Protein 7P24 (pdb70)

B-factor: mean 12.75, std 7.78, range [5.07, 122.19]

Sequence (494 aa):
KPLLNIVYIMTDDHTAQMMMSCYDTRYMMEETPNLDRRIAEEGVLFTNSFVANSLSGPSRACMMITGKHSCANKFYDNTTCVFDSAQQTFPKKLLQKAGYQTALVVGKWHLESLPSSGFNNYWEIVPGQGDDYYNPDFIITQQNNDTIRKHHGYIITNLITDDAIDWMEHKKRRDLDKPPFCLLLIHHKAIHRNWLADTCNLALYEDKKTFPLPDNFFDDYEGRPAAASQEMSIAKKDMDMIYDLKMLRPDKDSRLKALYEKYIGRMDKAQRAAWDKFYDPIIIADFYRQNLQGKEELANNWKFQRYMRDYMMKKTVKSSLDDNVGRRVFDYLKKKGLLDNNTLVVYTSDQGFYMGEHGWFDKRFMYEESMRTPLIMRLPKGGFDDRRGGKITEMMMVQNIDYAPTFLELAGAPVPEDIHGVVSLVPLLKGEHPQDWRTALYYHFYEYPAEHMVKKRRHYGIRTERRYKLIHFYNNINWWELYDLQADPTEMHHNLYGQPEYESSIAEELKVEMEEKLQEEQYNNDPVRFSPERDKKE

Structure (mmCIF, N/CA/C/O backbone):
data_7P24
#
_entry.id   7P24
#
_cell.length_a   42.129
_cell.length_b   69.780
_cell.length_c   96.286
_cell.angle_alpha   90.000
_cell.angle_beta   97.644
_cell.angle_gamma   90.000
#
_symmetry.space_group_name_H-M   'P 1 21 1'
#
loop_
_entity.id
_entity.type
_entity.pdbx_description
1 polymer 'Mucin-desulfating sulfatase'
2 non-polymer 2-acetamido-2-deoxy-6-O-sulfo-beta-D-glucopyranose
3 non-polymer 2-acetamido-2-deoxy-6-O-sulfo-alpha-D-glucopyranose
4 non-polymer 'CALCIUM ION'
5 water water
#
loop_
_atom_site.group_PDB
_atom_site.id
_atom_site.type_symbol
_atom_site.label_atom_id
_atom_site.label_alt_id
_atom_site.label_comp_id
_atom_site.label_asym_id
_atom_site.label_entity_id
_atom_site.label_seq_id
_atom_site.pdbx_PDB_ins_code
_atom_site.Cartn_x
_atom_site.Cartn_y
_atom_site.Cartn_z
_atom_site.occupancy
_atom_site.B_iso_or_equiv
_atom_site.auth_seq_id
_atom_site.auth_comp_id
_atom_site.auth_asym_id
_atom_site.auth_atom_id
_atom_site.pdbx_PDB_model_num
ATOM 1 N N . LYS A 1 25 ? 5.553 -16.263 -8.954 1.000 43.861 29 LYS AAA N 1
ATOM 2 C CA . LYS A 1 25 ? 6.881 -16.569 -8.346 1.000 38.734 29 LYS AAA CA 1
ATOM 3 C C . LYS A 1 25 ? 6.698 -16.911 -6.869 1.000 29.800 29 LYS AAA C 1
ATOM 4 O O . LYS A 1 25 ? 5.607 -16.774 -6.318 1.000 29.243 29 LYS AAA O 1
ATOM 6 N N . PRO A 1 26 ? 7.755 -17.397 -6.182 1.000 27.085 30 PRO AAA N 1
ATOM 7 C CA . PRO A 1 26 ? 7.708 -17.571 -4.732 1.000 20.522 30 PRO AAA CA 1
ATOM 8 C C . PRO A 1 26 ? 7.305 -16.292 -3.978 1.000 17.483 30 PRO AAA C 1
ATOM 9 O O . PRO A 1 26 ? 7.374 -15.200 -4.531 1.000 22.763 30 PRO AAA O 1
ATOM 13 N N A LEU A 1 27 ? 6.840 -16.460 -2.740 0.800 13.888 31 LEU AAA N 1
ATOM 14 N N B LEU A 1 27 ? 6.961 -16.460 -2.701 0.200 14.155 31 LEU AAA N 1
ATOM 15 C CA A LEU A 1 27 ? 6.455 -15.345 -1.833 0.800 10.984 31 LEU AAA CA 1
ATOM 16 C CA B LEU A 1 27 ? 6.434 -15.406 -1.795 0.200 11.274 31 LEU AAA CA 1
ATOM 17 C C A LEU A 1 27 ? 7.651 -14.437 -1.550 0.800 9.381 31 LEU AAA C 1
ATOM 18 C C B LEU A 1 27 ? 7.560 -14.473 -1.327 0.200 9.431 31 LEU AAA C 1
ATOM 19 O O A LEU A 1 27 ? 8.767 -14.901 -1.363 0.800 10.965 31 LEU AAA O 1
ATOM 20 O O B LEU A 1 27 ? 8.559 -14.982 -0.772 0.200 7.804 31 LEU AAA O 1
ATOM 29 N N . ASN A 1 28 ? 7.383 -13.154 -1.465 1.000 7.981 32 ASN AAA N 1
ATOM 30 C CA . ASN A 1 28 ? 8.356 -12.203 -0.907 1.000 7.482 32 ASN AAA CA 1
ATOM 31 C C . ASN A 1 28 ? 8.179 -12.132 0.604 1.000 7.238 32 ASN AAA C 1
ATOM 32 O O . ASN A 1 28 ? 7.102 -12.516 1.138 1.000 7.635 32 ASN AAA O 1
ATOM 37 N N . ILE A 1 29 ? 9.190 -11.608 1.278 1.000 6.998 33 ILE AAA N 1
ATOM 38 C CA . ILE A 1 29 ? 9.120 -11.388 2.736 1.000 6.920 33 ILE AAA CA 1
ATOM 39 C C . ILE A 1 29 ? 9.608 -9.979 3.005 1.000 6.962 33 ILE AAA C 1
ATOM 40 O O . ILE A 1 29 ? 10.701 -9.595 2.537 1.000 7.003 33 ILE AAA O 1
ATOM 45 N N . VAL A 1 30 ? 8.831 -9.222 3.756 1.000 6.917 34 VAL AAA N 1
ATOM 46 C CA . VAL A 1 30 ? 9.269 -7.939 4.339 1.000 6.587 34 VAL AAA CA 1
ATOM 47 C C . VAL A 1 30 ? 9.210 -8.102 5.846 1.000 6.418 34 VAL AAA C 1
ATOM 48 O O . VAL A 1 30 ? 8.113 -8.287 6.411 1.000 7.432 34 VAL AAA O 1
ATOM 52 N N . TYR A 1 31 ? 10.389 -8.107 6.462 1.000 6.126 35 TYR AAA N 1
ATOM 53 C CA . TYR A 1 31 ? 10.539 -8.374 7.898 1.000 6.098 35 TYR AAA CA 1
ATOM 54 C C . TYR A 1 31 ? 10.969 -7.080 8.560 1.000 6.346 35 TYR AAA C 1
ATOM 55 O O . TYR A 1 31 ? 12.067 -6.575 8.250 1.000 6.416 35 TYR AAA O 1
ATOM 64 N N . 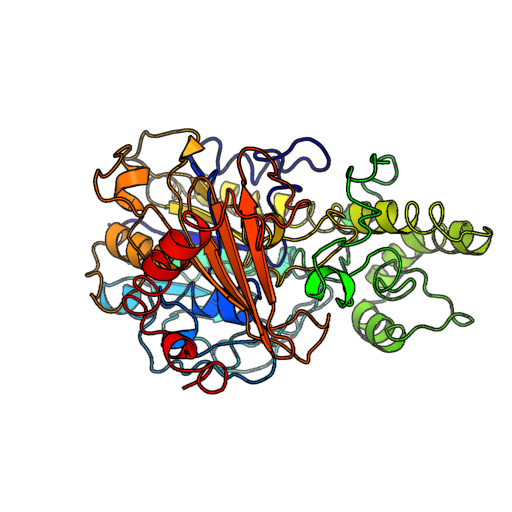ILE A 1 32 ? 10.115 -6.546 9.410 1.000 6.564 36 ILE AAA N 1
ATOM 65 C CA . ILE A 1 32 ? 10.364 -5.266 10.101 1.000 5.926 36 ILE AAA CA 1
ATOM 66 C C . ILE A 1 32 ? 10.604 -5.581 11.562 1.000 6.107 36 ILE AAA C 1
ATOM 67 O O . ILE A 1 32 ? 9.727 -6.170 12.216 1.000 6.765 36 ILE AAA O 1
ATOM 72 N N . MET A 1 33 ? 11.780 -5.214 12.065 1.000 5.845 37 MET AAA N 1
ATOM 73 C CA . MET A 1 33 ? 12.074 -5.517 13.469 1.000 5.791 37 MET AAA CA 1
ATOM 74 C C . MET A 1 33 ? 12.610 -4.270 14.141 1.000 6.356 37 MET AAA C 1
ATOM 75 O O . MET A 1 33 ? 13.604 -3.653 13.657 1.000 6.333 37 MET AAA O 1
ATOM 80 N N . THR A 1 34 ? 11.982 -3.905 15.228 1.000 6.405 38 THR AAA N 1
ATOM 81 C CA . THR A 1 34 ? 12.409 -2.790 16.066 1.000 5.912 38 THR AAA CA 1
ATOM 82 C C . THR A 1 34 ? 13.356 -3.276 17.151 1.000 5.952 38 THR AAA C 1
ATOM 83 O O . THR A 1 34 ? 13.651 -4.475 17.289 1.000 5.962 38 THR AAA O 1
ATOM 87 N N . ASP A 1 35 ? 13.818 -2.299 17.907 1.000 6.062 39 ASP AAA N 1
ATOM 88 C CA . ASP A 1 35 ? 14.790 -2.475 18.990 1.000 6.354 39 ASP AAA CA 1
ATOM 89 C C . ASP A 1 35 ? 14.080 -2.040 20.259 1.000 6.371 39 ASP AAA C 1
ATOM 90 O O . ASP A 1 35 ? 13.821 -0.844 20.407 1.000 7.280 39 ASP AAA O 1
ATOM 95 N N . ASP A 1 36 ? 13.721 -2.973 21.130 1.000 6.166 40 ASP AAA N 1
ATOM 96 C CA . ASP A 1 36 ? 13.101 -2.629 22.431 1.000 6.335 40 ASP AAA CA 1
ATOM 97 C C . ASP A 1 36 ? 11.680 -2.095 22.271 1.000 6.611 40 ASP AAA C 1
ATOM 98 O O . ASP A 1 36 ? 11.210 -1.446 23.216 1.000 7.296 40 ASP AAA O 1
ATOM 103 N N . HIS A 1 37 ? 10.984 -2.398 21.177 1.000 6.527 41 HIS AAA N 1
ATOM 104 C CA . HIS A 1 37 ? 9.521 -2.246 21.203 1.000 6.549 41 HIS AAA CA 1
ATOM 105 C C . HIS A 1 37 ? 8.953 -3.414 22.005 1.000 7.104 41 HIS AAA C 1
ATOM 106 O O . HIS A 1 37 ? 9.679 -4.340 22.356 1.000 9.160 41 HIS AAA O 1
ATOM 113 N N . THR A 1 38 ? 7.687 -3.359 22.351 1.000 7.047 42 THR AAA N 1
ATOM 114 C CA . THR A 1 38 ? 7.133 -4.356 23.276 1.000 6.994 42 THR AAA CA 1
ATOM 115 C C . THR A 1 38 ? 5.623 -4.330 23.147 1.000 6.990 42 THR AAA C 1
ATOM 116 O O . THR A 1 38 ? 5.050 -3.297 22.777 1.000 7.247 42 THR AAA O 1
ATOM 120 N N . ALA A 1 39 ? 4.996 -5.437 23.489 1.000 6.894 43 ALA AAA N 1
ATOM 121 C CA . ALA A 1 39 ? 3.537 -5.579 23.351 1.000 7.067 43 ALA AAA CA 1
ATOM 122 C C . ALA A 1 39 ? 2.798 -4.496 24.131 1.000 6.928 43 ALA AAA C 1
ATOM 123 O O . ALA A 1 39 ? 1.760 -4.042 23.669 1.000 7.278 43 ALA AAA O 1
ATOM 125 N N . GLN A 1 40 ? 3.314 -4.100 25.294 1.000 7.194 44 GLN AAA N 1
ATOM 126 C CA . GLN A 1 40 ? 2.577 -3.132 26.137 1.000 7.450 44 GLN AAA CA 1
ATOM 127 C C . GLN A 1 40 ? 2.376 -1.818 25.381 1.000 7.215 44 GLN AAA C 1
ATOM 128 O O . GLN A 1 40 ? 1.495 -1.051 25.753 1.000 8.071 44 GLN AAA O 1
ATOM 134 N N A MET A 1 41 ? 3.225 -1.545 24.384 0.500 7.324 45 MET AAA N 1
ATOM 135 N N B MET A 1 41 ? 3.210 -1.551 24.376 0.500 7.021 45 MET AAA N 1
ATOM 136 C CA A MET A 1 41 ? 3.222 -0.276 23.616 0.500 7.515 45 MET AAA CA 1
ATOM 137 C CA B MET A 1 41 ? 3.206 -0.267 23.641 0.500 6.915 45 MET AAA CA 1
ATOM 138 C C A MET A 1 41 ? 2.749 -0.506 22.178 0.500 6.834 45 MET AAA C 1
ATOM 139 C C B MET A 1 41 ? 2.723 -0.477 22.199 0.500 6.727 45 MET AAA C 1
ATOM 140 O O A MET A 1 41 ? 3.170 0.223 21.278 0.500 7.027 45 MET AAA O 1
ATOM 141 O O B MET A 1 41 ? 3.089 0.307 21.323 0.500 7.152 45 MET AAA O 1
ATOM 150 N N . MET A 1 42 ? 1.834 -1.454 21.997 1.000 6.669 46 MET AAA N 1
ATOM 151 C CA . MET A 1 42 ? 1.181 -1.729 20.697 1.000 6.874 46 MET AAA CA 1
ATOM 152 C C . MET A 1 42 ? -0.301 -1.913 20.964 1.000 7.004 46 MET AAA C 1
ATOM 153 O O . MET A 1 42 ? -0.644 -2.816 21.743 1.000 7.511 46 MET AAA O 1
ATOM 158 N N . SER A 1 43 ? -1.154 -1.141 20.310 1.000 7.083 47 SER AAA N 1
ATOM 159 C CA . SER A 1 43 ? -2.581 -1.176 20.667 1.000 7.630 47 SER AAA CA 1
ATOM 160 C C . SER A 1 43 ? -3.237 -2.498 20.258 1.000 7.774 47 SER AAA C 1
ATOM 161 O O . SER A 1 43 ? -4.248 -2.850 20.857 1.000 8.955 47 SER AAA O 1
ATOM 164 N N . CYS A 1 44 ? -2.680 -3.260 19.320 1.000 7.578 48 CYS AAA N 1
ATOM 165 C CA . CYS A 1 44 ? -3.238 -4.590 18.994 1.000 7.547 48 CYS AAA CA 1
ATOM 166 C C . CYS A 1 44 ? -3.009 -5.579 20.146 1.000 7.289 48 CYS AAA C 1
ATOM 167 O O . CYS A 1 44 ? -3.670 -6.614 20.155 1.000 8.192 48 CYS AAA O 1
ATOM 170 N N . TYR A 1 45 ? -2.079 -5.284 21.057 1.000 7.343 49 TYR AAA N 1
ATOM 171 C CA . TYR A 1 45 ? -1.845 -6.093 22.270 1.000 7.587 49 TYR AAA CA 1
ATOM 172 C C . TYR A 1 45 ? -2.399 -5.435 23.533 1.000 7.879 49 TYR AAA C 1
ATOM 173 O O . TYR A 1 45 ? -2.818 -6.161 24.431 1.000 9.565 49 TYR AAA O 1
ATOM 182 N N . ASP A 1 46 ? -2.331 -4.114 23.654 1.000 7.851 50 ASP AAA N 1
ATOM 183 C CA . ASP A 1 46 ? -2.489 -3.452 24.965 1.000 8.188 50 ASP AAA CA 1
ATOM 184 C C . ASP A 1 46 ? -2.988 -2.049 24.696 1.000 9.427 50 ASP AAA C 1
ATOM 185 O O . ASP A 1 46 ? -2.309 -1.306 23.963 1.000 10.381 50 ASP AAA O 1
ATOM 190 N N . THR A 1 47 ? -4.107 -1.682 25.282 1.000 11.211 51 THR AAA N 1
ATOM 191 C CA . THR A 1 47 ? -4.649 -0.326 25.045 1.000 13.217 51 THR AAA CA 1
ATOM 192 C C . THR A 1 47 ? -4.393 0.588 26.241 1.000 11.638 51 THR AAA C 1
ATOM 193 O O . THR A 1 47 ? -4.995 1.657 26.288 1.000 13.319 51 THR AAA O 1
ATOM 197 N N . ARG A 1 48 ? -3.485 0.255 27.145 1.000 9.892 52 ARG AAA N 1
ATOM 198 C CA . ARG A 1 48 ? -3.246 1.165 28.292 1.000 10.429 52 ARG AAA CA 1
ATOM 199 C C . ARG A 1 48 ? -2.547 2.453 27.867 1.000 10.148 52 ARG AAA C 1
ATOM 200 O O . ARG A 1 48 ? -2.774 3.480 28.528 1.000 11.375 52 ARG AAA O 1
ATOM 208 N N . TYR A 1 49 ? -1.644 2.409 26.898 1.000 9.378 53 TYR AAA N 1
ATOM 209 C CA . TYR A 1 49 ? -0.675 3.513 26.730 1.000 9.605 53 TYR AAA CA 1
ATOM 210 C C . TYR A 1 49 ? -0.717 4.190 25.362 1.000 10.078 53 TYR AAA C 1
ATOM 211 O O . TYR A 1 49 ? -0.813 5.418 25.315 1.000 11.736 53 TYR AAA O 1
ATOM 220 N N A MET A 1 50 ? -0.454 3.420 24.309 0.700 9.792 54 MET AAA N 1
ATOM 221 N N B MET A 1 50 ? -0.759 3.394 24.292 0.300 10.949 54 MET AAA N 1
ATOM 222 C CA A MET A 1 50 ? -0.047 3.933 22.980 0.700 9.830 54 MET AAA CA 1
ATOM 223 C CA B MET A 1 50 ? -0.222 3.740 22.951 0.300 11.809 54 MET AAA CA 1
ATOM 224 C C A MET A 1 50 ? -1.015 3.388 21.933 0.700 9.842 54 MET AAA C 1
ATOM 225 C C B MET A 1 50 ? -1.259 3.432 21.868 0.300 11.243 54 MET AAA C 1
ATOM 226 O O A MET A 1 50 ? -1.351 2.220 21.984 0.700 10.287 54 MET AAA O 1
ATOM 227 O O B MET A 1 50 ? -1.871 2.369 21.966 0.300 10.568 54 MET AAA O 1
ATOM 236 N N A GLU A 1 51 ? -1.403 4.239 20.991 0.500 10.003 55 GLU AAA N 1
ATOM 237 N N B GLU A 1 51 ? -1.427 4.316 20.877 0.500 11.343 55 GLU AAA N 1
ATOM 238 C CA A GLU A 1 51 ? -2.099 3.826 19.754 0.500 9.266 55 GLU AAA CA 1
ATOM 239 C CA B GLU A 1 51 ? -2.137 4.008 19.614 0.500 11.119 55 GLU AAA CA 1
ATOM 240 C C A GLU A 1 51 ? -1.048 3.624 18.669 0.500 8.569 55 GLU AAA C 1
ATOM 241 C C B GLU A 1 51 ? -1.084 3.688 18.558 0.500 8.905 55 GLU AAA C 1
ATOM 242 O O A GLU A 1 51 ? -0.220 4.520 18.471 0.500 9.249 55 GLU AAA O 1
ATOM 243 O O B GLU A 1 51 ? -0.277 4.578 18.258 0.500 9.640 55 GLU AAA O 1
ATOM 254 N N . THR A 1 52 ? -1.094 2.472 18.014 1.000 7.702 56 THR AAA N 1
ATOM 255 C CA . THR A 1 52 ? -0.170 2.118 16.923 1.000 7.460 56 THR AAA CA 1
ATOM 256 C C . THR A 1 52 ? -1.004 1.681 15.738 1.000 7.195 56 THR AAA C 1
ATOM 257 O O . THR A 1 52 ? -1.052 0.499 15.404 1.000 7.299 56 THR AAA O 1
ATOM 261 N N . PRO A 1 53 ? -1.703 2.608 15.065 1.000 7.632 57 PRO AAA N 1
ATOM 262 C CA . PRO A 1 53 ? -2.653 2.189 14.047 1.000 8.142 57 PRO AAA CA 1
ATOM 263 C C . PRO A 1 53 ? -2.002 1.469 12.862 1.000 7.429 57 PRO AAA C 1
ATOM 264 O O . PRO A 1 53 ? -2.591 0.561 12.314 1.000 7.802 57 PRO AAA O 1
ATOM 268 N N . ASN A 1 54 ? -0.805 1.878 12.469 1.000 7.421 58 ASN AAA N 1
ATOM 269 C CA . ASN A 1 54 ? -0.163 1.228 11.305 1.000 7.371 58 ASN AAA CA 1
ATOM 270 C C . ASN A 1 54 ? 0.345 -0.161 11.678 1.000 7.108 58 ASN AAA C 1
ATOM 271 O O . ASN A 1 54 ? 0.172 -1.086 10.873 1.000 7.530 58 ASN AAA O 1
ATOM 276 N N . LEU A 1 55 ? 0.925 -0.339 12.852 1.000 6.927 59 LEU AAA N 1
ATOM 277 C CA . LEU A 1 55 ? 1.280 -1.709 13.266 1.000 7.284 59 LEU AAA CA 1
ATOM 278 C C . LEU A 1 55 ? 0.021 -2.561 13.339 1.000 7.092 59 LEU AAA C 1
ATOM 279 O O . LEU A 1 55 ? 0.015 -3.715 12.883 1.000 7.754 59 LEU AAA O 1
ATOM 284 N N . ASP A 1 56 ? -1.059 -1.993 13.862 1.000 7.004 60 ASP AAA N 1
ATOM 285 C CA . ASP A 1 56 ? -2.295 -2.765 14.057 1.000 7.681 60 ASP AAA CA 1
ATOM 286 C C . ASP A 1 56 ? -2.843 -3.216 12.702 1.000 7.908 60 ASP AAA C 1
ATOM 287 O O . ASP A 1 56 ? -3.484 -4.260 12.638 1.000 8.647 60 ASP AAA O 1
ATOM 292 N N A ARG A 1 57 ? -2.618 -2.470 11.623 0.500 8.349 61 ARG AAA N 1
ATOM 293 N N B ARG A 1 57 ? -2.643 -2.421 11.646 0.500 8.061 61 ARG AAA N 1
ATOM 294 C CA A ARG A 1 57 ? -3.168 -2.849 10.294 0.500 8.609 61 ARG AAA CA 1
ATOM 295 C CA B ARG A 1 57 ? -3.054 -2.785 10.262 0.500 8.157 61 ARG AAA CA 1
ATOM 296 C C A ARG A 1 57 ? -2.443 -4.093 9.745 0.500 7.604 61 ARG AAA C 1
ATOM 297 C C B ARG A 1 57 ? -2.497 -4.156 9.895 0.500 7.525 61 ARG AAA C 1
ATOM 298 O O A ARG A 1 57 ? -3.014 -4.812 8.916 0.500 6.387 61 ARG AAA O 1
ATOM 299 O O B ARG A 1 57 ? -3.237 -4.993 9.364 0.500 7.397 61 ARG AAA O 1
ATOM 314 N N . ILE A 1 58 ? -1.223 -4.366 10.190 1.000 7.497 62 ILE AAA N 1
ATOM 315 C CA . ILE A 1 58 ? -0.514 -5.616 9.819 1.000 7.649 62 ILE AAA CA 1
ATOM 316 C C . ILE A 1 58 ? -1.255 -6.792 10.455 1.000 7.979 62 ILE AAA C 1
ATOM 317 O O . ILE A 1 58 ? -1.546 -7.768 9.764 1.000 8.285 62 ILE AAA O 1
ATOM 322 N N . ALA A 1 59 ? -1.500 -6.719 11.758 1.000 8.074 63 ALA AAA N 1
ATOM 323 C CA . ALA A 1 59 ? -2.212 -7.801 12.465 1.000 7.630 63 ALA AAA CA 1
ATOM 324 C C . ALA A 1 59 ? -3.639 -7.918 11.941 1.000 7.259 63 ALA AAA C 1
ATOM 325 O O . ALA A 1 59 ? -4.163 -9.028 11.831 1.000 7.300 63 ALA AAA O 1
ATOM 327 N N . GLU A 1 60 ? -4.286 -6.793 11.666 1.000 7.777 64 GLU AAA N 1
ATOM 328 C CA . GLU A 1 60 ? -5.710 -6.816 11.292 1.000 8.305 64 GLU AAA CA 1
ATOM 329 C C . GLU A 1 60 ? -5.896 -7.633 10.016 1.000 8.578 64 GLU AAA C 1
ATOM 330 O O . GLU A 1 60 ? -6.912 -8.370 9.896 1.000 10.499 64 GLU AAA O 1
ATOM 336 N N . GLU A 1 61 ? -4.993 -7.483 9.052 1.000 8.565 65 GLU AAA N 1
ATOM 337 C CA . GLU A 1 61 ? -5.022 -8.238 7.777 1.000 8.717 65 GLU AAA CA 1
ATOM 338 C C . GLU A 1 61 ? -4.179 -9.510 7.915 1.000 8.442 65 GLU AAA C 1
ATOM 339 O O . GLU A 1 61 ? -3.647 -10.044 6.919 1.000 8.576 65 GLU AAA O 1
ATOM 345 N N . GLY A 1 62 ? -4.116 -10.050 9.114 1.000 8.338 66 GLY AAA N 1
ATOM 346 C CA . GLY A 1 62 ? -3.338 -11.274 9.315 1.000 10.780 66 GLY AAA CA 1
ATOM 347 C C . GLY A 1 62 ? -3.548 -11.814 10.689 1.000 11.073 66 GLY AAA C 1
ATOM 348 O O . GLY A 1 62 ? -4.719 -11.998 11.137 1.000 12.081 66 GLY AAA O 1
ATOM 349 N N . VAL A 1 63 ? -2.437 -12.097 11.355 1.000 10.226 67 VAL AAA N 1
ATOM 350 C CA . VAL A 1 63 ? -2.446 -12.806 12.653 1.000 9.368 67 VAL AAA CA 1
ATOM 351 C C . VAL A 1 63 ? -1.563 -12.083 13.657 1.000 9.083 67 VAL AAA C 1
ATOM 352 O O . VAL A 1 63 ? -0.603 -11.356 13.281 1.000 9.143 67 VAL AAA O 1
ATOM 356 N N . LEU A 1 64 ? -1.859 -12.348 14.913 1.000 9.173 68 LEU AAA N 1
ATOM 357 C CA . LEU A 1 64 ? -1.098 -11.857 16.070 1.000 7.545 68 LEU AAA CA 1
ATOM 358 C C . LEU A 1 64 ? -0.785 -13.060 16.939 1.000 7.239 68 LEU AAA C 1
ATOM 359 O O . LEU A 1 64 ? -1.682 -13.884 17.217 1.000 7.528 68 LEU AAA O 1
ATOM 364 N N . PHE A 1 65 ? 0.466 -13.182 17.350 1.000 6.933 69 PHE AAA N 1
ATOM 365 C CA . PHE A 1 65 ? 0.912 -14.306 18.195 1.000 7.214 69 PHE AAA CA 1
ATOM 366 C C . PHE A 1 65 ? 0.838 -13.846 19.648 1.000 7.213 69 PHE AAA C 1
ATOM 367 O O . PHE A 1 65 ? 1.497 -12.888 20.065 1.000 6.826 69 PHE AAA O 1
ATOM 375 N N . THR A 1 66 ? 0.038 -14.542 20.441 1.000 6.855 70 THR AAA N 1
ATOM 376 C CA . THR A 1 66 ? -0.163 -14.171 21.855 1.000 7.138 70 THR AAA CA 1
ATOM 377 C C . THR A 1 66 ? 0.919 -14.734 22.762 1.000 7.215 70 THR AAA C 1
ATOM 378 O O . THR A 1 66 ? 1.040 -14.232 23.880 1.000 8.743 70 THR AAA O 1
ATOM 382 N N . ASN A 1 67 ? 1.646 -15.749 22.312 1.000 7.028 71 ASN AAA N 1
ATOM 383 C CA . ASN A 1 67 ? 2.658 -16.451 23.122 1.000 7.293 71 ASN AAA CA 1
ATOM 384 C C . ASN A 1 67 ? 3.938 -16.531 22.301 1.000 6.921 71 ASN AAA C 1
ATOM 385 O O . ASN A 1 67 ? 4.363 -17.618 21.899 1.000 7.030 71 ASN AAA O 1
ATOM 390 N N . SER A 1 68 ? 4.513 -15.360 22.072 1.000 6.652 72 SER AAA N 1
ATOM 391 C CA . SER A 1 68 ? 5.726 -15.156 21.249 1.000 6.692 72 SER AAA CA 1
ATOM 392 C C . SER A 1 68 ? 6.877 -14.737 22.155 1.000 6.647 72 SER AAA C 1
ATOM 393 O O . SER A 1 68 ? 6.739 -13.779 22.937 1.000 6.783 72 SER AAA O 1
ATOM 396 N N . PHE A 1 69 ? 8.007 -15.416 22.017 1.000 6.872 73 PHE AAA N 1
ATOM 397 C CA . PHE A 1 69 ? 9.138 -15.274 22.952 1.000 7.019 73 PHE AAA CA 1
ATOM 398 C C . PHE A 1 69 ? 10.456 -15.162 22.203 1.000 7.433 73 PHE AAA C 1
ATOM 399 O O . PHE A 1 69 ? 10.557 -15.429 20.982 1.000 7.413 73 PHE AAA O 1
ATOM 407 N N . VAL A 1 70 ? 11.486 -14.844 22.976 1.000 6.980 74 VAL AAA N 1
ATOM 408 C CA . VAL A 1 70 ? 12.874 -14.913 22.478 1.000 6.765 74 VAL AAA CA 1
ATOM 409 C C . VAL A 1 70 ? 13.629 -15.953 23.303 1.000 6.784 74 VAL AAA C 1
ATOM 410 O O . VAL A 1 70 ? 13.212 -16.356 24.388 1.000 6.848 74 VAL AAA O 1
ATOM 414 N N . ALA A 1 71 ? 14.791 -16.338 22.795 1.000 6.796 75 ALA AAA N 1
ATOM 415 C CA . ALA A 1 71 ? 15.663 -17.367 23.396 1.000 7.079 75 ALA AAA CA 1
ATOM 416 C C . ALA A 1 71 ? 16.726 -16.769 24.333 1.000 7.119 75 ALA AAA C 1
ATOM 417 O O . ALA A 1 71 ? 17.339 -17.521 25.099 1.000 6.677 75 ALA AAA O 1
ATOM 419 N N . ASN A 1 72 ? 16.938 -15.461 24.248 1.000 7.242 76 ASN AAA N 1
ATOM 420 C CA . ASN A 1 72 ? 18.028 -14.729 24.941 1.000 6.824 76 ASN AAA CA 1
ATOM 421 C C . ASN A 1 72 ? 17.657 -13.260 24.753 1.000 6.809 76 ASN AAA C 1
ATOM 422 O O . ASN A 1 72 ? 17.698 -12.784 23.602 1.000 6.077 76 ASN AAA O 1
ATOM 427 N N . SER A 1 73 ? 17.221 -12.579 25.812 1.000 6.755 77 SER AAA N 1
ATOM 428 C CA . SER A 1 73 ? 16.568 -11.253 25.682 1.000 6.669 77 SER AAA CA 1
ATOM 429 C C . SER A 1 73 ? 17.613 -10.133 25.652 1.000 6.525 77 SER AAA C 1
ATOM 430 O O . SER A 1 73 ? 17.759 -9.370 26.610 1.000 6.346 77 SER AAA O 1
ATOM 433 N N . LEU A 1 74 ? 18.262 -10.021 24.504 1.000 6.621 78 LEU AAA N 1
ATOM 434 C CA . LEU A 1 74 ? 19.310 -9.013 24.263 1.000 6.685 78 LEU AAA CA 1
ATOM 435 C C . LEU A 1 74 ? 19.440 -8.886 22.750 1.000 6.681 78 LEU AAA C 1
ATOM 436 O O . LEU A 1 74 ? 19.305 -9.888 22.036 1.000 6.110 78 LEU AAA O 1
ATOM 441 N N . SER A 1 75 ? 19.732 -7.690 22.269 1.000 6.542 79 SER AAA N 1
ATOM 442 C CA . SER A 1 75 ? 19.700 -7.374 20.823 1.000 6.184 79 SER AAA CA 1
ATOM 443 C C . SER A 1 75 ? 20.576 -8.303 19.989 1.000 5.983 79 SER AAA C 1
ATOM 444 O O . SER A 1 75 ? 20.085 -8.947 19.062 1.000 6.371 79 SER AAA O 1
ATOM 447 N N . GLY A 1 76 ? 21.878 -8.292 20.225 1.000 6.328 80 GLY AAA N 1
ATOM 448 C CA . GLY A 1 76 ? 22.776 -9.058 19.349 1.000 6.646 80 GLY AAA CA 1
ATOM 449 C C . GLY A 1 76 ? 22.410 -10.535 19.368 1.000 7.130 80 GLY AAA C 1
ATOM 450 O O . GLY A 1 76 ? 22.248 -11.174 18.326 1.000 6.668 80 GLY AAA O 1
ATOM 451 N N . PRO A 1 77 ? 22.264 -11.132 20.562 1.000 7.182 81 PRO AAA N 1
ATOM 452 C CA . PRO A 1 77 ? 21.876 -12.540 20.630 1.000 6.645 81 PRO AAA CA 1
ATOM 453 C C . PRO A 1 77 ? 20.557 -12.820 19.917 1.000 6.357 81 PRO AAA C 1
ATOM 454 O O . PRO A 1 77 ? 20.432 -13.835 19.249 1.000 6.116 81 PRO AAA O 1
ATOM 458 N N . SER A 1 78 ? 19.580 -11.924 20.057 1.000 6.482 82 SER AAA N 1
ATOM 459 C CA . SER A 1 78 ? 18.282 -12.109 19.386 1.000 6.661 82 SER AAA CA 1
ATOM 460 C C . SER A 1 78 ? 18.475 -12.103 17.870 1.000 6.068 82 SER AAA C 1
ATOM 461 O O . SER A 1 78 ? 17.869 -12.921 17.164 1.000 6.056 82 SER AAA O 1
ATOM 464 N N . ARG A 1 79 ? 19.301 -11.186 17.377 1.000 6.074 83 ARG AAA N 1
ATOM 465 C CA . ARG A 1 79 ? 19.549 -11.064 15.930 1.000 6.073 83 ARG AAA CA 1
ATOM 466 C C . ARG A 1 79 ? 20.262 -12.306 15.411 1.000 6.254 83 ARG AAA C 1
ATOM 467 O O . ARG A 1 79 ? 20.004 -12.728 14.281 1.000 6.656 83 ARG AAA O 1
ATOM 475 N N . ALA A 1 80 ? 21.169 -12.881 16.201 1.000 6.254 84 ALA AAA N 1
ATOM 476 C CA . ALA A 1 80 ? 21.839 -14.135 15.806 1.000 6.919 84 ALA AAA CA 1
ATOM 477 C C . ALA A 1 80 ? 20.829 -15.285 15.804 1.000 6.797 84 ALA AAA C 1
ATOM 478 O O . ALA A 1 80 ? 20.865 -16.121 14.901 1.000 6.823 84 ALA AAA O 1
ATOM 480 N N . CYS A 1 81 ? 19.978 -15.360 16.817 1.000 6.079 85 CYS AAA N 1
ATOM 481 C CA . CYS A 1 81 ? 18.921 -16.394 16.873 1.000 6.473 85 CYS AAA CA 1
ATOM 482 C C . CYS A 1 81 ? 18.010 -16.269 15.655 1.000 6.508 85 CYS AAA C 1
ATOM 483 O O . CYS A 1 81 ? 17.650 -17.272 15.021 1.000 6.444 85 CYS AAA O 1
ATOM 486 N N A MET A 1 82 ? 17.614 -15.044 15.329 0.700 6.892 86 MET AAA N 1
ATOM 487 N N B MET A 1 82 ? 17.636 -15.046 15.327 0.300 6.474 86 MET AAA N 1
ATOM 488 C CA A MET A 1 82 ? 16.733 -14.766 14.176 0.700 7.093 86 MET AAA CA 1
ATOM 489 C CA B MET A 1 82 ? 16.712 -14.812 14.210 0.300 6.674 86 MET AAA CA 1
ATOM 490 C C A MET A 1 82 ? 17.341 -15.353 12.900 0.700 6.717 86 MET AAA C 1
ATOM 491 C C B MET A 1 82 ? 17.329 -15.323 12.901 0.300 6.507 86 MET AAA C 1
ATOM 492 O O A MET A 1 82 ? 16.660 -16.060 12.136 0.700 6.507 86 MET AAA O 1
ATOM 493 O O B MET A 1 82 ? 16.628 -16.026 12.151 0.300 6.862 86 MET AAA O 1
ATOM 502 N N . ILE A 1 83 ? 18.600 -15.016 12.615 1.000 6.830 87 ILE AAA N 1
ATOM 503 C CA . ILE A 1 83 ? 19.124 -15.373 11.273 1.000 7.164 87 ILE AAA CA 1
ATOM 504 C C . ILE A 1 83 ? 19.553 -16.831 11.230 1.000 6.701 87 ILE AAA C 1
ATOM 505 O O . ILE A 1 83 ? 19.654 -17.367 10.132 1.000 6.722 87 ILE AAA O 1
ATOM 510 N N . THR A 1 84 ? 19.814 -17.466 12.369 1.000 6.256 88 THR AAA N 1
ATOM 511 C CA . THR A 1 84 ? 20.290 -18.868 12.350 1.000 6.757 88 THR AAA CA 1
ATOM 512 C C . THR A 1 84 ? 19.192 -19.873 12.669 1.000 6.864 88 THR AAA C 1
ATOM 513 O O . THR A 1 84 ? 19.377 -21.059 12.357 1.000 6.521 88 THR AAA O 1
ATOM 517 N N . GLY A 1 85 ? 18.117 -19.471 13.345 1.000 6.385 89 GLY AAA N 1
ATOM 518 C CA . GLY A 1 85 ? 17.140 -20.445 13.859 1.000 6.555 89 GLY AAA CA 1
ATOM 519 C C . GLY A 1 85 ? 17.681 -21.271 15.008 1.000 6.644 89 GLY AAA C 1
ATOM 520 O O . GLY A 1 85 ? 17.153 -22.359 15.255 1.000 6.591 89 GLY AAA O 1
ATOM 521 N N . LYS A 1 86 ? 18.707 -20.773 15.709 1.000 6.438 90 LYS AAA N 1
ATOM 522 C CA . LYS A 1 86 ? 19.386 -21.550 16.758 1.000 7.012 90 LYS AAA CA 1
ATOM 523 C C . LYS A 1 86 ? 19.526 -20.725 18.021 1.000 7.040 90 LYS AAA C 1
ATOM 524 O O . LYS A 1 86 ? 19.738 -19.512 17.976 1.000 6.761 90 LYS AAA O 1
ATOM 530 N N . HIS A 1 87 ? 19.457 -21.420 19.140 1.000 6.478 91 HIS AAA N 1
ATOM 531 C CA . HIS A 1 87 ? 19.844 -20.876 20.452 1.000 6.638 91 HIS AAA CA 1
ATOM 532 C C . HIS A 1 87 ? 21.288 -20.374 20.412 1.000 6.342 91 HIS AAA C 1
ATOM 533 O O . HIS A 1 87 ? 22.132 -20.835 19.616 1.000 6.566 91 HIS AAA O 1
ATOM 540 N N . SER A 1 88 ? 21.601 -19.483 21.330 1.000 6.803 92 SER AAA N 1
ATOM 541 C CA . SER A 1 88 ? 22.955 -18.905 21.466 1.000 7.037 92 SER AAA CA 1
ATOM 542 C C . SER A 1 88 ? 24.011 -19.998 21.620 1.000 7.082 92 SER AAA C 1
ATOM 543 O O . SER A 1 88 ? 25.124 -19.841 21.119 1.000 7.386 92 SER AAA O 1
ATOM 546 N N . CYS A 1 89 ? 23.697 -21.071 22.327 1.000 7.300 93 CYS AAA N 1
ATOM 547 C CA . CYS A 1 89 ? 24.679 -22.143 22.570 1.000 7.904 93 CYS AAA CA 1
ATOM 548 C C . CYS A 1 89 ? 25.178 -22.720 21.248 1.000 7.948 93 CYS AAA C 1
ATOM 549 O O . CYS A 1 89 ? 26.289 -23.234 21.217 1.000 10.340 93 CYS AAA O 1
ATOM 552 N N . ALA A 1 90 ? 24.380 -22.675 20.193 1.000 7.400 94 ALA AAA N 1
ATOM 553 C CA . ALA A 1 90 ? 24.776 -23.206 18.877 1.000 7.359 94 ALA AAA CA 1
ATOM 554 C C . ALA A 1 90 ? 25.261 -22.104 17.935 1.000 7.465 94 ALA AAA C 1
ATOM 555 O O . ALA A 1 90 ? 26.178 -22.385 17.164 1.000 8.797 94 ALA AAA O 1
ATOM 557 N N . ASN A 1 91 ? 24.696 -20.901 17.972 1.000 6.980 95 ASN AAA N 1
ATOM 558 C CA . ASN A 1 91 ? 25.157 -19.832 17.049 1.000 6.966 95 ASN AAA CA 1
ATOM 559 C C . ASN A 1 91 ? 26.379 -19.098 17.606 1.000 7.124 95 ASN AAA C 1
ATOM 560 O O . ASN A 1 91 ? 27.071 -18.425 16.835 1.000 7.498 95 ASN AAA O 1
ATOM 565 N N . LYS A 1 92 ? 26.646 -19.260 18.904 1.000 7.253 96 LYS AAA N 1
ATOM 566 C CA . LYS A 1 92 ? 27.855 -18.789 19.633 1.000 8.629 96 LYS AAA CA 1
ATOM 567 C C . LYS A 1 92 ? 27.863 -17.277 19.840 1.000 8.948 96 LYS AAA C 1
ATOM 568 O O . LYS A 1 92 ? 28.910 -16.740 20.270 1.000 10.046 96 LYS AAA O 1
ATOM 574 N N . PHE A 1 93 ? 26.753 -16.590 19.599 1.000 8.237 97 PHE AAA N 1
ATOM 575 C CA . PHE A 1 93 ? 26.658 -15.134 19.830 1.000 7.648 97 PHE AAA CA 1
ATOM 576 C C . PHE A 1 93 ? 25.859 -14.901 21.113 1.000 7.663 97 PHE AAA C 1
ATOM 577 O O . PHE A 1 93 ? 24.623 -14.871 21.084 1.000 8.787 97 PHE AAA O 1
ATOM 585 N N . TYR A 1 94 ? 26.572 -14.775 22.237 1.000 7.363 98 TYR AAA N 1
ATOM 586 C CA . TYR A 1 94 ? 25.971 -14.887 23.577 1.000 7.409 98 TYR AAA CA 1
ATOM 587 C C . TYR A 1 94 ? 25.533 -13.550 24.141 1.000 7.328 98 TYR AAA C 1
ATOM 588 O O . TYR A 1 94 ? 24.677 -13.551 25.029 1.000 7.616 98 TYR AAA O 1
ATOM 597 N N . ASP A 1 95 ? 26.168 -12.462 23.732 1.000 7.480 99 ASP AAA N 1
ATOM 598 C CA . ASP A 1 95 ? 25.984 -11.162 24.409 1.000 7.636 99 ASP AAA CA 1
ATOM 599 C C . ASP A 1 95 ? 26.318 -10.054 23.411 1.000 7.379 99 ASP AAA C 1
ATOM 600 O O . ASP A 1 95 ? 26.592 -10.344 22.254 1.000 7.667 99 ASP AAA O 1
ATOM 605 N N . ASN A 1 96 ? 26.243 -8.801 23.853 1.000 7.167 100 ASN AAA N 1
ATOM 606 C CA . ASN A 1 96 ? 26.554 -7.630 23.007 1.000 7.342 100 ASN AAA CA 1
ATOM 607 C C . ASN A 1 96 ? 27.980 -7.141 23.210 1.000 8.278 100 ASN AAA C 1
ATOM 608 O O . ASN A 1 96 ? 28.342 -6.118 22.609 1.000 9.605 100 ASN AAA O 1
ATOM 613 N N . THR A 1 97 ? 28.737 -7.776 24.091 1.000 9.187 101 THR AAA N 1
ATOM 614 C CA . THR A 1 97 ? 29.980 -7.180 24.620 1.000 10.278 101 THR AAA CA 1
ATOM 615 C C . THR A 1 97 ? 31.220 -8.035 24.381 1.000 12.380 101 THR AAA C 1
ATOM 616 O O . THR A 1 97 ? 32.312 -7.459 24.464 1.000 13.264 101 THR AAA O 1
ATOM 620 N N . THR A 1 98 ? 31.093 -9.334 24.123 1.000 12.491 102 THR AAA N 1
ATOM 621 C CA . THR A 1 98 ? 32.271 -10.223 24.012 1.000 11.964 102 THR AAA CA 1
ATOM 622 C C . THR A 1 98 ? 32.274 -11.034 22.725 1.000 12.179 102 THR AAA C 1
ATOM 623 O O . THR A 1 98 ? 33.217 -11.829 22.549 1.000 12.173 102 THR AAA O 1
ATOM 627 N N . CYS A 1 99 ? 31.277 -10.863 21.858 1.000 9.556 103 CYS AAA N 1
ATOM 628 C CA . CYS A 1 99 ? 31.112 -11.774 20.711 1.000 8.372 103 CYS AAA CA 1
ATOM 629 C C . CYS A 1 99 ? 31.164 -11.029 19.385 1.000 8.204 103 CYS AAA C 1
ATOM 630 O O . CYS A 1 99 ? 30.713 -9.881 19.265 1.000 8.755 103 CYS AAA O 1
ATOM 633 N N . VAL A 1 100 ? 31.653 -11.751 18.393 1.000 8.264 104 VAL AAA N 1
ATOM 634 C CA . VAL A 1 100 ? 31.644 -11.341 16.974 1.000 8.645 104 VAL AAA CA 1
ATOM 635 C C . VAL A 1 100 ? 31.016 -12.498 16.209 1.000 7.945 104 VAL AAA C 1
ATOM 636 O O . VAL A 1 100 ? 31.494 -13.628 16.316 1.000 7.898 104 VAL AAA O 1
ATOM 640 N N . PHE A 1 101 ? 29.934 -12.249 15.491 1.000 8.055 105 PHE AAA N 1
ATOM 641 C CA . PHE A 1 101 ? 29.236 -13.344 14.793 1.000 7.295 105 PHE AAA CA 1
ATOM 642 C C . PHE A 1 101 ? 30.142 -13.936 13.722 1.000 7.722 105 PHE AAA C 1
ATOM 643 O O . PHE A 1 101 ? 30.594 -13.219 12.836 1.000 7.370 105 PHE AAA O 1
ATOM 651 N N . ASP A 1 102 ? 30.339 -15.242 13.764 1.000 7.476 106 ASP AAA N 1
ATOM 652 C CA . ASP A 1 102 ? 31.083 -15.908 12.676 1.000 7.669 106 ASP AAA CA 1
ATOM 653 C C . ASP A 1 102 ? 30.108 -16.116 11.532 1.000 8.965 106 ASP AAA C 1
ATOM 654 O O . ASP A 1 102 ? 29.314 -17.074 11.546 1.000 8.471 106 ASP AAA O 1
ATOM 659 N N . SER A 1 103 ? 30.179 -15.211 10.576 1.000 10.179 107 SER AAA N 1
ATOM 660 C CA . SER A 1 103 ? 29.266 -15.189 9.419 1.000 11.281 107 SER AAA CA 1
ATOM 661 C C . SER A 1 103 ? 29.531 -16.363 8.469 1.000 10.225 107 SER AAA C 1
ATOM 662 O O . SER A 1 103 ? 28.741 -16.552 7.541 1.000 9.986 107 SER AAA O 1
ATOM 665 N N . ALA A 1 104 ? 30.561 -17.187 8.691 1.000 9.265 108 ALA AAA N 1
ATOM 666 C CA . ALA A 1 104 ? 30.721 -18.415 7.882 1.000 9.508 108 ALA AAA CA 1
ATOM 667 C C . ALA A 1 104 ? 29.572 -19.382 8.133 1.000 9.534 108 ALA AAA C 1
ATOM 668 O O . ALA A 1 104 ? 29.317 -20.219 7.263 1.000 8.227 108 ALA AAA O 1
ATOM 670 N N . GLN A 1 105 ? 28.923 -19.300 9.295 1.000 8.910 109 GLN AAA N 1
ATOM 671 C CA . GLN A 1 105 ? 27.887 -20.284 9.654 1.000 8.283 109 GLN AAA CA 1
ATOM 672 C C . GLN A 1 105 ? 26.642 -20.078 8.802 1.000 7.876 109 GLN AAA C 1
ATOM 673 O O . GLN A 1 105 ? 26.439 -19.047 8.143 1.000 8.156 109 GLN AAA O 1
ATOM 679 N N . GLN A 1 106 ? 25.791 -21.081 8.838 1.000 7.906 110 GLN AAA N 1
ATOM 680 C CA . GLN A 1 106 ? 24.554 -21.081 8.052 1.000 7.429 110 GLN AAA CA 1
ATOM 681 C C . GLN A 1 106 ? 23.599 -20.007 8.563 1.000 6.934 110 GLN AAA C 1
ATOM 682 O O . GLN A 1 106 ? 23.343 -19.945 9.777 1.000 7.023 110 GLN AAA O 1
ATOM 688 N N . THR A 1 107 ? 23.044 -19.224 7.656 1.000 6.347 111 THR AAA N 1
ATOM 689 C CA . THR A 1 107 ? 22.021 -18.234 8.022 1.000 6.202 111 THR AAA CA 1
ATOM 690 C C . THR A 1 107 ? 20.935 -18.262 6.965 1.000 5.990 111 THR AAA C 1
ATOM 691 O O . THR A 1 107 ? 21.182 -18.610 5.801 1.000 6.495 111 THR AAA O 1
ATOM 695 N N . PHE A 1 108 ? 19.735 -17.850 7.335 1.000 6.119 112 PHE AAA N 1
ATOM 696 C CA . PHE A 1 108 ? 18.640 -17.934 6.352 1.000 6.431 112 PHE AAA CA 1
ATOM 697 C C . PHE A 1 108 ? 18.827 -16.970 5.188 1.000 6.506 112 PHE AAA C 1
ATOM 698 O O . PHE A 1 108 ? 18.427 -17.331 4.082 1.000 6.257 112 PHE AAA O 1
ATOM 706 N N . PRO A 1 109 ? 19.444 -15.771 5.327 1.000 6.244 113 PRO AAA N 1
ATOM 707 C CA . PRO A 1 109 ? 19.643 -14.956 4.127 1.000 6.492 113 PRO AAA CA 1
ATOM 708 C C . PRO A 1 109 ? 20.480 -15.699 3.076 1.000 6.172 113 PRO AAA C 1
ATOM 709 O O . PRO A 1 109 ? 20.169 -15.683 1.898 1.000 6.379 113 PRO AAA O 1
ATOM 713 N N A LYS A 1 110 ? 21.565 -16.347 3.493 0.500 6.700 114 LYS AAA N 1
ATOM 714 N N B LYS A 1 110 ? 21.555 -16.335 3.538 0.500 6.827 114 LYS AAA N 1
ATOM 715 C CA A LYS A 1 110 ? 22.398 -17.091 2.515 0.500 6.897 114 LYS AAA CA 1
ATOM 716 C CA B LYS A 1 110 ? 22.447 -17.124 2.658 0.500 7.250 114 LYS AAA CA 1
ATOM 717 C C A LYS A 1 110 ? 21.602 -18.257 1.932 0.500 6.911 114 LYS AAA C 1
ATOM 718 C C B LYS A 1 110 ? 21.648 -18.245 1.987 0.500 7.252 114 LYS AAA C 1
ATOM 719 O O A LYS A 1 110 ? 21.695 -18.500 0.717 0.500 7.462 114 LYS AAA O 1
ATOM 720 O O B LYS A 1 110 ? 21.787 -18.433 0.771 0.500 7.923 114 LYS AAA O 1
ATOM 731 N N . LEU A 1 111 ? 20.824 -18.957 2.754 1.000 6.579 115 LEU AAA N 1
ATOM 732 C CA . LEU A 1 111 ? 20.024 -20.079 2.214 1.000 6.662 115 LEU AAA CA 1
ATOM 733 C C . LEU A 1 111 ? 18.976 -19.575 1.225 1.000 6.389 115 LEU AAA C 1
ATOM 734 O O . LEU A 1 111 ? 18.711 -20.246 0.230 1.000 7.038 115 LEU AAA O 1
ATOM 739 N N . LEU A 1 112 ? 18.386 -18.418 1.481 1.000 6.011 116 LEU AAA N 1
ATOM 740 C CA . LEU A 1 112 ? 17.392 -17.867 0.531 1.000 6.393 116 LEU AAA CA 1
ATOM 741 C C . LEU A 1 112 ? 18.075 -17.505 -0.787 1.000 6.336 116 LEU AAA C 1
ATOM 742 O O . LEU A 1 112 ? 17.494 -17.785 -1.842 1.000 6.407 116 LEU AAA O 1
ATOM 747 N N . GLN A 1 113 ? 19.264 -16.915 -0.754 1.000 6.319 117 GLN AAA N 1
ATOM 748 C CA . GLN A 1 113 ? 19.970 -16.644 -2.026 1.000 6.738 117 GLN AAA CA 1
ATOM 749 C C . GLN A 1 113 ? 20.190 -17.953 -2.791 1.000 6.636 117 GLN AAA C 1
ATOM 750 O O . GLN A 1 113 ? 20.013 -17.993 -4.020 1.000 7.516 117 GLN AAA O 1
ATOM 756 N N . LYS A 1 114 ? 20.534 -19.017 -2.078 1.000 6.789 118 LYS AAA N 1
ATOM 757 C CA . LYS A 1 114 ? 20.800 -20.327 -2.711 1.000 7.521 118 LYS AAA CA 1
ATOM 758 C C . LYS A 1 114 ? 19.517 -20.929 -3.280 1.000 7.354 118 LYS AAA C 1
ATOM 759 O O . LYS A 1 114 ? 19.630 -21.848 -4.102 1.000 8.683 118 LYS AAA O 1
ATOM 765 N N . ALA A 1 115 ? 18.349 -20.428 -2.876 1.000 7.109 119 ALA AAA N 1
ATOM 766 C CA . ALA A 1 115 ? 17.038 -20.857 -3.384 1.000 7.783 119 ALA AAA CA 1
ATOM 767 C C . ALA A 1 115 ? 16.501 -19.874 -4.427 1.000 7.956 119 ALA AAA C 1
ATOM 768 O O . ALA A 1 115 ? 15.334 -19.990 -4.791 1.000 9.626 119 ALA AAA O 1
ATOM 770 N N . GLY A 1 116 ? 17.327 -18.936 -4.895 1.000 7.619 120 GLY AAA N 1
ATOM 771 C CA . GLY A 1 116 ? 16.936 -18.045 -6.006 1.000 8.223 120 GLY AAA CA 1
ATOM 772 C C . GLY A 1 116 ? 16.371 -16.710 -5.559 1.000 7.408 120 GLY AAA C 1
ATOM 773 O O . GLY A 1 116 ? 15.892 -15.953 -6.416 1.000 8.306 120 GLY AAA O 1
ATOM 774 N N . TYR A 1 117 ? 16.420 -16.388 -4.281 1.000 7.008 121 TYR AAA N 1
ATOM 775 C CA . TYR A 1 117 ? 15.961 -15.076 -3.791 1.000 6.655 121 TYR AAA CA 1
ATOM 776 C C . TYR A 1 117 ? 17.070 -14.044 -3.929 1.000 6.717 121 TYR AAA C 1
ATOM 777 O O . TYR A 1 117 ? 18.265 -14.351 -3.917 1.000 8.089 121 TYR AAA O 1
ATOM 786 N N . GLN A 1 118 ? 16.640 -12.800 -3.999 1.000 6.455 122 GLN AAA N 1
ATOM 787 C CA . GLN A 1 118 ? 17.489 -11.667 -3.617 1.000 6.746 122 GLN AAA CA 1
ATOM 788 C C . GLN A 1 118 ? 17.154 -11.290 -2.180 1.000 6.793 122 GLN AAA C 1
ATOM 789 O O . GLN A 1 118 ? 16.005 -11.420 -1.728 1.000 6.997 122 GLN AAA O 1
ATOM 795 N N . THR A 1 119 ? 18.153 -10.764 -1.492 1.000 6.744 123 THR AAA N 1
ATOM 796 C CA . THR A 1 119 ? 18.044 -10.420 -0.069 1.000 6.670 123 THR AAA CA 1
ATOM 797 C C . THR A 1 119 ? 18.591 -9.021 0.149 1.000 6.773 123 THR AAA C 1
ATOM 798 O O . THR A 1 119 ? 19.569 -8.602 -0.496 1.000 6.685 123 THR AAA O 1
ATOM 802 N N . ALA A 1 120 ? 17.983 -8.309 1.069 1.000 6.492 124 ALA AAA N 1
ATOM 803 C CA . ALA A 1 120 ? 18.367 -6.921 1.356 1.000 6.659 124 ALA AAA CA 1
ATOM 804 C C . ALA A 1 120 ? 18.191 -6.645 2.835 1.000 6.186 124 ALA AAA C 1
ATOM 805 O O . ALA A 1 120 ? 17.275 -7.187 3.477 1.000 6.545 124 ALA AAA O 1
ATOM 807 N N . LEU A 1 121 ? 19.035 -5.772 3.358 1.000 6.239 125 LEU AAA N 1
ATOM 808 C CA . LEU A 1 121 ? 19.036 -5.382 4.776 1.000 6.276 125 LEU AAA CA 1
ATOM 809 C C . LEU A 1 121 ? 19.298 -3.891 4.883 1.000 6.301 125 LEU AAA C 1
ATOM 810 O O . LEU A 1 121 ? 20.289 -3.387 4.306 1.000 6.308 125 LEU AAA O 1
ATOM 815 N N A VAL A 1 122 ? 18.462 -3.213 5.656 0.700 6.491 126 VAL AAA N 1
ATOM 816 N N B VAL A 1 122 ? 18.467 -3.208 5.662 0.300 6.629 126 VAL AAA N 1
ATOM 817 C CA A VAL A 1 122 ? 18.709 -1.803 6.019 0.700 6.370 126 VAL AAA CA 1
ATOM 818 C CA B VAL A 1 122 ? 18.650 -1.772 5.994 0.300 6.795 126 VAL AAA CA 1
ATOM 819 C C A VAL A 1 122 ? 18.595 -1.653 7.526 0.700 6.466 126 VAL AAA C 1
ATOM 820 C C B VAL A 1 122 ? 18.570 -1.621 7.509 0.300 6.780 126 VAL AAA C 1
ATOM 821 O O A VAL A 1 122 ? 17.691 -2.214 8.149 0.700 6.588 126 VAL AAA O 1
ATOM 822 O O B VAL A 1 122 ? 17.641 -2.181 8.116 0.300 7.609 126 VAL AAA O 1
ATOM 829 N N . GLY A 1 123 ? 19.499 -0.861 8.089 1.000 6.910 127 GLY AAA N 1
ATOM 830 C CA . GLY A 1 123 ? 19.382 -0.421 9.482 1.000 6.736 127 GLY AAA CA 1
ATOM 831 C C . GLY A 1 123 ? 20.324 -1.133 10.419 1.000 6.993 127 GLY AAA C 1
ATOM 832 O O . GLY A 1 123 ? 21.543 -1.254 10.142 1.000 8.244 127 GLY AAA O 1
ATOM 833 N N . LYS A 1 124 ? 19.822 -1.532 11.568 1.000 6.663 128 LYS AAA N 1
ATOM 834 C CA . LYS A 1 124 ? 20.642 -2.103 12.647 1.000 6.717 128 LYS AAA CA 1
ATOM 835 C C . LYS A 1 124 ? 20.962 -3.565 12.351 1.000 7.523 128 LYS AAA C 1
ATOM 836 O O . LYS A 1 124 ? 20.060 -4.364 12.077 1.000 9.759 128 LYS AAA O 1
ATOM 842 N N . TRP A 1 125 ? 22.231 -3.919 12.479 1.000 7.059 129 TRP AAA N 1
ATOM 843 C CA . TRP A 1 125 ? 22.699 -5.311 12.288 1.000 6.464 129 TRP AAA CA 1
ATOM 844 C C . TRP A 1 125 ? 23.146 -5.868 13.636 1.000 6.770 129 TRP AAA C 1
ATOM 845 O O . TRP A 1 125 ? 22.617 -6.870 14.118 1.000 6.556 129 TRP AAA O 1
ATOM 856 N N . HIS A 1 126 ? 24.156 -5.237 14.235 1.000 7.007 130 HIS AAA N 1
ATOM 857 C CA . HIS A 1 126 ? 24.541 -5.470 15.649 1.000 6.779 130 HIS AAA CA 1
ATOM 858 C C . HIS A 1 126 ? 25.147 -6.852 15.864 1.000 6.591 130 HIS AAA C 1
ATOM 859 O O . HIS A 1 126 ? 25.071 -7.369 16.983 1.000 7.519 130 HIS AAA O 1
ATOM 866 N N . LEU A 1 127 ? 25.797 -7.390 14.832 1.000 6.738 131 LEU AAA N 1
ATOM 867 C CA . LEU A 1 127 ? 26.456 -8.709 14.944 1.000 7.383 131 LEU AAA CA 1
ATOM 868 C C . LEU A 1 127 ? 27.966 -8.590 14.748 1.000 7.727 131 LEU AAA C 1
ATOM 869 O O . LEU A 1 127 ? 28.648 -9.627 14.748 1.000 7.696 131 LEU AAA O 1
AT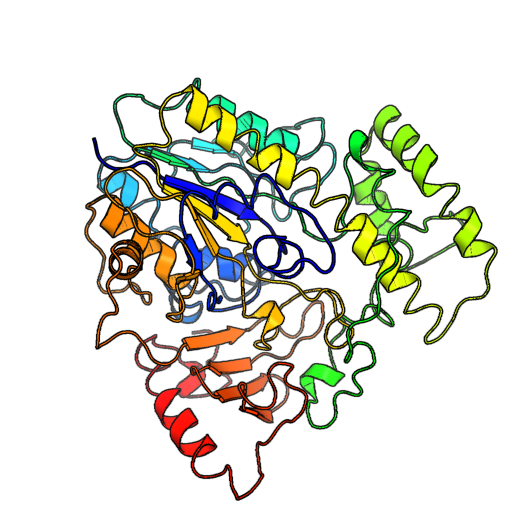OM 874 N N . GLU A 1 128 ? 28.482 -7.364 14.645 1.000 7.920 132 GLU AAA N 1
ATOM 875 C CA . GLU A 1 128 ? 29.920 -6.994 14.605 1.000 8.355 132 GLU AAA CA 1
ATOM 876 C C . GLU A 1 128 ? 30.523 -7.324 13.239 1.000 8.532 132 GLU AAA C 1
ATOM 877 O O . GLU A 1 128 ? 31.054 -6.399 12.587 1.000 9.600 132 GLU AAA O 1
ATOM 883 N N . SER A 1 129 ? 30.492 -8.561 12.798 1.000 8.437 133 SER AAA N 1
ATOM 884 C CA . SER A 1 129 ? 30.920 -8.904 11.429 1.000 8.418 133 SER AAA CA 1
ATOM 885 C C . SER A 1 129 ? 29.986 -8.251 10.416 1.000 8.851 133 SER AAA C 1
ATOM 886 O O . SER A 1 129 ? 28.812 -7.929 10.735 1.000 9.194 133 SER AAA O 1
ATOM 889 N N . LEU A 1 130 ? 30.479 -8.041 9.214 1.000 8.962 134 LEU AAA N 1
ATOM 890 C CA . LEU A 1 130 ? 29.657 -7.417 8.170 1.000 8.600 134 LEU AAA CA 1
ATOM 891 C C . LEU A 1 130 ? 28.564 -8.387 7.759 1.000 8.030 134 LEU AAA C 1
ATOM 892 O O . LEU A 1 130 ? 28.735 -9.614 7.767 1.000 7.672 134 LEU AAA O 1
ATOM 897 N N . PRO A 1 131 ? 27.394 -7.871 7.348 1.000 7.627 135 PRO AAA N 1
ATOM 898 C CA . PRO A 1 131 ? 26.344 -8.755 6.869 1.000 7.827 135 PRO AAA CA 1
ATOM 899 C C . PRO A 1 131 ? 26.841 -9.622 5.712 1.000 7.972 135 PRO AAA C 1
ATOM 900 O O . PRO A 1 131 ? 27.527 -9.141 4.828 1.000 8.885 135 PRO AAA O 1
ATOM 904 N N A SER A 1 132 ? 26.458 -10.888 5.713 0.500 8.060 136 SER AAA N 1
ATOM 905 N N B SER A 1 132 ? 26.449 -10.899 5.751 0.500 8.277 136 SER AAA N 1
ATOM 906 C CA A SER A 1 132 ? 26.695 -11.766 4.554 0.500 8.251 136 SER AAA CA 1
ATOM 907 C CA B SER A 1 132 ? 26.703 -11.925 4.713 0.500 8.596 136 SER AAA CA 1
ATOM 908 C C A SER A 1 132 ? 25.385 -12.438 4.179 0.500 7.636 136 SER AAA C 1
ATOM 909 C C B SER A 1 132 ? 25.362 -12.433 4.192 0.500 7.689 136 SER AAA C 1
ATOM 910 O O A SER A 1 132 ? 24.459 -12.552 5.019 0.500 8.548 136 SER AAA O 1
ATOM 911 O O B SER A 1 132 ? 24.378 -12.449 4.970 0.500 8.669 136 SER AAA O 1
ATOM 916 N N . GLY A 1 133 ? 25.299 -12.808 2.917 1.000 7.350 137 GLY AAA N 1
ATOM 917 C CA . GLY A 1 133 ? 24.060 -13.369 2.368 1.000 7.149 137 GLY AAA CA 1
ATOM 918 C C . GLY A 1 133 ? 23.051 -12.317 1.953 1.000 7.125 137 GLY AAA C 1
ATOM 919 O O . GLY A 1 133 ? 21.875 -12.686 1.801 1.000 7.599 137 GLY AAA O 1
ATOM 920 N N . PHE A 1 134 ? 23.485 -11.083 1.723 1.000 7.056 138 PHE AAA N 1
ATOM 921 C CA . PHE A 1 134 ? 22.629 -9.974 1.267 1.000 7.069 138 PHE AAA CA 1
ATOM 922 C C . PHE A 1 134 ? 23.126 -9.420 -0.055 1.000 7.478 138 PHE AAA C 1
ATOM 923 O O . PHE A 1 134 ? 24.284 -8.980 -0.157 1.000 9.593 138 PHE AAA O 1
ATOM 931 N N A ASN A 1 135 ? 22.234 -9.379 -1.047 0.500 7.725 139 ASN AAA N 1
ATOM 932 N N B ASN A 1 135 ? 22.259 -9.375 -1.056 0.500 7.348 139 ASN AAA N 1
ATOM 933 C CA A ASN A 1 135 ? 22.499 -8.701 -2.340 0.500 8.006 139 ASN AAA CA 1
ATOM 934 C CA B ASN A 1 135 ? 22.621 -8.680 -2.311 0.500 7.102 139 ASN AAA CA 1
ATOM 935 C C A ASN A 1 135 ? 22.696 -7.195 -2.147 0.500 7.578 139 ASN AAA C 1
ATOM 936 C C B ASN A 1 135 ? 22.809 -7.188 -2.057 0.500 7.114 139 ASN AAA C 1
ATOM 937 O O A ASN A 1 135 ? 23.444 -6.590 -2.929 0.500 7.968 139 ASN AAA O 1
ATOM 938 O O B ASN A 1 135 ? 23.724 -6.597 -2.654 0.500 7.802 139 ASN AAA O 1
ATOM 947 N N . TYR A 1 136 ? 21.990 -6.609 -1.186 1.000 7.115 140 TYR AAA N 1
ATOM 948 C CA . TYR A 1 136 ? 22.108 -5.192 -0.821 1.000 7.065 140 TYR AAA CA 1
ATOM 949 C C . TYR A 1 136 ? 22.101 -5.093 0.689 1.000 6.772 140 TYR AAA C 1
ATOM 950 O O . TYR A 1 136 ? 21.231 -5.690 1.350 1.000 6.421 140 TYR AAA O 1
ATOM 959 N N . TRP A 1 137 ? 23.015 -4.308 1.234 1.000 7.145 141 TRP AAA N 1
ATOM 960 C CA . TRP A 1 137 ? 22.891 -3.951 2.652 1.000 7.040 141 TRP AAA CA 1
ATOM 961 C C . TRP A 1 137 ? 23.447 -2.557 2.861 1.000 7.290 141 TRP AAA C 1
ATOM 962 O O . TRP A 1 137 ? 24.387 -2.133 2.146 1.000 7.154 141 TRP AAA O 1
ATOM 973 N N . GLU A 1 138 ? 22.894 -1.877 3.847 1.000 6.885 142 GLU AAA N 1
ATOM 974 C CA . GLU A 1 138 ? 23.364 -0.544 4.254 1.000 7.200 142 GLU AAA CA 1
ATOM 975 C C . GLU A 1 138 ? 22.933 -0.372 5.699 1.000 7.339 142 GLU AAA C 1
ATOM 976 O O . GLU A 1 138 ? 21.718 -0.322 5.975 1.000 8.424 142 GLU AAA O 1
ATOM 982 N N . ILE A 1 139 ? 23.899 -0.374 6.608 1.000 7.436 143 ILE AAA N 1
ATOM 983 C CA . ILE A 1 139 ? 23.609 -0.556 8.042 1.000 6.964 143 ILE AAA CA 1
ATOM 984 C C . ILE A 1 139 ? 24.200 0.583 8.846 1.000 6.874 143 ILE AAA C 1
ATOM 985 O O . ILE A 1 139 ? 25.127 1.253 8.395 1.000 8.924 143 ILE AAA O 1
ATOM 990 N N . VAL A 1 140 ? 23.758 0.705 10.079 1.000 7.019 144 VAL AAA N 1
ATOM 991 C CA . VAL A 1 140 ? 24.465 1.558 11.052 1.000 7.702 144 VAL AAA CA 1
ATOM 992 C C . VAL A 1 140 ? 25.595 0.777 11.668 1.000 9.289 144 VAL AAA C 1
ATOM 993 O O . VAL A 1 140 ? 25.552 -0.445 11.754 1.000 10.279 144 VAL AAA O 1
ATOM 997 N N . PRO A 1 141 ? 26.610 1.533 12.127 1.000 12.875 145 PRO AAA N 1
ATOM 998 C CA . PRO A 1 141 ? 27.646 1.039 13.001 1.000 14.348 145 PRO AAA CA 1
ATOM 999 C C . PRO A 1 141 ? 27.040 0.863 14.395 1.000 13.602 145 PRO AAA C 1
ATOM 1000 O O . PRO A 1 141 ? 26.492 1.798 15.006 1.000 17.366 145 PRO AAA O 1
ATOM 1004 N N . GLY A 1 142 ? 27.101 -0.375 14.839 1.000 12.702 146 GLY AAA N 1
ATOM 1005 C CA . GLY A 1 142 ? 26.714 -0.778 16.187 1.000 12.062 146 GLY AAA CA 1
ATOM 1006 C C . GLY A 1 142 ? 25.272 -0.440 16.438 1.000 9.769 146 GLY AAA C 1
ATOM 1007 O O . GLY A 1 142 ? 24.387 -0.935 15.734 1.000 9.432 146 GLY AAA O 1
ATOM 1008 N N . GLN A 1 143 ? 25.057 0.376 17.457 1.000 9.435 147 GLN AAA N 1
ATOM 1009 C CA . GLN A 1 143 ? 23.686 0.708 17.897 1.000 8.879 147 GLN AAA CA 1
ATOM 1010 C C . GLN A 1 143 ? 23.033 1.726 16.963 1.000 8.241 147 GLN AAA C 1
ATOM 1011 O O . GLN A 1 143 ? 21.805 1.842 16.980 1.000 9.005 147 GLN AAA O 1
ATOM 1017 N N . GLY A 1 144 ? 23.814 2.491 16.209 1.000 8.571 148 GLY AAA N 1
ATOM 1018 C CA . GLY A 1 144 ? 23.270 3.601 15.421 1.000 8.968 148 GLY AAA CA 1
ATOM 1019 C C . GLY A 1 144 ? 22.945 4.800 16.289 1.000 7.534 148 GLY AAA C 1
ATOM 1020 O O . GLY A 1 144 ? 22.864 4.712 17.519 1.000 7.998 148 GLY AAA O 1
ATOM 1021 N N A ASP A 1 145 ? 22.689 5.920 15.629 0.800 7.553 149 ASP AAA N 1
ATOM 1022 N N B ASP A 1 145 ? 22.723 5.926 15.617 0.200 7.715 149 ASP AAA N 1
ATOM 1023 C CA A ASP A 1 145 ? 22.265 7.154 16.323 0.800 7.901 149 ASP AAA CA 1
ATOM 1024 C CA B ASP A 1 145 ? 22.325 7.213 16.234 0.200 7.304 149 ASP AAA CA 1
ATOM 1025 C C A ASP A 1 145 ? 20.931 7.625 15.770 0.800 7.107 149 ASP AAA C 1
ATOM 1026 C C B ASP A 1 145 ? 20.890 7.513 15.812 0.200 7.117 149 ASP AAA C 1
ATOM 1027 O O A ASP A 1 145 ? 20.633 7.443 14.572 0.800 6.883 149 ASP AAA O 1
ATOM 1028 O O B ASP A 1 145 ? 20.473 7.015 14.748 0.200 7.174 149 ASP AAA O 1
ATOM 1037 N N . TYR A 1 146 ? 20.157 8.269 16.630 1.000 7.064 150 TYR AAA N 1
ATOM 1038 C CA . TYR A 1 146 ? 18.858 8.822 16.223 1.000 7.005 150 TYR AAA CA 1
ATOM 1039 C C . TYR A 1 146 ? 19.038 9.976 15.241 1.000 6.906 150 TYR AAA C 1
ATOM 1040 O O . TYR A 1 146 ? 18.312 10.030 14.245 1.000 7.243 150 TYR AAA O 1
ATOM 1049 N N . TYR A 1 147 ? 19.914 10.924 15.544 1.000 7.110 151 TYR AAA N 1
ATOM 1050 C CA . TYR A 1 147 ? 20.060 12.132 14.711 1.000 7.375 151 TYR AAA CA 1
ATOM 1051 C C . TYR A 1 147 ? 21.325 12.043 13.872 1.000 7.305 151 TYR AAA C 1
ATOM 1052 O O . TYR A 1 147 ? 22.409 11.742 14.362 1.000 7.744 151 TYR AAA O 1
ATOM 1061 N N . ASN A 1 148 ? 21.141 12.359 12.599 1.000 7.663 152 ASN AAA N 1
ATOM 1062 C CA . ASN A 1 148 ? 22.210 12.470 11.580 1.000 7.920 152 ASN AAA CA 1
ATOM 1063 C C . ASN A 1 148 ? 23.146 11.285 11.708 1.000 8.051 152 ASN AAA C 1
ATOM 1064 O O . ASN A 1 148 ? 24.354 11.444 11.860 1.000 8.463 152 ASN AAA O 1
ATOM 1069 N N . PRO A 1 149 ? 22.588 10.065 11.596 1.000 7.972 153 PRO AAA N 1
ATOM 1070 C CA . PRO A 1 149 ? 23.374 8.859 11.776 1.000 8.440 153 PRO AAA CA 1
ATOM 1071 C C . PRO A 1 149 ? 24.433 8.663 10.699 1.000 8.095 153 PRO AAA C 1
ATOM 1072 O O . PRO A 1 149 ? 24.228 8.953 9.545 1.000 9.213 153 PRO AAA O 1
ATOM 1076 N N . ASP A 1 150 ? 25.526 8.050 11.122 1.000 8.467 154 ASP AAA N 1
ATOM 1077 C CA . ASP A 1 150 ? 26.456 7.417 10.171 1.000 9.097 154 ASP AAA CA 1
ATOM 1078 C C . ASP A 1 150 ? 25.884 6.072 9.735 1.000 8.621 154 ASP AAA C 1
ATOM 1079 O O . ASP A 1 150 ? 25.243 5.358 10.533 1.000 10.281 154 ASP AAA O 1
ATOM 1084 N N . PHE A 1 151 ? 26.138 5.734 8.490 1.000 7.813 155 PHE AAA N 1
ATOM 1085 C CA . PHE A 1 151 ? 25.846 4.410 7.934 1.000 7.704 155 PHE AAA CA 1
ATOM 1086 C C . PHE A 1 151 ? 27.119 3.859 7.328 1.000 7.483 155 PHE AAA C 1
ATOM 1087 O O . PHE A 1 151 ? 28.059 4.579 7.003 1.000 8.407 155 PHE AAA O 1
ATOM 1095 N N A ILE A 1 152 ? 27.072 2.558 7.122 0.500 8.558 156 ILE AAA N 1
ATOM 1096 N N B ILE A 1 152 ? 27.147 2.530 7.254 0.500 8.738 156 ILE AAA N 1
ATOM 1097 C CA A ILE A 1 152 ? 28.146 1.773 6.488 0.500 8.865 156 ILE AAA CA 1
ATOM 1098 C CA B ILE A 1 152 ? 28.144 1.714 6.519 0.500 9.264 156 ILE AAA CA 1
ATOM 1099 C C A ILE A 1 152 ? 27.573 1.204 5.199 0.500 8.184 156 ILE AAA C 1
ATOM 1100 C C B ILE A 1 152 ? 27.525 1.270 5.197 0.500 8.173 156 ILE AAA C 1
ATOM 1101 O O A ILE A 1 152 ? 26.561 0.492 5.260 0.500 8.457 156 ILE AAA O 1
ATOM 1102 O O B ILE A 1 152 ? 26.465 0.644 5.241 0.500 8.183 156 ILE AAA O 1
ATOM 1111 N N . THR A 1 153 ? 28.166 1.550 4.068 1.000 8.422 157 THR AAA N 1
ATOM 1112 C CA . THR A 1 153 ? 27.757 0.999 2.773 1.000 8.124 157 THR AAA CA 1
ATOM 1113 C C . THR A 1 153 ? 28.267 -0.424 2.637 1.000 7.765 157 THR AAA C 1
ATOM 1114 O O . THR A 1 153 ? 29.113 -0.880 3.425 1.000 8.095 157 THR AAA O 1
ATOM 1118 N N A GLN A 1 154 ? 27.784 -1.080 1.607 0.800 8.176 158 GLN AAA N 1
ATOM 1119 N N B GLN A 1 154 ? 27.787 -1.137 1.615 0.200 8.637 158 GLN AAA N 1
ATOM 1120 C CA A GLN A 1 154 ? 28.135 -2.476 1.323 0.800 8.768 158 GLN AAA CA 1
ATOM 1121 C CA B GLN A 1 154 ? 28.163 -2.556 1.373 0.200 8.926 158 GLN AAA CA 1
ATOM 1122 C C A GLN A 1 154 ? 29.620 -2.604 0.974 0.800 8.937 158 GLN AAA C 1
ATOM 1123 C C B GLN A 1 154 ? 29.581 -2.634 0.784 0.200 9.238 158 GLN AAA C 1
ATOM 1124 O O A GLN A 1 154 ? 30.159 -3.704 1.073 0.800 8.928 158 GLN AAA O 1
ATOM 1125 O O B GLN A 1 154 ? 30.018 -3.761 0.474 0.200 9.355 158 GLN AAA O 1
ATOM 1136 N N . ASN A 1 155 ? 30.276 -1.496 0.641 1.000 9.192 159 ASN AAA N 1
ATOM 1137 C CA . ASN A 1 155 ? 31.742 -1.480 0.412 1.000 10.204 159 ASN AAA CA 1
ATOM 1138 C C . ASN A 1 155 ? 32.485 -1.223 1.733 1.000 10.151 159 ASN AAA C 1
ATOM 1139 O O . ASN A 1 155 ? 33.718 -1.097 1.701 1.000 11.594 159 ASN AAA O 1
ATOM 1144 N N . ASN A 1 156 ? 31.793 -1.180 2.869 1.000 9.503 160 ASN AAA N 1
ATOM 1145 C CA . ASN A 1 156 ? 32.364 -0.861 4.202 1.000 9.655 160 ASN AAA CA 1
ATOM 1146 C C . ASN A 1 156 ? 32.967 0.547 4.200 1.000 9.952 160 ASN AAA C 1
ATOM 1147 O O . ASN A 1 156 ? 33.969 0.773 4.885 1.000 12.432 160 ASN AAA O 1
ATOM 1152 N N . ASP A 1 157 ? 32.336 1.479 3.498 1.000 10.138 161 ASP AAA N 1
ATOM 1153 C CA . ASP A 1 157 ? 32.638 2.922 3.621 1.000 10.491 161 ASP AAA CA 1
ATOM 1154 C C . ASP A 1 157 ? 31.637 3.554 4.578 1.000 9.611 161 ASP AAA C 1
ATOM 1155 O O . ASP A 1 157 ? 30.475 3.180 4.560 1.000 12.369 161 ASP AAA O 1
ATOM 1160 N N . THR A 1 158 ? 32.074 4.520 5.364 1.000 9.495 162 THR AAA N 1
ATOM 1161 C CA . THR A 1 158 ? 31.162 5.273 6.244 1.000 10.043 162 THR AAA CA 1
ATOM 1162 C C . THR A 1 158 ? 30.631 6.474 5.485 1.000 9.330 162 THR AAA C 1
ATOM 1163 O O . THR A 1 158 ? 31.403 7.209 4.867 1.000 10.752 162 THR AAA O 1
ATOM 1167 N N . ILE A 1 159 ? 29.337 6.664 5.583 1.000 8.104 163 ILE AAA N 1
ATOM 1168 C CA . ILE A 1 159 ? 28.630 7.824 4.993 1.000 8.511 163 ILE AAA CA 1
ATOM 1169 C C . ILE A 1 159 ? 27.796 8.473 6.091 1.000 8.820 163 ILE AAA C 1
ATOM 1170 O O . ILE A 1 159 ? 27.443 7.828 7.091 1.000 11.425 163 ILE AAA O 1
ATOM 1175 N N . ARG A 1 160 ? 27.473 9.735 5.887 1.000 9.019 164 ARG AAA N 1
ATOM 1176 C CA . ARG A 1 160 ? 26.552 10.486 6.757 1.000 9.257 164 ARG AAA CA 1
ATOM 1177 C C . ARG A 1 160 ? 25.178 10.508 6.104 1.000 9.260 164 ARG AAA C 1
ATOM 1178 O O . ARG A 1 160 ? 25.069 10.907 4.924 1.000 9.783 164 ARG AAA O 1
ATOM 1186 N N . LYS A 1 161 ? 24.148 10.158 6.862 1.000 8.956 165 LYS AAA N 1
ATOM 1187 C CA . LYS A 1 161 ? 22.750 10.377 6.449 1.000 9.674 165 LYS AAA CA 1
ATOM 1188 C C . LYS A 1 161 ? 22.158 11.409 7.387 1.000 9.205 165 LYS AAA C 1
ATOM 1189 O O . LYS A 1 161 ? 21.807 11.097 8.515 1.000 9.290 165 LYS AAA O 1
ATOM 1195 N N A HIS A 1 162 ? 22.114 12.649 6.930 0.500 8.952 166 HIS AAA N 1
ATOM 1196 N N B HIS A 1 162 ? 22.058 12.645 6.903 0.500 10.380 166 HIS AAA N 1
ATOM 1197 C CA A HIS A 1 162 ? 21.472 13.731 7.696 0.500 7.894 166 HIS AAA CA 1
ATOM 1198 C CA B HIS A 1 162 ? 21.455 13.774 7.647 0.500 10.587 166 HIS AAA CA 1
ATOM 1199 C C A HIS A 1 162 ? 19.978 13.433 7.823 0.500 7.540 166 HIS AAA C 1
ATOM 1200 C C B HIS A 1 162 ? 19.944 13.570 7.782 0.500 9.181 166 HIS AAA C 1
ATOM 1201 O O A HIS A 1 162 ? 19.384 12.933 6.852 0.500 7.509 166 HIS AAA O 1
ATOM 1202 O O B HIS A 1 162 ? 19.282 13.354 6.752 0.500 10.052 166 HIS AAA O 1
ATOM 1215 N N . GLY A 1 163 ? 19.423 13.694 9.002 1.000 7.992 167 GLY AAA N 1
ATOM 1216 C CA . GLY A 1 163 ? 18.001 13.504 9.302 1.000 7.917 167 GLY AAA CA 1
ATOM 1217 C C . GLY A 1 163 ? 17.811 12.623 10.507 1.000 7.569 167 GLY AAA C 1
ATOM 1218 O O . GLY A 1 163 ? 18.657 12.564 11.387 1.000 9.990 167 GLY AAA O 1
ATOM 1219 N N . TYR A 1 164 ? 16.665 11.977 10.557 1.000 6.989 168 TYR AAA N 1
ATOM 1220 C CA . TYR A 1 164 ? 16.239 11.202 11.737 1.000 6.905 168 TYR AAA CA 1
ATOM 1221 C C . TYR A 1 164 ? 16.170 9.741 11.322 1.000 6.326 168 TYR AAA C 1
ATOM 1222 O O . TYR A 1 164 ? 15.534 9.390 10.331 1.000 6.538 168 TYR AAA O 1
ATOM 1231 N N A ILE A 1 165 ? 16.820 8.863 12.067 0.500 6.176 169 ILE AAA N 1
ATOM 1232 N N B ILE A 1 165 ? 16.831 8.887 12.107 0.500 6.706 169 ILE AAA N 1
ATOM 1233 C CA A ILE A 1 165 ? 17.108 7.501 11.543 0.500 5.773 169 ILE AAA CA 1
ATOM 1234 C CA B ILE A 1 165 ? 17.122 7.474 11.731 0.500 6.915 169 ILE AAA CA 1
ATOM 1235 C C A ILE A 1 165 ? 15.834 6.719 11.221 0.500 5.940 169 ILE AAA C 1
ATOM 1236 C C B ILE A 1 165 ? 15.857 6.764 11.246 0.500 6.213 169 ILE AAA C 1
ATOM 1237 O O A ILE A 1 165 ? 15.864 5.917 10.283 0.500 5.785 169 ILE AAA O 1
ATOM 1238 O O B ILE A 1 165 ? 15.918 6.096 10.208 0.500 6.496 169 ILE AAA O 1
ATOM 1247 N N . THR A 1 166 ? 14.746 6.887 11.963 1.000 5.933 170 THR AAA N 1
ATOM 1248 C CA . THR A 1 166 ? 13.552 6.064 11.699 1.000 6.249 170 THR AAA CA 1
ATOM 1249 C C . THR A 1 166 ? 13.014 6.388 10.299 1.000 6.229 170 THR AAA C 1
ATOM 1250 O O . THR A 1 166 ? 12.530 5.494 9.604 1.000 6.870 170 THR AAA O 1
ATOM 1254 N N . ASN A 1 167 ? 13.097 7.652 9.904 1.000 6.253 171 ASN AAA N 1
ATOM 1255 C CA . ASN A 1 167 ? 12.688 8.075 8.548 1.000 6.667 171 ASN AAA CA 1
ATOM 1256 C C . ASN A 1 167 ? 13.679 7.563 7.501 1.000 6.174 171 ASN AAA C 1
ATOM 1257 O O . ASN A 1 167 ? 13.268 7.094 6.434 1.000 6.814 171 ASN AAA O 1
ATOM 1262 N N . LEU A 1 168 ? 14.967 7.680 7.793 1.000 6.089 172 LEU AAA N 1
ATOM 1263 C CA . LEU A 1 168 ? 16.046 7.381 6.813 1.000 6.627 172 LEU AAA CA 1
ATOM 1264 C C . LEU A 1 168 ? 16.107 5.887 6.503 1.000 6.154 172 LEU AAA C 1
ATOM 1265 O O . LEU A 1 168 ? 16.341 5.523 5.355 1.000 6.624 172 LEU AAA O 1
ATOM 1270 N N . ILE A 1 169 ? 15.925 5.045 7.509 1.000 5.826 173 ILE AAA N 1
ATOM 1271 C CA . ILE A 1 169 ? 15.902 3.577 7.273 1.000 6.229 173 ILE AAA CA 1
ATOM 1272 C C . ILE A 1 169 ? 14.752 3.260 6.319 1.000 6.218 173 ILE AAA C 1
ATOM 1273 O O . ILE A 1 169 ? 14.912 2.487 5.360 1.000 6.822 173 ILE AAA O 1
ATOM 1278 N N . THR A 1 170 ? 13.603 3.849 6.577 1.000 6.489 174 THR AAA N 1
ATOM 1279 C CA . THR A 1 170 ? 12.407 3.632 5.738 1.000 6.798 174 THR AAA CA 1
ATOM 1280 C C . THR A 1 170 ? 12.649 4.129 4.314 1.000 6.784 174 THR AAA C 1
ATOM 1281 O O . THR A 1 170 ? 12.308 3.436 3.347 1.000 6.887 174 THR AAA O 1
ATOM 1285 N N . ASP A 1 171 ? 13.235 5.315 4.189 1.000 6.792 175 ASP AAA N 1
ATOM 1286 C CA . ASP A 1 171 ? 13.542 5.885 2.865 1.000 7.339 175 ASP AAA CA 1
ATOM 1287 C C . ASP A 1 171 ? 14.372 4.877 2.076 1.000 6.852 175 ASP AAA C 1
ATOM 1288 O O . ASP A 1 171 ? 14.132 4.662 0.888 1.000 7.244 175 ASP AAA O 1
ATOM 1293 N N . ASP A 1 172 ? 15.384 4.306 2.708 1.000 6.893 176 ASP AAA N 1
ATOM 1294 C CA . ASP A 1 172 ? 16.288 3.394 1.971 1.000 7.308 176 ASP AAA CA 1
ATOM 1295 C C . ASP A 1 172 ? 15.598 2.068 1.654 1.000 6.842 176 ASP AAA C 1
ATOM 1296 O O . ASP A 1 172 ? 15.829 1.524 0.573 1.000 7.471 176 ASP AAA O 1
ATOM 1301 N N . ALA A 1 173 ? 14.760 1.566 2.551 1.000 6.671 177 ALA AAA N 1
ATOM 1302 C CA . ALA A 1 173 ? 14.013 0.323 2.273 1.000 6.732 177 ALA AAA CA 1
ATOM 1303 C C . ALA A 1 173 ? 13.151 0.516 1.026 1.000 6.473 177 ALA AAA C 1
ATOM 1304 O O . ALA A 1 173 ? 13.106 -0.358 0.157 1.000 6.903 177 ALA AAA O 1
ATOM 1306 N N . ILE A 1 174 ? 12.422 1.622 0.970 1.000 6.757 178 ILE AAA N 1
ATOM 1307 C CA . ILE A 1 174 ? 11.526 1.895 -0.175 1.000 7.406 178 ILE AAA CA 1
ATOM 1308 C C . ILE A 1 174 ? 12.361 2.153 -1.430 1.000 7.005 178 ILE AAA C 1
ATOM 1309 O O . ILE A 1 174 ? 12.010 1.656 -2.498 1.000 7.541 178 ILE AAA O 1
ATOM 1314 N N . ASP A 1 175 ? 13.437 2.912 -1.320 1.000 7.071 179 ASP AAA N 1
ATOM 1315 C CA . ASP A 1 175 ? 14.310 3.164 -2.486 1.000 7.888 179 ASP AAA CA 1
ATOM 1316 C C . ASP A 1 175 ? 14.796 1.823 -3.037 1.000 6.983 179 ASP AAA C 1
ATOM 1317 O O . ASP A 1 175 ? 14.834 1.636 -4.258 1.000 7.570 179 ASP AAA O 1
ATOM 1322 N N . TRP A 1 176 ? 15.223 0.921 -2.158 1.000 6.739 180 TRP AAA N 1
ATOM 1323 C CA . TRP A 1 176 ? 15.718 -0.380 -2.639 1.000 6.874 180 TRP AAA CA 1
ATOM 1324 C C . TRP A 1 176 ? 14.597 -1.107 -3.393 1.000 6.632 180 TRP AAA C 1
ATOM 1325 O O . TRP A 1 176 ? 14.811 -1.584 -4.520 1.000 6.868 180 TRP AAA O 1
ATOM 1336 N N . MET A 1 177 ? 13.417 -1.185 -2.805 1.000 6.531 181 MET AAA N 1
ATOM 1337 C CA . MET A 1 177 ? 12.313 -1.913 -3.458 1.000 7.193 181 MET AAA CA 1
ATOM 1338 C C . MET A 1 177 ? 11.962 -1.274 -4.793 1.000 7.392 181 MET AAA C 1
ATOM 1339 O O . MET A 1 177 ? 11.633 -2.000 -5.736 1.000 8.120 181 MET AAA O 1
ATOM 1344 N N . GLU A 1 178 ? 11.960 0.044 -4.848 1.000 7.561 182 GLU AAA N 1
ATOM 1345 C CA . GLU A 1 178 ? 11.449 0.754 -6.034 1.000 8.805 182 GLU AAA CA 1
ATOM 1346 C C . GLU A 1 178 ? 12.483 0.764 -7.160 1.000 9.087 182 GLU AAA C 1
ATOM 1347 O O . GLU A 1 178 ? 12.086 0.713 -8.329 1.000 11.482 182 GLU AAA O 1
ATOM 1353 N N . HIS A 1 179 ? 13.761 0.899 -6.838 1.000 8.863 183 HIS AAA N 1
ATOM 1354 C CA . HIS A 1 179 ? 14.788 1.242 -7.846 1.000 9.806 183 HIS AAA CA 1
ATOM 1355 C C . HIS A 1 179 ? 15.916 0.223 -7.987 1.000 9.839 183 HIS AAA C 1
ATOM 1356 O O . HIS A 1 179 ? 16.582 0.249 -9.022 1.000 13.235 183 HIS AAA O 1
ATOM 1363 N N A LYS A 1 180 ? 16.142 -0.618 -6.982 0.500 8.537 184 LYS AAA N 1
ATOM 1364 N N B LYS A 1 180 ? 16.219 -0.578 -6.969 0.500 10.323 184 LYS AAA N 1
ATOM 1365 C CA A LYS A 1 180 ? 17.309 -1.535 -6.986 0.500 8.389 184 LYS AAA CA 1
ATOM 1366 C CA B LYS A 1 180 ? 17.463 -1.395 -6.970 0.500 11.409 184 LYS AAA CA 1
ATOM 1367 C C A LYS A 1 180 ? 16.851 -2.979 -7.159 0.500 8.056 184 LYS AAA C 1
ATOM 1368 C C B LYS A 1 180 ? 17.130 -2.878 -7.107 0.500 10.982 184 LYS AAA C 1
ATOM 1369 O O A LYS A 1 180 ? 17.501 -3.699 -7.932 0.500 9.090 184 LYS AAA O 1
ATOM 1370 O O B LYS A 1 180 ? 18.005 -3.671 -7.486 0.500 13.433 184 LYS AAA O 1
ATOM 1381 N N A ARG A 1 181 ? 15.776 -3.380 -6.486 0.600 7.926 185 ARG AAA N 1
ATOM 1382 N N B ARG A 1 181 ? 15.892 -3.237 -6.778 0.400 9.822 185 ARG AAA N 1
ATOM 1383 C CA A ARG A 1 181 ? 15.220 -4.746 -6.560 0.600 8.051 185 ARG AAA CA 1
ATOM 1384 C CA B ARG A 1 181 ? 15.444 -4.641 -6.619 0.400 9.757 185 ARG AAA CA 1
ATOM 1385 C C A ARG A 1 181 ? 15.221 -5.222 -8.013 0.600 8.928 185 ARG AAA C 1
ATOM 1386 C C B ARG A 1 181 ? 15.152 -5.244 -7.991 0.400 10.077 185 ARG AAA C 1
ATOM 1387 O O A ARG A 1 181 ? 14.859 -4.460 -8.924 0.600 9.169 185 ARG AAA O 1
ATOM 1388 O O B ARG A 1 181 ? 14.445 -4.612 -8.798 0.400 10.345 185 ARG AAA O 1
ATOM 1403 N N . ASP A 1 182 ? 15.633 -6.467 -8.202 1.000 8.999 186 ASP AAA N 1
ATOM 1404 C CA . ASP A 1 182 ? 15.475 -7.206 -9.465 1.000 9.638 186 ASP AAA CA 1
ATOM 1405 C C . ASP A 1 182 ? 14.028 -7.676 -9.529 1.000 9.616 186 ASP AAA C 1
ATOM 1406 O O . ASP A 1 182 ? 13.590 -8.479 -8.691 1.000 10.438 186 ASP AAA O 1
ATOM 1411 N N . LEU A 1 183 ? 13.277 -7.204 -10.506 1.000 10.477 187 LEU AAA N 1
ATOM 1412 C CA . LEU A 1 183 ? 11.848 -7.574 -10.592 1.000 11.572 187 LEU AAA CA 1
ATOM 1413 C C . LEU A 1 183 ? 11.674 -9.050 -10.958 1.000 11.655 187 LEU AAA C 1
ATOM 1414 O O . LEU A 1 183 ? 10.559 -9.559 -10.823 1.000 14.293 187 LEU AAA O 1
ATOM 1419 N N . ASP A 1 184 ? 12.735 -9.722 -11.395 1.000 11.053 188 ASP AAA N 1
ATOM 1420 C CA . ASP A 1 184 ? 12.660 -11.124 -11.877 1.000 12.171 188 ASP AAA CA 1
ATOM 1421 C C . ASP A 1 184 ? 13.022 -12.125 -10.779 1.000 11.539 188 ASP AAA C 1
ATOM 1422 O O . ASP A 1 184 ? 13.070 -13.312 -11.100 1.000 16.261 188 ASP AAA O 1
ATOM 1427 N N . LYS A 1 185 ? 13.244 -11.689 -9.546 1.000 9.439 189 LYS AAA N 1
ATOM 1428 C CA . LYS A 1 185 ? 13.499 -12.618 -8.427 1.000 8.788 189 LYS AAA CA 1
ATOM 1429 C C . LYS A 1 185 ? 12.594 -12.263 -7.270 1.000 8.007 189 LYS AAA C 1
ATOM 1430 O O . LYS A 1 185 ? 12.352 -11.083 -7.005 1.000 8.448 189 LYS AAA O 1
ATOM 1436 N N A PRO A 1 186 ? 12.168 -13.247 -6.461 0.500 7.439 190 PRO AAA N 1
ATOM 1437 N N B PRO A 1 186 ? 12.152 -13.282 -6.494 0.500 8.456 190 PRO AAA N 1
ATOM 1438 C CA A PRO A 1 186 ? 11.469 -12.914 -5.235 0.500 7.536 190 PRO AAA CA 1
ATOM 1439 C CA B PRO A 1 186 ? 11.552 -13.045 -5.189 0.500 8.088 190 PRO AAA CA 1
ATOM 1440 C C A PRO A 1 186 ? 12.502 -12.351 -4.258 0.500 7.201 190 PRO AAA C 1
ATOM 1441 C C B PRO A 1 186 ? 12.536 -12.286 -4.294 0.500 7.093 190 PRO AAA C 1
ATOM 1442 O O A PRO A 1 186 ? 13.698 -12.613 -4.395 0.500 7.599 190 PRO AAA O 1
ATOM 1443 O O B PRO A 1 186 ? 13.747 -12.343 -4.526 0.500 6.658 190 PRO AAA O 1
ATOM 1450 N N . PHE A 1 187 ? 12.015 -11.624 -3.269 1.000 7.244 191 PHE AAA N 1
ATOM 1451 C CA . PHE A 1 187 ? 12.901 -10.930 -2.331 1.000 7.265 191 PHE AAA CA 1
ATOM 1452 C C . PHE A 1 187 ? 12.537 -11.168 -0.890 1.000 7.079 191 PHE AAA C 1
ATOM 1453 O O . PHE A 1 187 ? 11.378 -11.400 -0.531 1.000 7.490 191 PHE AAA O 1
ATOM 1461 N N . CYS A 1 188 ? 13.573 -11.025 -0.067 1.000 6.732 192 CYS AAA N 1
ATOM 1462 C CA . CYS A 1 188 ? 13.434 -10.943 1.389 1.000 6.485 192 CYS AAA CA 1
ATOM 1463 C C . CYS A 1 188 ? 14.170 -9.687 1.842 1.000 6.661 192 CYS AAA C 1
ATOM 1464 O O . CYS A 1 188 ? 15.408 -9.596 1.642 1.000 7.276 192 CYS AAA O 1
ATOM 1467 N N . LEU A 1 189 ? 13.423 -8.730 2.372 1.000 6.497 193 LEU AAA N 1
ATOM 1468 C CA . LEU A 1 189 ? 13.948 -7.436 2.834 1.000 6.201 193 LEU AAA CA 1
ATOM 1469 C C . LEU A 1 189 ? 13.808 -7.375 4.343 1.000 6.094 193 LEU AAA C 1
ATOM 1470 O O . LEU A 1 189 ? 12.686 -7.549 4.874 1.000 6.973 193 LEU AAA O 1
ATOM 1475 N N A LEU A 1 190 ? 14.916 -7.103 5.024 0.700 6.567 194 LEU AAA N 1
ATOM 1476 N N B LEU A 1 190 ? 14.921 -7.119 5.026 0.300 5.385 194 LEU AAA N 1
ATOM 1477 C CA A LEU A 1 190 ? 14.939 -6.895 6.491 0.700 6.442 194 LEU AAA CA 1
ATOM 1478 C CA B LEU A 1 190 ? 14.961 -6.903 6.492 0.300 5.559 194 LEU AAA CA 1
ATOM 1479 C C A LEU A 1 190 ? 15.066 -5.398 6.749 0.700 6.446 194 LEU AAA C 1
ATOM 1480 C C B LEU A 1 190 ? 15.070 -5.402 6.749 0.300 5.777 194 LEU AAA C 1
ATOM 1481 O O A LEU A 1 190 ? 16.029 -4.762 6.260 0.700 7.028 194 LEU AAA O 1
ATOM 1482 O O B LEU A 1 190 ? 16.031 -4.772 6.257 0.300 6.179 194 LEU AAA O 1
ATOM 1491 N N . ILE A 1 191 ? 14.118 -4.859 7.497 1.000 6.032 195 ILE AAA N 1
ATOM 1492 C CA . ILE A 1 191 ? 14.088 -3.434 7.867 1.000 5.944 195 ILE AAA CA 1
ATOM 1493 C C . ILE A 1 191 ? 14.272 -3.396 9.370 1.000 5.695 195 ILE AAA C 1
ATOM 1494 O O . ILE A 1 191 ? 13.351 -3.741 10.131 1.000 6.264 195 ILE AAA O 1
ATOM 1499 N N . HIS A 1 192 ? 15.488 -3.053 9.795 1.000 5.522 196 HIS AAA N 1
ATOM 1500 C CA . HIS A 1 192 ? 15.866 -3.160 11.221 1.000 6.016 196 HIS AAA CA 1
ATOM 1501 C C . HIS A 1 192 ? 16.021 -1.768 11.821 1.000 6.191 196 HIS AAA C 1
ATOM 1502 O O . HIS A 1 192 ? 17.023 -1.065 11.558 1.000 6.749 196 HIS AAA O 1
ATOM 1509 N N . HIS A 1 193 ? 15.037 -1.348 12.591 1.000 5.898 197 HIS AAA N 1
ATOM 1510 C CA . HIS A 1 193 ? 15.007 -0.008 13.194 1.000 6.139 197 HIS AAA CA 1
ATOM 1511 C C . HIS A 1 193 ? 15.895 0.111 14.425 1.000 5.991 197 HIS AAA C 1
ATOM 1512 O O . HIS A 1 193 ? 16.188 -0.867 15.111 1.000 6.093 197 HIS AAA O 1
ATOM 1519 N N . LYS A 1 194 ? 16.298 1.346 14.699 1.000 5.881 198 LYS AAA N 1
ATOM 1520 C CA . LYS A 1 194 ? 16.847 1.732 16.011 1.000 6.205 198 LYS AAA CA 1
ATOM 1521 C C . LYS A 1 194 ? 15.727 2.039 17.005 1.000 5.887 198 LYS AAA C 1
ATOM 1522 O O . LYS A 1 194 ? 15.866 1.708 18.190 1.000 6.110 198 LYS AAA O 1
ATOM 1528 N N . ALA A 1 195 ? 14.651 2.694 16.571 1.000 5.944 199 ALA AAA N 1
ATOM 1529 C CA . ALA A 1 195 ? 13.490 2.850 17.462 1.000 6.203 199 ALA AAA CA 1
ATOM 1530 C C . ALA A 1 195 ? 13.152 1.459 18.004 1.000 6.291 199 ALA AAA C 1
ATOM 1531 O O . ALA A 1 195 ? 13.200 0.490 17.239 1.000 6.291 199 ALA AAA O 1
ATOM 1533 N N . ILE A 1 196 ? 12.812 1.297 19.290 1.000 6.343 200 ILE AAA N 1
ATOM 1534 C CA . ILE A 1 196 ? 12.592 2.305 20.322 1.000 6.042 200 ILE AAA CA 1
ATOM 1535 C C . ILE A 1 196 ? 13.704 2.207 21.366 1.000 5.804 200 ILE AAA C 1
ATOM 1536 O O . ILE A 1 196 ? 13.462 2.230 22.578 1.000 6.493 200 IL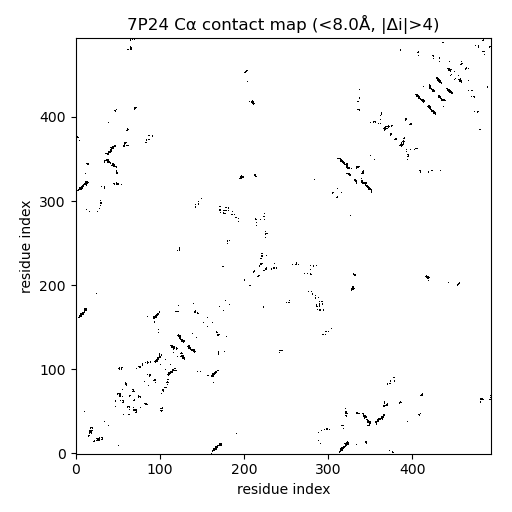E AAA O 1
ATOM 1541 N N . HIS A 1 197 ? 14.946 2.146 20.922 1.000 5.802 201 HIS AAA N 1
ATOM 1542 C CA . HIS A 1 197 ? 16.093 1.962 21.832 1.000 6.188 201 HIS AAA CA 1
ATOM 1543 C C . HIS A 1 197 ? 16.286 3.200 22.718 1.000 6.248 201 HIS AAA C 1
ATOM 1544 O O . HIS A 1 197 ? 16.026 4.344 22.311 1.000 6.326 201 HIS AAA O 1
ATOM 1551 N N . ARG A 1 198 ? 16.838 2.981 23.897 1.000 6.357 202 ARG AAA N 1
ATOM 1552 C CA . ARG A 1 198 ? 17.307 4.061 24.784 1.000 6.659 202 ARG AAA CA 1
ATOM 1553 C C . ARG A 1 198 ? 18.230 4.957 23.966 1.000 7.057 202 ARG AAA C 1
ATOM 1554 O O . ARG A 1 198 ? 19.034 4.458 23.189 1.000 7.660 202 ARG AAA O 1
ATOM 1562 N N . ASN A 1 199 ? 18.197 6.288 24.134 1.000 7.148 203 ASN AAA N 1
ATOM 1563 C CA . ASN A 1 199 ? 17.498 7.057 25.153 1.000 7.342 203 ASN AAA CA 1
ATOM 1564 C C . ASN A 1 199 ? 16.294 7.803 24.575 1.000 7.196 203 ASN AAA C 1
ATOM 1565 O O . ASN A 1 199 ? 15.940 8.879 25.088 1.000 8.077 203 ASN AAA O 1
ATOM 1570 N N . TRP A 1 200 ? 15.601 7.238 23.587 1.000 7.056 204 TRP AAA N 1
ATOM 1571 C CA . TRP A 1 200 ? 14.241 7.699 23.222 1.000 7.181 204 TRP AAA CA 1
ATOM 1572 C C . TRP A 1 200 ? 14.293 9.176 22.822 1.000 7.788 204 TRP AAA C 1
ATOM 1573 O O . TRP A 1 200 ? 13.616 10.019 23.432 1.000 8.564 204 TRP AAA O 1
ATOM 1584 N N . LEU A 1 201 ? 15.067 9.458 21.784 1.000 7.812 205 LEU AAA N 1
ATOM 1585 C CA . LEU A 1 201 ? 15.137 10.805 21.171 1.000 7.794 205 LEU AAA CA 1
ATOM 1586 C C . LEU A 1 201 ? 14.077 10.895 20.087 1.000 8.112 205 LEU AAA C 1
ATOM 1587 O O . LEU A 1 201 ? 14.213 10.230 19.056 1.000 8.574 205 LEU AAA O 1
ATOM 1592 N N . ALA A 1 202 ? 13.078 11.728 20.328 1.000 8.614 206 ALA AAA N 1
ATOM 1593 C CA . ALA A 1 202 ? 11.999 11.988 19.364 1.000 9.296 206 ALA AAA CA 1
ATOM 1594 C C . ALA A 1 202 ? 12.524 12.764 18.162 1.000 8.229 206 ALA AAA C 1
ATOM 1595 O O . ALA A 1 202 ? 13.437 13.579 18.291 1.000 9.202 206 ALA AAA O 1
ATOM 1597 N N . ASP A 1 203 ? 11.845 12.576 17.045 1.000 8.207 207 ASP AAA N 1
ATOM 1598 C CA . ASP A 1 203 ? 11.997 13.426 15.852 1.000 8.550 207 ASP AAA CA 1
ATOM 1599 C C . ASP A 1 203 ? 11.327 14.774 16.125 1.000 9.212 207 ASP AAA C 1
ATOM 1600 O O . ASP A 1 203 ? 10.376 14.865 16.928 1.000 9.460 207 ASP AAA O 1
ATOM 1605 N N . THR A 1 204 ? 11.778 15.792 15.410 1.000 10.275 208 THR AAA N 1
ATOM 1606 C CA . THR A 1 204 ? 11.303 17.185 15.558 1.000 10.983 208 THR AAA CA 1
ATOM 1607 C C . THR A 1 204 ? 9.776 17.235 15.576 1.000 11.118 208 THR AAA C 1
ATOM 1608 O O . THR A 1 204 ? 9.192 17.900 16.467 1.000 11.975 208 THR AAA O 1
ATOM 1612 N N . CYS A 1 205 ? 9.142 16.595 14.607 1.000 11.557 209 CYS AAA N 1
ATOM 1613 C CA . CYS A 1 205 ? 7.683 16.734 14.399 1.000 12.279 209 CYS AAA CA 1
ATOM 1614 C C . CYS A 1 205 ? 6.909 16.186 15.600 1.000 11.675 209 CYS AAA C 1
ATOM 1615 O O . CYS A 1 205 ? 5.763 16.570 15.757 1.000 13.184 209 CYS AAA O 1
ATOM 1618 N N . ASN A 1 206 ? 7.496 15.310 16.408 1.000 10.314 210 ASN AAA N 1
ATOM 1619 C CA . ASN A 1 206 ? 6.754 14.588 17.472 1.000 10.659 210 ASN AAA CA 1
ATOM 1620 C C . ASN A 1 206 ? 7.120 15.079 18.868 1.000 10.567 210 ASN AAA C 1
ATOM 1621 O O . ASN A 1 206 ? 6.647 14.478 19.845 1.000 11.923 210 ASN AAA O 1
ATOM 1626 N N . LEU A 1 207 ? 7.914 16.135 18.979 1.000 10.600 211 LEU AAA N 1
ATOM 1627 C CA . LEU A 1 207 ? 8.461 16.548 20.290 1.000 11.783 211 LEU AAA CA 1
ATOM 1628 C C . LEU A 1 207 ? 7.340 16.831 21.288 1.000 12.551 211 LEU AAA C 1
ATOM 1629 O O . LEU A 1 207 ? 7.558 16.568 22.476 1.000 13.976 211 LEU AAA O 1
ATOM 1634 N N . ALA A 1 208 ? 6.223 17.415 20.852 1.000 12.822 212 ALA AAA N 1
ATOM 1635 C CA . ALA A 1 208 ? 5.196 17.945 21.772 1.000 14.461 212 ALA AAA CA 1
ATOM 1636 C C . ALA A 1 208 ? 4.183 16.867 22.173 1.000 13.268 212 ALA AAA C 1
ATOM 1637 O O . ALA A 1 208 ? 3.331 17.160 23.033 1.000 15.661 212 ALA AAA O 1
ATOM 1639 N N . LEU A 1 209 ? 4.216 15.685 21.564 1.000 12.115 213 LEU AAA N 1
ATOM 1640 C CA . LEU A 1 209 ? 3.107 14.711 21.728 1.000 11.963 213 LEU AAA CA 1
ATOM 1641 C C . LEU A 1 209 ? 3.106 14.087 23.128 1.000 11.405 213 LEU AAA C 1
ATOM 1642 O O . LEU A 1 209 ? 4.158 13.866 23.707 1.000 11.888 213 LEU AAA O 1
ATOM 1647 N N . TYR A 1 210 ? 1.914 13.757 23.613 1.000 11.738 214 TYR AAA N 1
ATOM 1648 C CA . TYR A 1 210 ? 1.673 12.873 24.788 1.000 11.955 214 TYR AAA CA 1
ATOM 1649 C C . TYR A 1 210 ? 1.954 13.577 26.117 1.000 12.264 214 TYR AAA C 1
ATOM 1650 O O . TYR A 1 210 ? 1.929 12.900 27.138 1.000 13.468 214 TYR AAA O 1
ATOM 1659 N N . GLU A 1 211 ? 2.078 14.897 26.145 1.000 13.269 215 GLU AAA N 1
ATOM 1660 C CA . GLU A 1 211 ? 2.301 15.611 27.427 1.000 13.566 215 GLU AAA CA 1
ATOM 1661 C C . GLU A 1 211 ? 1.001 15.682 28.228 1.000 14.479 215 GLU AAA C 1
ATOM 1662 O O . GLU A 1 211 ? 1.067 15.948 29.447 1.000 18.394 215 GLU AAA O 1
ATOM 1668 N N . ASP A 1 212 ? -0.125 15.408 27.580 1.000 15.298 216 ASP AAA N 1
ATOM 1669 C CA . ASP A 1 212 ? -1.450 15.365 28.242 1.000 17.614 216 ASP AAA CA 1
ATOM 1670 C C . ASP A 1 212 ? -1.740 13.967 28.802 1.000 18.467 216 ASP AAA C 1
ATOM 1671 O O . ASP A 1 212 ? -2.815 13.796 29.380 1.000 22.452 216 ASP AAA O 1
ATOM 1676 N N A LYS A 1 213 ? -0.808 13.020 28.632 0.500 17.388 217 LYS AAA N 1
ATOM 1677 N N B LYS A 1 213 ? -0.821 13.009 28.637 0.500 18.217 217 LYS AAA N 1
ATOM 1678 C CA A LYS A 1 213 ? -0.930 11.612 29.090 0.500 16.878 217 LYS AAA CA 1
ATOM 1679 C CA B LYS A 1 213 ? -1.001 11.604 29.087 0.500 17.915 217 LYS AAA CA 1
ATOM 1680 C C A LYS A 1 213 ? -0.257 11.462 30.456 0.500 15.424 217 LYS AAA C 1
ATOM 1681 C C B LYS A 1 213 ? -0.270 11.403 30.420 0.500 16.152 217 LYS AAA C 1
ATOM 1682 O O A LYS A 1 213 ? 0.941 11.790 30.566 0.500 15.942 217 LYS AAA O 1
ATOM 1683 O O B LYS A 1 213 ? 0.951 11.644 30.473 0.500 16.739 217 LYS AAA O 1
ATOM 1694 N N . THR A 1 214 ? -1.017 11.008 31.457 1.000 15.366 218 THR AAA N 1
ATOM 1695 C CA . THR A 1 214 ? -0.484 10.570 32.775 1.000 14.234 218 THR AAA CA 1
ATOM 1696 C C . THR A 1 214 ? -1.048 9.179 33.051 1.000 13.840 218 THR AAA C 1
ATOM 1697 O O . THR A 1 214 ? -2.265 8.997 32.961 1.000 17.281 218 THR AAA O 1
ATOM 1701 N N . PHE A 1 215 ? -0.187 8.228 33.377 1.000 11.784 219 PHE AAA N 1
ATOM 1702 C CA . PHE A 1 215 ? -0.600 6.816 33.523 1.000 12.687 219 PHE AAA CA 1
ATOM 1703 C C . PHE A 1 215 ? -0.494 6.361 34.964 1.000 12.739 219 PHE AAA C 1
ATOM 1704 O O . PHE A 1 215 ? 0.399 6.775 35.686 1.000 12.841 219 PHE AAA O 1
ATOM 1712 N N . PRO A 1 216 ? -1.376 5.431 35.382 1.000 13.908 220 PRO AAA N 1
ATOM 1713 C CA . PRO A 1 216 ? -1.197 4.726 36.640 1.000 14.488 220 PRO AAA CA 1
ATOM 1714 C C . PRO A 1 216 ? 0.138 3.976 36.579 1.000 13.422 220 PRO AAA C 1
ATOM 1715 O O . PRO A 1 216 ? 0.525 3.496 35.519 1.000 13.860 220 PRO AAA O 1
ATOM 1719 N N . LEU A 1 217 ? 0.830 3.898 37.705 1.000 13.833 221 LEU AAA N 1
ATOM 1720 C CA . LEU A 1 217 ? 2.015 3.023 37.798 1.000 13.620 221 LEU AAA CA 1
ATOM 1721 C C . LEU A 1 217 ? 1.559 1.576 37.712 1.000 12.981 221 LEU AAA C 1
ATOM 1722 O O . LEU A 1 217 ? 0.501 1.224 38.233 1.000 14.010 221 LEU AAA O 1
ATOM 1727 N N . PRO A 1 218 ? 2.363 0.688 37.089 1.000 11.955 222 PRO AAA N 1
ATOM 1728 C CA . PRO A 1 218 ? 2.096 -0.743 37.173 1.000 12.163 222 PRO AAA CA 1
ATOM 1729 C C . PRO A 1 218 ? 1.936 -1.176 38.633 1.000 11.646 222 PRO AAA C 1
ATOM 1730 O O . PRO A 1 218 ? 2.573 -0.616 39.504 1.000 11.624 222 PRO AAA O 1
ATOM 1734 N N . ASP A 1 219 ? 1.113 -2.189 38.872 1.000 11.911 223 ASP AAA N 1
ATOM 1735 C CA . ASP A 1 219 ? 0.799 -2.633 40.250 1.000 12.895 223 ASP AAA CA 1
ATOM 1736 C C . ASP A 1 219 ? 2.067 -3.076 40.981 1.000 11.791 223 ASP AAA C 1
ATOM 1737 O O . ASP A 1 219 ? 2.103 -2.924 42.202 1.000 13.889 223 ASP AAA O 1
ATOM 1742 N N . ASN A 1 220 ? 3.073 -3.580 40.266 1.000 10.637 224 ASN AAA N 1
ATOM 1743 C CA . ASN A 1 220 ? 4.321 -4.056 40.912 1.000 10.391 224 ASN AAA CA 1
ATOM 1744 C C . ASN A 1 220 ? 5.473 -3.084 40.636 1.000 9.909 224 ASN AAA C 1
ATOM 1745 O O . ASN A 1 220 ? 6.642 -3.498 40.696 1.000 10.324 224 ASN AAA O 1
ATOM 1750 N N . PHE A 1 221 ? 5.172 -1.810 40.394 1.000 10.037 225 PHE AAA N 1
ATOM 1751 C CA . PHE A 1 221 ? 6.223 -0.793 40.157 1.000 10.149 225 PHE AAA CA 1
ATOM 1752 C C . PHE A 1 221 ? 7.178 -0.703 41.358 1.000 10.270 225 PHE AAA C 1
ATOM 1753 O O . PHE A 1 221 ? 8.372 -0.490 41.156 1.000 11.130 225 PHE AAA O 1
ATOM 1761 N N . PHE A 1 222 ? 6.663 -0.820 42.583 1.000 10.639 226 PHE AAA N 1
ATOM 1762 C CA . PHE A 1 222 ? 7.459 -0.700 43.833 1.000 11.890 226 PHE AAA CA 1
ATOM 1763 C C . PHE A 1 222 ? 7.820 -2.080 44.395 1.000 12.709 226 PHE AAA C 1
ATOM 1764 O O . PHE A 1 222 ? 7.947 -2.257 45.616 1.000 15.623 226 PHE AAA O 1
ATOM 1772 N N . ASP A 1 223 ? 8.062 -3.029 43.501 1.000 12.180 227 ASP AAA N 1
ATOM 1773 C CA . ASP A 1 223 ? 8.429 -4.428 43.820 1.000 11.978 227 ASP AAA CA 1
ATOM 1774 C C . ASP A 1 223 ? 9.578 -4.447 44.832 1.000 12.053 227 ASP AAA C 1
ATOM 1775 O O . ASP A 1 223 ? 10.613 -3.814 44.568 1.000 14.168 227 ASP AAA O 1
ATOM 1780 N N . ASP A 1 224 ? 9.409 -5.178 45.932 1.000 12.372 228 ASP AAA N 1
ATOM 1781 C CA . ASP A 1 224 ? 10.474 -5.334 46.960 1.000 13.468 228 ASP AAA CA 1
ATOM 1782 C C . ASP A 1 224 ? 11.369 -6.546 46.654 1.000 12.505 228 ASP AAA C 1
ATOM 1783 O O . ASP A 1 224 ? 12.350 -6.752 47.384 1.000 13.682 228 ASP AAA O 1
ATOM 1788 N N . TYR A 1 225 ? 11.058 -7.313 45.611 1.000 11.292 229 TYR AAA N 1
ATOM 1789 C CA . TYR A 1 225 ? 11.916 -8.415 45.094 1.000 11.230 229 TYR AAA CA 1
ATOM 1790 C C . TYR A 1 225 ? 12.039 -9.552 46.110 1.000 11.540 229 TYR AAA C 1
ATOM 1791 O O . TYR A 1 225 ? 13.029 -10.277 46.067 1.000 11.574 229 TYR AAA O 1
ATOM 1800 N N . GLU A 1 226 ? 11.038 -9.739 46.968 1.000 12.411 230 GLU AAA N 1
ATOM 1801 C CA . GLU A 1 226 ? 11.011 -10.856 47.945 1.000 14.673 230 GLU AAA CA 1
ATOM 1802 C C . GLU A 1 226 ? 11.217 -12.183 47.205 1.000 12.818 230 GLU AAA C 1
ATOM 1803 O O . GLU A 1 226 ? 10.483 -12.456 46.237 1.000 13.838 230 GLU AAA O 1
ATOM 1809 N N . GLY A 1 227 ? 12.175 -12.987 47.660 1.000 12.608 231 GLY AAA N 1
ATOM 1810 C CA . GLY A 1 227 ? 12.428 -14.333 47.119 1.000 12.612 231 GLY AAA CA 1
ATOM 1811 C C . GLY A 1 227 ? 13.191 -14.317 45.807 1.000 11.417 231 GLY AAA C 1
ATOM 1812 O O . GLY A 1 227 ? 13.402 -15.397 45.239 1.000 11.620 231 GLY AAA O 1
ATOM 1813 N N . ARG A 1 228 ? 13.633 -13.143 45.352 1.000 10.706 232 ARG AAA N 1
ATOM 1814 C CA . ARG A 1 228 ? 14.129 -12.954 43.966 1.000 10.243 232 ARG AAA CA 1
ATOM 1815 C C . ARG A 1 228 ? 15.410 -12.135 43.991 1.000 10.216 232 ARG AAA C 1
ATOM 1816 O O . ARG A 1 228 ? 15.407 -10.951 43.677 1.000 9.983 232 ARG AAA O 1
ATOM 1824 N N . PRO A 1 229 ? 16.550 -12.747 44.378 1.000 10.804 233 PRO AAA N 1
ATOM 1825 C CA . PRO A 1 229 ? 17.784 -11.990 44.551 1.000 10.865 233 PRO AAA CA 1
ATOM 1826 C C . PRO A 1 229 ? 18.340 -11.335 43.282 1.000 10.124 233 PRO AAA C 1
ATOM 1827 O O . PRO A 1 229 ? 18.959 -10.287 43.397 1.000 10.973 233 PRO AAA O 1
ATOM 1831 N N . ALA A 1 230 ? 18.195 -11.963 42.117 1.000 10.019 234 ALA AAA N 1
ATOM 1832 C CA . ALA A 1 230 ? 18.672 -11.350 40.861 1.000 9.803 234 ALA AAA CA 1
ATOM 1833 C C . ALA A 1 230 ? 17.764 -10.168 40.511 1.000 9.038 234 ALA AAA C 1
ATOM 1834 O O . ALA A 1 230 ? 18.271 -9.140 40.038 1.000 9.402 234 ALA AAA O 1
ATOM 1836 N N . ALA A 1 231 ? 16.469 -10.274 40.783 1.000 8.972 235 ALA AAA N 1
ATOM 1837 C CA . ALA A 1 231 ? 15.554 -9.129 40.631 1.000 9.069 235 ALA AAA CA 1
ATOM 1838 C C . ALA A 1 231 ? 15.972 -7.985 41.557 1.000 9.482 235 ALA AAA C 1
ATOM 1839 O O . ALA A 1 231 ? 15.869 -6.823 41.171 1.000 9.780 235 ALA AAA O 1
ATOM 1841 N N . ALA A 1 232 ? 16.462 -8.306 42.750 1.000 9.466 236 ALA AAA N 1
ATOM 1842 C CA . ALA A 1 232 ? 16.874 -7.280 43.733 1.000 10.170 236 ALA AAA CA 1
ATOM 1843 C C . ALA A 1 232 ? 18.177 -6.610 43.293 1.000 10.407 236 ALA AAA C 1
ATOM 1844 O O . ALA A 1 232 ? 18.372 -5.444 43.656 1.000 11.798 236 ALA AAA O 1
ATOM 1846 N N . SER A 1 233 ? 19.084 -7.326 42.619 1.000 9.810 237 SER AAA N 1
ATOM 1847 C CA . SER A 1 233 ? 20.473 -6.844 42.411 1.000 10.404 237 SER AAA CA 1
ATOM 1848 C C . SER A 1 233 ? 20.652 -6.182 41.042 1.000 9.616 237 SER AAA C 1
ATOM 1849 O O . SER A 1 233 ? 21.746 -5.693 40.782 1.000 10.561 237 SER AAA O 1
ATOM 1852 N N . GLN A 1 234 ? 19.626 -6.128 40.203 1.000 9.033 238 GLN AAA N 1
ATOM 1853 C CA . GLN A 1 234 ? 19.780 -5.470 38.888 1.000 8.939 238 GLN AAA CA 1
ATOM 1854 C C . GLN A 1 234 ? 20.012 -3.964 39.056 1.000 8.303 238 GLN AAA C 1
ATOM 1855 O O . GLN A 1 234 ? 19.805 -3.397 40.140 1.000 9.048 238 GLN AAA O 1
ATOM 1861 N N . GLU A 1 235 ? 20.428 -3.351 37.958 1.000 8.032 239 GLU AAA N 1
ATOM 1862 C CA . GLU A 1 235 ? 20.633 -1.892 37.835 1.000 8.596 239 GLU AAA CA 1
ATOM 1863 C C . GLU A 1 235 ? 19.834 -1.402 36.630 1.000 8.242 239 GLU AAA C 1
ATOM 1864 O O . GLU A 1 235 ? 20.395 -0.753 35.739 1.000 8.663 239 GLU AAA O 1
ATOM 1870 N N . MET A 1 236 ? 18.542 -1.703 36.628 1.000 8.069 240 MET AAA N 1
ATOM 1871 C CA . MET A 1 236 ? 17.630 -1.283 35.542 1.000 8.281 240 MET AAA CA 1
ATOM 1872 C C . MET A 1 236 ? 16.332 -0.737 36.147 1.000 8.236 240 MET AAA C 1
ATOM 1873 O O . MET A 1 236 ? 15.265 -0.849 35.539 1.000 8.651 240 MET AAA O 1
ATOM 1878 N N . SER A 1 237 ? 16.452 -0.095 37.300 1.000 8.723 241 SER AAA N 1
ATOM 1879 C CA . SER A 1 237 ? 15.312 0.522 38.019 1.000 8.930 241 SER AAA CA 1
ATOM 1880 C C . SER A 1 237 ? 15.050 1.916 37.445 1.000 8.024 241 SER AAA C 1
ATOM 1881 O O . SER A 1 237 ? 15.979 2.727 37.347 1.000 8.935 241 SER AAA O 1
ATOM 1884 N N . ILE A 1 238 ? 13.799 2.224 37.137 1.000 8.239 242 ILE AAA N 1
ATOM 1885 C CA . ILE A 1 238 ? 13.425 3.609 36.748 1.000 8.865 242 ILE AAA CA 1
ATOM 1886 C C . ILE A 1 238 ? 13.721 4.552 37.911 1.000 9.425 242 ILE AAA C 1
ATOM 1887 O O . ILE A 1 238 ? 14.341 5.606 37.702 1.000 10.217 242 ILE AAA O 1
ATOM 1892 N N . ALA A 1 239 ? 13.340 4.170 39.120 1.000 10.079 243 ALA AAA N 1
ATOM 1893 C CA . ALA A 1 239 ? 13.542 5.038 40.298 1.000 11.220 243 ALA AAA CA 1
ATOM 1894 C C . ALA A 1 239 ? 15.032 5.313 40.493 1.000 11.644 243 ALA AAA C 1
ATOM 1895 O O . ALA A 1 239 ? 15.427 6.480 40.645 1.000 13.319 243 ALA AAA O 1
ATOM 1897 N N A LYS A 1 240 ? 15.846 4.262 40.465 0.500 11.766 244 LYS AAA N 1
ATOM 1898 N N B LYS A 1 240 ? 15.847 4.262 40.551 0.500 11.749 244 LYS AAA N 1
ATOM 1899 C CA A LYS A 1 240 ? 17.227 4.331 41.005 0.500 12.535 244 LYS AAA CA 1
ATOM 1900 C CA B LYS A 1 240 ? 17.264 4.399 40.982 0.500 12.304 244 LYS AAA CA 1
ATOM 1901 C C A LYS A 1 240 ? 18.268 4.528 39.899 0.500 11.556 244 LYS AAA C 1
ATOM 1902 C C B LYS A 1 240 ? 18.165 4.712 39.786 0.500 11.120 244 LYS AAA C 1
ATOM 1903 O O A LYS A 1 240 ? 19.263 5.209 40.167 0.500 11.869 244 LYS AAA O 1
ATOM 1904 O O B LYS A 1 240 ? 18.918 5.694 39.852 0.500 13.391 244 LYS AAA O 1
ATOM 1915 N N . ASP A 1 241 ? 18.100 3.893 38.739 1.000 10.020 245 ASP AAA N 1
ATOM 1916 C CA . ASP A 1 241 ? 19.163 3.815 37.707 1.000 9.820 245 ASP AAA CA 1
ATOM 1917 C C . ASP A 1 241 ? 18.899 4.711 36.506 1.000 9.997 245 ASP AAA C 1
ATOM 1918 O O . ASP A 1 241 ? 19.869 5.149 35.885 1.000 11.727 245 ASP AAA O 1
ATOM 1923 N N . MET A 1 242 ? 17.655 4.962 36.151 1.000 9.335 246 MET AAA N 1
ATOM 1924 C CA . MET A 1 242 ? 17.379 5.807 34.982 1.000 9.270 246 MET AAA CA 1
ATOM 1925 C C . MET A 1 242 ? 17.965 7.198 35.249 1.000 9.395 246 MET AAA C 1
ATOM 1926 O O . MET A 1 242 ? 17.840 7.712 36.378 1.000 10.295 246 MET AAA O 1
ATOM 1931 N N . ASP A 1 243 ? 18.639 7.748 34.246 1.000 9.506 247 ASP AAA N 1
ATOM 1932 C CA . ASP A 1 243 ? 19.503 8.940 34.395 1.000 9.917 247 ASP AAA CA 1
ATOM 1933 C C . ASP A 1 243 ? 18.685 10.199 34.097 1.000 9.562 247 ASP AAA C 1
ATOM 1934 O O . ASP A 1 243 ? 18.099 10.303 33.016 1.000 9.645 247 ASP AAA O 1
ATOM 1939 N N . MET A 1 244 ? 18.641 11.137 35.037 1.000 10.152 248 MET AAA N 1
ATOM 1940 C CA . MET A 1 244 ? 17.811 12.351 34.877 1.000 10.708 248 MET AAA CA 1
ATOM 1941 C C . MET A 1 244 ? 18.202 13.105 33.606 1.000 9.673 248 MET AAA C 1
ATOM 1942 O O . MET A 1 244 ? 17.320 13.726 32.993 1.000 10.442 248 MET AAA O 1
ATOM 1947 N N . ILE A 1 245 ? 19.492 13.131 33.279 1.000 9.783 249 ILE AAA N 1
ATOM 1948 C CA . ILE A 1 245 ? 19.970 13.917 32.111 1.000 10.144 249 ILE AAA CA 1
ATOM 1949 C C . ILE A 1 245 ? 19.861 13.074 30.837 1.000 9.465 249 ILE AAA C 1
ATOM 1950 O O . ILE A 1 245 ? 19.206 13.492 29.876 1.000 10.024 249 ILE AAA O 1
ATOM 1955 N N . TYR A 1 246 ? 20.488 11.911 30.810 1.000 9.147 250 TYR AAA N 1
ATOM 1956 C CA . TYR A 1 246 ? 20.594 11.107 29.570 1.000 9.284 250 TYR AAA CA 1
ATOM 1957 C C . TYR A 1 246 ? 19.237 10.516 29.185 1.000 8.533 250 TYR AAA C 1
ATOM 1958 O O . TYR A 1 246 ? 18.851 10.542 28.006 1.000 9.580 250 TYR AAA O 1
ATOM 1967 N N . ASP A 1 247 ? 18.542 9.921 30.143 1.000 8.404 251 ASP AAA N 1
ATOM 1968 C CA . ASP A 1 247 ? 17.248 9.262 29.844 1.000 8.418 251 ASP AAA CA 1
ATOM 1969 C C . ASP A 1 247 ? 16.130 10.292 29.788 1.000 8.424 251 ASP AAA C 1
ATOM 1970 O O . ASP A 1 247 ? 15.271 10.189 28.895 1.000 9.038 251 ASP AAA O 1
ATOM 1975 N N . LEU A 1 248 ? 16.095 11.227 30.740 1.000 9.229 252 LEU AAA N 1
ATOM 1976 C CA . LEU A 1 248 ? 14.906 12.100 30.893 1.000 9.659 252 LEU AAA CA 1
ATOM 1977 C C . LEU A 1 248 ? 15.192 13.529 30.440 1.000 9.343 252 LEU AAA C 1
ATOM 1978 O O . LEU A 1 248 ? 14.277 14.345 30.524 1.000 9.625 252 LEU AAA O 1
ATOM 1983 N N . LYS A 1 249 ? 16.364 13.778 29.866 1.000 9.507 253 LYS AAA N 1
ATOM 1984 C CA . LYS A 1 249 ? 16.641 14.965 29.012 1.000 10.027 253 LYS AAA CA 1
ATOM 1985 C C . LYS A 1 249 ? 16.835 16.224 29.873 1.000 10.592 253 LYS AAA C 1
ATOM 1986 O O . LYS A 1 249 ? 16.863 17.329 29.299 1.000 11.199 253 LYS AAA O 1
ATOM 1992 N N . MET A 1 250 ? 16.980 16.088 31.193 1.000 10.986 254 MET AAA N 1
ATOM 1993 C CA . MET A 1 250 ? 16.992 17.255 32.125 1.000 11.540 254 MET AAA CA 1
ATOM 1994 C C . MET A 1 250 ? 18.413 17.839 32.235 1.000 12.486 254 MET AAA C 1
ATOM 1995 O O . MET A 1 250 ? 18.946 18.020 33.351 1.000 13.175 254 MET AAA O 1
ATOM 2000 N N . LEU A 1 251 ? 18.982 18.166 31.077 1.000 12.910 255 LEU AAA N 1
ATOM 2001 C CA . LEU A 1 251 ? 20.343 18.726 30.932 1.000 13.805 255 LEU AAA CA 1
ATOM 2002 C C . LEU A 1 251 ? 20.329 20.189 31.352 1.000 15.160 255 LEU AAA C 1
ATOM 2003 O O . LEU A 1 251 ? 19.495 20.955 30.860 1.000 17.258 255 LEU AAA O 1
ATOM 2008 N N . ARG A 1 252 ? 21.278 20.551 32.199 1.000 16.830 256 ARG AAA N 1
ATOM 2009 C CA . ARG A 1 252 ? 21.620 21.963 32.477 1.000 20.306 256 ARG AAA CA 1
ATOM 2010 C C . ARG A 1 252 ? 23.098 21.982 32.833 1.000 21.146 256 ARG AAA C 1
ATOM 2011 O O . ARG A 1 252 ? 23.609 20.992 33.351 1.000 20.556 256 ARG AAA O 1
ATOM 2019 N N . PRO A 1 253 ? 23.846 23.066 32.522 1.000 22.967 257 PRO AAA N 1
ATOM 2020 C CA . PRO A 1 253 ? 25.286 23.090 32.780 1.000 23.724 257 PRO AAA CA 1
ATOM 2021 C C . PRO A 1 253 ? 25.671 22.829 34.243 1.000 23.690 257 PRO AAA C 1
ATOM 2022 O O . PRO A 1 253 ? 26.732 22.264 34.466 1.000 25.216 257 PRO AAA O 1
ATOM 2026 N N . ASP A 1 254 ? 24.820 23.243 35.190 1.000 23.660 258 ASP AAA N 1
ATOM 2027 C CA . ASP A 1 254 ? 25.068 23.133 36.654 1.000 25.707 258 ASP AAA CA 1
ATOM 2028 C C . ASP A 1 254 ? 24.657 21.750 37.178 1.000 24.087 258 ASP AAA C 1
ATOM 2029 O O . ASP A 1 254 ? 24.760 21.532 38.397 1.000 27.880 258 ASP AAA O 1
ATOM 2034 N N . LYS A 1 255 ? 24.210 20.842 36.307 1.000 22.254 259 LYS AAA N 1
ATOM 2035 C CA . LYS A 1 255 ? 23.762 19.489 36.718 1.000 21.657 259 LYS AAA CA 1
ATOM 2036 C C . LYS A 1 255 ? 24.738 18.449 36.171 1.000 20.057 259 LYS AAA C 1
ATOM 2037 O O . LYS A 1 255 ? 25.328 18.682 35.101 1.000 21.726 259 LYS AAA O 1
ATOM 2043 N N . ASP A 1 256 ? 24.905 17.348 36.901 1.000 19.745 260 ASP AAA N 1
ATOM 2044 C CA . ASP A 1 256 ? 25.850 16.261 36.551 1.000 19.223 260 ASP AAA CA 1
ATOM 2045 C C . ASP A 1 256 ? 25.151 14.920 36.701 1.000 17.952 260 ASP AAA C 1
ATOM 2046 O O . ASP A 1 256 ? 24.211 14.803 37.499 1.000 18.861 260 ASP AAA O 1
ATOM 2051 N N . SER A 1 257 ? 25.619 13.946 35.941 1.000 15.490 261 SER AAA N 1
ATOM 2052 C CA . SER A 1 257 ? 25.162 12.547 36.061 1.000 15.722 261 SER AAA CA 1
ATOM 2053 C C . SER A 1 257 ? 26.176 11.641 35.378 1.000 14.767 261 SER AAA C 1
ATOM 2054 O O . SER A 1 257 ? 26.985 12.138 34.579 1.000 14.899 261 SER AAA O 1
ATOM 2057 N N . ARG A 1 258 ? 26.078 10.341 35.651 1.000 14.895 262 ARG AAA N 1
ATOM 2058 C CA . ARG A 1 258 ? 26.990 9.330 35.068 1.000 15.157 262 ARG AAA CA 1
ATOM 2059 C C . ARG A 1 258 ? 26.945 9.452 33.546 1.000 13.141 262 ARG AAA C 1
ATOM 2060 O O . ARG A 1 258 ? 28.000 9.318 32.912 1.000 14.320 262 ARG AAA O 1
ATOM 2068 N N . LEU A 1 259 ? 25.766 9.687 32.973 1.000 12.213 263 LEU AAA N 1
ATOM 2069 C CA . LEU A 1 259 ? 25.624 9.618 31.502 1.000 11.373 263 LEU AAA CA 1
ATOM 2070 C C . LEU A 1 259 ? 25.455 11.004 30.880 1.000 10.989 263 LEU AAA C 1
ATOM 2071 O O . LEU A 1 259 ? 25.128 11.083 29.701 1.000 10.990 263 LEU AAA O 1
ATOM 2076 N N . LYS A 1 260 ? 25.774 12.076 31.603 1.000 12.083 264 LYS AAA N 1
ATOM 2077 C CA . LYS A 1 260 ? 25.663 13.430 31.019 1.000 12.077 264 LYS AAA CA 1
ATOM 2078 C C . LYS A 1 260 ? 26.558 13.549 29.780 1.000 11.905 264 LYS AAA C 1
ATOM 2079 O O . LYS A 1 260 ? 26.099 14.113 28.775 1.000 12.135 264 LYS AAA O 1
ATOM 2085 N N . ALA A 1 261 ? 27.812 13.095 29.844 1.000 12.893 265 ALA AAA N 1
ATOM 2086 C CA . ALA A 1 261 ? 28.747 13.258 28.708 1.000 12.801 265 ALA AAA CA 1
ATOM 2087 C C . ALA A 1 261 ? 28.226 12.486 27.497 1.000 12.018 265 ALA AAA C 1
ATOM 2088 O O . ALA A 1 261 ? 28.265 13.004 26.378 1.000 12.329 265 ALA AAA O 1
ATOM 2090 N N . LEU A 1 262 ? 27.737 11.273 27.706 1.000 11.447 266 LEU AAA N 1
ATOM 2091 C CA . LEU A 1 262 ? 27.195 10.475 26.584 1.000 11.441 266 LEU AAA CA 1
ATOM 2092 C C . LEU A 1 262 ? 25.980 11.202 25.998 1.000 10.305 266 LEU AAA C 1
ATOM 2093 O O . LEU A 1 262 ? 25.814 11.234 24.757 1.000 10.804 266 LEU AAA O 1
ATOM 2098 N N . TYR A 1 263 ? 25.135 11.757 26.855 1.000 9.880 267 TYR AAA N 1
ATOM 2099 C CA . TYR A 1 263 ? 23.952 12.526 26.411 1.000 10.165 267 TYR AAA CA 1
ATOM 2100 C C . TYR A 1 263 ? 24.396 13.670 25.502 1.000 10.265 267 TYR AAA C 1
ATOM 2101 O O . TYR A 1 263 ? 23.825 13.878 24.420 1.000 10.792 267 TYR AAA O 1
ATOM 2110 N N . GLU A 1 264 ? 25.397 14.428 25.937 1.000 11.579 268 GLU AAA N 1
ATOM 2111 C CA . GLU A 1 264 ? 25.834 15.598 25.145 1.000 12.244 268 GLU AAA CA 1
ATOM 2112 C C . GLU A 1 264 ? 26.409 15.121 23.809 1.000 11.854 268 GLU AAA C 1
ATOM 2113 O O . GLU A 1 264 ? 26.247 15.842 22.815 1.000 13.006 268 GLU AAA O 1
ATOM 2119 N N . LYS A 1 265 ? 27.058 13.955 23.786 1.000 12.273 269 LYS AAA N 1
ATOM 2120 C CA . LYS A 1 265 ? 27.598 13.375 22.535 1.000 12.736 269 LYS AAA CA 1
ATOM 2121 C C . LYS A 1 265 ? 26.435 13.061 21.589 1.000 11.347 269 LYS AAA C 1
ATOM 2122 O O . LYS A 1 265 ? 26.501 13.403 20.402 1.000 13.848 269 LYS AAA O 1
ATOM 2128 N N . TYR A 1 266 ? 25.386 12.425 22.085 1.000 10.172 270 TYR AAA N 1
ATOM 2129 C CA . TYR A 1 266 ? 24.282 11.978 21.205 1.000 9.950 270 TYR AAA CA 1
ATOM 2130 C C . TYR A 1 266 ? 23.452 13.165 20.716 1.000 10.026 270 TYR AAA C 1
ATOM 2131 O O . TYR A 1 266 ? 23.167 13.221 19.505 1.000 10.631 270 TYR AAA O 1
ATOM 2140 N N . ILE A 1 267 ? 23.074 14.103 21.587 1.000 10.597 271 ILE AAA N 1
ATOM 2141 C CA . ILE A 1 267 ? 22.268 15.257 21.090 1.000 11.597 271 ILE AAA CA 1
ATOM 2142 C C . ILE A 1 267 ? 23.199 16.253 20.399 1.000 11.259 271 ILE AAA C 1
ATOM 2143 O O . ILE A 1 267 ? 22.713 17.044 19.608 1.000 11.542 271 ILE AAA O 1
ATOM 2148 N N . GLY A 1 268 ? 24.502 16.163 20.631 1.000 10.956 272 GLY AAA N 1
ATOM 2149 C CA . GLY A 1 268 ? 25.490 17.001 19.927 1.000 11.510 272 GLY AAA CA 1
ATOM 2150 C C . GLY A 1 268 ? 25.504 16.726 18.435 1.000 10.754 272 GLY AAA C 1
ATOM 2151 O O . GLY A 1 268 ? 26.035 17.548 17.682 1.000 11.981 272 GLY AAA O 1
ATOM 2152 N N . ARG A 1 269 ? 24.960 15.593 17.992 1.000 9.709 273 ARG AAA N 1
ATOM 2153 C CA . ARG A 1 269 ? 24.876 15.304 16.544 1.000 9.692 273 ARG AAA CA 1
ATOM 2154 C C . ARG A 1 269 ? 23.895 16.261 15.868 1.000 9.369 273 ARG AAA C 1
ATOM 2155 O O . ARG A 1 269 ? 23.984 16.428 14.649 1.000 10.385 273 ARG AAA O 1
ATOM 2163 N N . MET A 1 270 ? 22.924 16.776 16.610 1.000 9.666 274 MET AAA N 1
ATOM 2164 C CA . MET A 1 270 ? 21.885 17.663 16.047 1.000 10.299 274 MET AAA CA 1
ATOM 2165 C C . MET A 1 270 ? 22.530 18.907 15.449 1.000 10.557 274 MET AAA C 1
ATOM 2166 O O . MET A 1 270 ? 23.486 19.448 16.031 1.000 12.365 274 MET AAA O 1
ATOM 2171 N N . ASP A 1 271 ? 22.000 19.346 14.318 1.000 10.496 275 ASP AAA N 1
ATOM 2172 C CA . ASP A 1 271 ? 22.368 20.657 13.750 1.000 10.795 275 ASP AAA CA 1
ATOM 2173 C C . ASP A 1 271 ? 21.597 21.758 14.482 1.000 11.292 275 ASP AAA C 1
ATOM 2174 O O . ASP A 1 271 ? 20.810 21.507 15.398 1.000 11.247 275 ASP AAA O 1
ATOM 2179 N N . LYS A 1 272 ? 21.862 22.996 14.111 1.000 11.489 276 LYS AAA N 1
ATOM 2180 C CA . LYS A 1 272 ? 21.273 24.144 14.829 1.000 12.746 276 LYS AAA CA 1
ATOM 2181 C C . LYS A 1 272 ? 19.747 24.071 14.830 1.000 12.164 276 LYS AAA C 1
ATOM 2182 O O . LYS A 1 272 ? 19.156 24.319 15.885 1.000 12.645 276 LYS AAA O 1
ATOM 2188 N N . ALA A 1 273 ? 19.133 23.769 13.690 1.000 11.523 277 ALA AAA N 1
ATOM 2189 C CA . ALA A 1 273 ? 17.658 23.758 13.578 1.000 12.403 277 ALA AAA CA 1
ATOM 2190 C C . ALA A 1 273 ? 17.093 22.621 14.432 1.000 11.231 277 ALA AAA C 1
ATOM 2191 O O . ALA A 1 273 ? 16.088 22.817 15.139 1.000 12.075 277 ALA AAA O 1
ATOM 2193 N N . GLN A 1 274 ? 17.695 21.438 14.346 1.000 10.744 278 GLN AAA N 1
ATOM 2194 C CA . GLN A 1 274 ? 17.209 20.262 15.099 1.000 9.958 278 GLN AAA CA 1
ATOM 2195 C C . GLN A 1 274 ? 17.306 20.553 16.597 1.000 9.585 278 GLN AAA C 1
ATOM 2196 O O . GLN A 1 274 ? 16.340 20.271 17.332 1.000 10.270 278 GLN AAA O 1
ATOM 2202 N N . ARG A 1 275 ? 18.439 21.104 17.031 1.000 9.946 279 ARG AAA N 1
ATOM 2203 C CA . ARG A 1 275 ? 18.639 21.385 18.467 1.000 10.768 279 ARG AAA CA 1
ATOM 2204 C C . ARG A 1 275 ? 17.737 22.545 18.907 1.000 11.305 279 ARG AAA C 1
ATOM 2205 O O . ARG A 1 275 ? 17.267 22.525 20.055 1.000 11.762 279 ARG AAA O 1
ATOM 2213 N N . ALA A 1 276 ? 17.499 23.535 18.048 1.000 11.420 280 ALA AAA N 1
ATOM 2214 C CA . ALA A 1 276 ? 16.607 24.657 18.403 1.000 12.772 280 ALA AAA CA 1
ATOM 2215 C C . ALA A 1 276 ? 15.198 24.123 18.665 1.000 12.639 280 ALA AAA C 1
ATOM 2216 O O . ALA A 1 276 ? 14.572 24.534 19.650 1.000 13.591 280 ALA AAA O 1
ATOM 2218 N N . ALA A 1 277 ? 14.712 23.209 17.828 1.000 12.014 281 ALA AAA N 1
ATOM 2219 C CA . ALA A 1 277 ? 13.369 22.619 18.009 1.000 11.949 281 ALA AAA CA 1
ATOM 2220 C C . ALA A 1 277 ? 13.356 21.790 19.297 1.000 11.682 281 ALA AAA C 1
ATOM 2221 O O . ALA A 1 277 ? 12.413 21.877 20.095 1.000 13.042 281 ALA AAA O 1
ATOM 2223 N N . TRP A 1 278 ? 14.411 21.017 19.511 1.000 10.607 282 TRP AAA N 1
ATOM 2224 C CA . TRP A 1 278 ? 14.563 20.188 20.730 1.000 11.156 282 TRP AAA CA 1
ATOM 2225 C C . TRP A 1 278 ? 14.434 21.078 21.966 1.000 11.981 282 TRP AAA C 1
ATOM 2226 O O . TRP A 1 278 ? 13.626 20.793 22.859 1.000 13.094 282 TRP AAA O 1
ATOM 2237 N N . ASP A 1 279 ? 15.230 22.142 22.006 1.000 12.814 283 ASP AAA N 1
ATOM 2238 C CA . ASP A 1 279 ? 15.307 23.041 23.183 1.000 13.642 283 ASP AAA CA 1
ATOM 2239 C C . ASP A 1 279 ? 13.981 23.793 23.353 1.000 14.001 283 ASP AAA C 1
ATOM 2240 O O . ASP A 1 279 ? 13.570 24.020 24.495 1.000 15.110 283 ASP AAA O 1
ATOM 2245 N N . LYS A 1 280 ? 13.315 24.156 22.262 1.000 14.151 284 LYS AAA N 1
ATOM 2246 C CA . LYS A 1 280 ? 12.024 24.882 22.349 1.000 15.787 284 LYS AAA CA 1
ATOM 2247 C C . LYS A 1 280 ? 11.034 24.023 23.139 1.000 15.321 284 LYS AAA C 1
ATOM 2248 O O . LYS A 1 280 ? 10.245 24.569 23.925 1.000 15.612 284 LYS AAA O 1
ATOM 2254 N N . PHE A 1 281 ? 11.080 22.708 22.949 1.000 13.419 285 PHE AAA N 1
ATOM 2255 C CA . PHE A 1 281 ? 10.186 21.781 23.674 1.000 13.207 285 PHE AAA CA 1
ATOM 2256 C C . PHE A 1 281 ? 10.716 21.510 25.090 1.000 12.864 285 PHE AAA C 1
ATOM 2257 O O . PHE A 1 281 ? 9.946 21.607 26.047 1.000 13.753 285 PHE AAA O 1
ATOM 2265 N N . TYR A 1 282 ? 11.977 21.107 25.238 1.000 12.130 286 TYR AAA N 1
ATOM 2266 C CA . TYR A 1 282 ? 12.484 20.589 26.533 1.000 12.154 286 TYR AAA CA 1
ATOM 2267 C C . TYR A 1 282 ? 12.818 21.716 27.513 1.000 13.124 286 TYR AAA C 1
ATOM 2268 O O . TYR A 1 282 ? 12.728 21.460 28.717 1.000 13.663 286 TYR AAA O 1
ATOM 2277 N N . ASP A 1 283 ? 13.201 22.906 27.055 1.000 14.192 287 ASP AAA N 1
ATOM 2278 C CA . ASP A 1 283 ? 13.641 23.967 27.998 1.000 15.121 287 ASP AAA CA 1
ATOM 2279 C C . ASP A 1 283 ? 12.566 24.201 29.061 1.000 14.713 287 ASP AAA C 1
ATOM 2280 O O . ASP A 1 283 ? 12.897 24.284 30.242 1.000 15.561 287 ASP AAA O 1
ATOM 2285 N N . PRO A 1 284 ? 11.266 24.357 28.717 1.000 15.636 288 PRO AAA N 1
ATOM 2286 C CA . PRO A 1 284 ? 10.246 24.559 29.745 1.000 16.564 288 PRO AAA CA 1
ATOM 2287 C C . PRO A 1 284 ? 10.080 23.368 30.698 1.000 16.414 288 PRO AAA C 1
ATOM 2288 O O . PRO A 1 284 ? 9.809 23.581 31.866 1.000 19.155 288 PRO AAA O 1
ATOM 2292 N N A ILE A 1 285 ? 10.247 22.145 30.197 0.500 16.849 289 ILE AAA N 1
ATOM 2293 N N B ILE A 1 285 ? 10.214 22.148 30.165 0.500 16.697 289 ILE AAA N 1
ATOM 2294 C CA A ILE A 1 285 ? 10.145 20.908 31.027 0.500 16.882 289 ILE AAA CA 1
ATOM 2295 C CA B ILE A 1 285 ? 10.166 20.877 30.947 0.500 16.491 289 ILE AAA CA 1
ATOM 2296 C C A ILE A 1 285 ? 11.319 20.869 32.008 0.500 16.186 289 ILE AAA C 1
ATOM 2297 C C B ILE A 1 285 ? 11.294 20.912 31.988 0.500 15.794 289 ILE AAA C 1
ATOM 2298 O O A ILE A 1 285 ? 11.114 20.452 33.160 0.500 17.541 289 ILE AAA O 1
ATOM 2299 O O B ILE A 1 285 ? 11.023 20.627 33.165 0.500 16.866 289 ILE AAA O 1
ATOM 2308 N N . ILE A 1 286 ? 12.501 21.292 31.557 1.000 15.391 290 ILE AAA N 1
ATOM 2309 C CA . ILE A 1 286 ? 13.721 21.392 32.407 1.000 15.748 290 ILE AAA CA 1
ATOM 2310 C C . ILE A 1 286 ? 13.476 22.417 33.519 1.000 17.207 290 ILE AAA C 1
ATOM 2311 O O . ILE A 1 286 ? 13.739 22.100 34.694 1.000 18.371 290 ILE AAA O 1
ATOM 2316 N N . ALA A 1 287 ? 12.994 23.604 33.158 1.000 17.827 291 ALA AAA N 1
ATOM 2317 C CA . ALA A 1 287 ? 12.697 24.686 34.121 1.000 19.192 291 ALA AAA CA 1
ATOM 2318 C C . ALA A 1 287 ? 11.657 24.195 35.139 1.000 18.936 291 ALA AAA C 1
ATOM 2319 O O . ALA A 1 287 ? 11.858 24.428 36.346 1.000 22.235 291 ALA AAA O 1
ATOM 2321 N N . ASP A 1 288 ? 10.592 23.536 34.673 1.000 19.857 292 ASP AAA N 1
ATOM 2322 C CA . ASP A 1 288 ? 9.478 23.050 35.534 1.000 19.952 292 ASP AAA CA 1
ATOM 2323 C C . ASP A 1 288 ? 10.009 21.983 36.504 1.000 19.425 292 ASP AAA C 1
ATOM 2324 O O . ASP A 1 288 ? 9.581 21.967 37.671 1.000 21.913 292 ASP AAA O 1
ATOM 2329 N N . PHE A 1 289 ? 10.905 21.109 36.050 1.000 17.088 293 PHE AAA N 1
ATOM 2330 C CA . PHE A 1 289 ? 11.482 20.044 36.904 1.000 15.849 293 PHE AAA CA 1
ATOM 2331 C C . PHE A 1 289 ? 12.335 20.658 38.020 1.000 15.467 293 PHE AAA C 1
ATOM 2332 O O . PHE A 1 289 ? 12.164 20.311 39.203 1.000 16.352 293 PHE AAA O 1
ATOM 2340 N N . TYR A 1 290 ? 13.286 21.514 37.660 1.000 16.348 294 TYR AAA N 1
ATOM 2341 C CA . TYR A 1 290 ? 14.306 21.998 38.627 1.000 17.465 294 TYR AAA CA 1
ATOM 2342 C C . TYR A 1 290 ? 13.703 23.034 39.582 1.000 19.591 294 TYR AAA C 1
ATOM 2343 O O . TYR A 1 290 ? 14.345 23.301 40.603 1.000 23.477 294 TYR AAA O 1
ATOM 2352 N N . ARG A 1 291 ? 12.503 23.549 39.294 1.000 19.395 295 ARG AAA N 1
ATOM 2353 C CA . ARG A 1 291 ? 11.732 24.400 40.241 1.000 21.608 295 ARG AAA CA 1
ATOM 2354 C C . ARG A 1 291 ? 11.228 23.542 41.405 1.000 20.097 295 ARG AAA C 1
ATOM 2355 O O . ARG A 1 291 ? 10.924 24.101 42.460 1.000 23.239 295 ARG AAA O 1
ATOM 2363 N N . GLN A 1 292 ? 11.108 22.230 41.211 1.000 17.414 296 GLN AAA N 1
ATOM 2364 C CA . GLN A 1 292 ? 10.418 21.336 42.169 1.000 16.533 296 GLN AAA CA 1
ATOM 2365 C C . GLN A 1 292 ? 11.408 20.647 43.106 1.000 15.649 296 GLN AAA C 1
ATOM 2366 O O . GLN A 1 292 ? 12.598 20.505 42.765 1.000 16.707 296 GLN AAA O 1
ATOM 2372 N N . ASN A 1 293 ? 10.892 20.223 44.253 1.000 15.217 297 ASN AAA N 1
ATOM 2373 C CA . ASN A 1 293 ? 11.566 19.284 45.177 1.000 14.569 297 ASN AAA CA 1
ATOM 2374 C C . ASN A 1 293 ? 10.834 17.953 45.064 1.000 14.881 297 ASN AAA C 1
ATOM 2375 O O . ASN A 1 293 ? 9.688 17.863 45.523 1.000 15.939 297 ASN AAA O 1
ATOM 2380 N N . LEU A 1 294 ? 11.472 16.977 44.428 1.000 13.277 298 LEU AAA N 1
ATOM 2381 C CA . LEU A 1 294 ? 10.871 15.652 44.163 1.000 12.993 298 LEU AAA CA 1
ATOM 2382 C C . LEU A 1 294 ? 11.822 14.584 44.680 1.000 12.227 298 LEU AAA C 1
ATOM 2383 O O . LEU A 1 294 ? 13.021 14.641 44.376 1.000 13.199 298 LEU AAA O 1
ATOM 2388 N N . GLN A 1 295 ? 11.281 13.623 45.412 1.000 11.836 299 GLN AAA N 1
ATOM 2389 C CA . GLN A 1 295 ? 12.053 12.465 45.888 1.000 11.720 299 GLN AAA CA 1
ATOM 2390 C C . GLN A 1 295 ? 11.105 11.280 46.033 1.000 11.493 299 GLN AAA C 1
ATOM 2391 O O . GLN A 1 295 ? 9.881 11.440 45.868 1.000 12.065 299 GLN AAA O 1
ATOM 2397 N N . GLY A 1 296 ? 11.669 10.125 46.349 1.000 12.462 300 GLY AAA N 1
ATOM 2398 C CA . GLY A 1 296 ? 10.890 8.935 46.707 1.000 13.346 300 GLY AAA CA 1
ATOM 2399 C C . GLY A 1 296 ? 9.851 8.616 45.651 1.000 13.365 300 GLY AAA C 1
ATOM 2400 O O . GLY A 1 296 ? 10.148 8.691 44.441 1.000 12.530 300 GLY AAA O 1
ATOM 2401 N N . LYS A 1 297 ? 8.651 8.260 46.085 1.000 14.841 301 LYS AAA N 1
ATOM 2402 C CA . LYS A 1 297 ? 7.598 7.772 45.167 1.000 15.502 301 LYS AAA CA 1
ATOM 2403 C C . LYS A 1 297 ? 7.213 8.876 44.175 1.000 14.297 301 LYS AAA C 1
ATOM 2404 O O . LYS A 1 297 ? 6.954 8.548 43.029 1.000 15.410 301 LYS AAA O 1
ATOM 2410 N N A GLU A 1 298 ? 7.184 10.144 44.5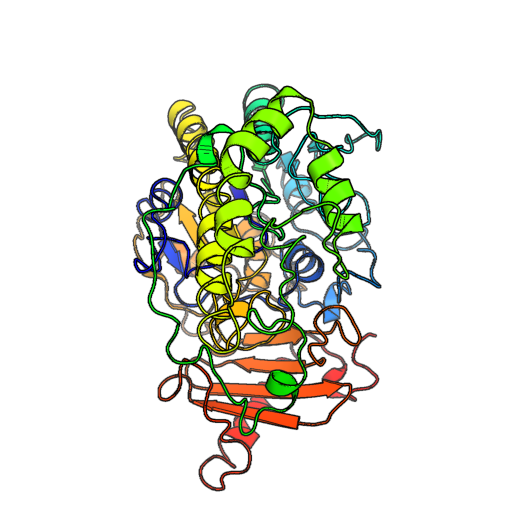99 0.500 14.490 302 GLU AAA N 1
ATOM 2411 N N B GLU A 1 298 ? 7.184 10.138 44.601 0.500 14.656 302 GLU AAA N 1
ATOM 2412 C CA A GLU A 1 298 ? 6.789 11.291 43.734 0.500 14.470 302 GLU AAA CA 1
ATOM 2413 C CA B GLU A 1 298 ? 6.778 11.263 43.721 0.500 14.802 302 GLU AAA CA 1
ATOM 2414 C C A GLU A 1 298 ? 7.809 11.457 42.607 0.500 12.921 302 GLU AAA C 1
ATOM 2415 C C B GLU A 1 298 ? 7.805 11.408 42.596 0.500 13.029 302 GLU AAA C 1
ATOM 2416 O O A GLU A 1 298 ? 7.408 11.737 41.473 0.500 12.974 302 GLU AAA O 1
ATOM 2417 O O B GLU A 1 298 ? 7.397 11.582 41.440 0.500 13.541 302 GLU AAA O 1
ATOM 2428 N N . LEU A 1 299 ? 9.096 11.344 42.919 1.000 11.998 303 LEU AAA N 1
ATOM 2429 C CA . LEU A 1 299 ? 10.141 11.424 41.872 1.000 11.096 303 LEU AAA CA 1
ATOM 2430 C C . LEU A 1 299 ? 10.030 10.199 40.956 1.000 10.742 303 LEU AAA C 1
ATOM 2431 O O . LEU A 1 299 ? 10.121 10.353 39.735 1.000 10.874 303 LEU AAA O 1
ATOM 2436 N N . ALA A 1 300 ? 9.839 9.010 41.515 1.000 11.103 304 ALA AAA N 1
ATOM 2437 C CA . ALA A 1 300 ? 9.769 7.777 40.698 1.000 11.543 304 ALA AAA CA 1
ATOM 2438 C C . ALA A 1 300 ? 8.611 7.915 39.707 1.000 11.547 304 ALA AAA C 1
ATOM 2439 O O . ALA A 1 300 ? 8.747 7.561 38.531 1.000 11.250 304 ALA AAA O 1
ATOM 2441 N N A ASN A 1 301 ? 7.486 8.456 40.169 0.500 11.911 305 ASN AAA N 1
ATOM 2442 N N B ASN A 1 301 ? 7.479 8.422 40.181 0.500 12.291 305 ASN AAA N 1
ATOM 2443 C CA A ASN A 1 301 ? 6.285 8.659 39.324 0.500 12.120 305 ASN AAA CA 1
ATOM 2444 C CA B ASN A 1 301 ? 6.295 8.660 39.325 0.500 12.804 305 ASN AAA CA 1
ATOM 2445 C C A ASN A 1 301 ? 6.596 9.686 38.228 0.500 11.742 305 ASN AAA C 1
ATOM 2446 C C B ASN A 1 301 ? 6.666 9.651 38.215 0.500 11.805 305 ASN AAA C 1
ATOM 2447 O O A ASN A 1 301 ? 6.215 9.445 37.070 0.500 12.510 305 ASN AAA O 1
ATOM 2448 O O B ASN A 1 301 ? 6.426 9.339 37.035 0.500 11.110 305 ASN AAA O 1
ATOM 2457 N N . TRP A 1 302 ? 7.255 10.793 38.575 1.000 11.753 306 TRP AAA N 1
ATOM 2458 C CA . TRP A 1 302 ? 7.626 11.838 37.588 1.000 11.226 306 TRP AAA CA 1
ATOM 2459 C C . TRP A 1 302 ? 8.510 11.218 36.501 1.000 10.190 306 TRP AAA C 1
ATOM 2460 O O . TRP A 1 302 ? 8.308 11.473 35.306 1.000 10.228 306 TRP AAA O 1
ATOM 2471 N N . LYS A 1 303 ? 9.486 10.424 36.916 1.000 9.757 307 LYS AAA N 1
ATOM 2472 C CA . LYS A 1 303 ? 10.439 9.773 35.985 1.000 9.589 307 LYS AAA CA 1
ATOM 2473 C C . LYS A 1 303 ? 9.690 8.791 35.083 1.000 9.047 307 LYS AAA C 1
ATOM 2474 O O . LYS A 1 303 ? 9.947 8.758 33.878 1.000 9.162 307 LYS AAA O 1
ATOM 2480 N N . PHE A 1 304 ? 8.775 8.017 35.642 1.000 9.815 308 PHE AAA N 1
ATOM 2481 C CA . PHE A 1 304 ? 7.972 7.059 34.848 1.000 9.676 308 PHE AAA CA 1
ATOM 2482 C C . PHE A 1 304 ? 7.195 7.813 33.770 1.000 9.049 308 PHE AAA C 1
ATOM 2483 O O . PHE A 1 304 ? 7.165 7.376 32.614 1.000 9.141 308 PHE AAA O 1
ATOM 2491 N N . GLN A 1 305 ? 6.529 8.905 34.129 1.000 9.920 309 GLN AAA N 1
ATOM 2492 C CA . GLN A 1 305 ? 5.699 9.623 33.134 1.000 10.025 309 GLN AAA CA 1
ATOM 2493 C C . GLN A 1 305 ? 6.596 10.152 32.013 1.000 9.438 309 GLN AAA C 1
ATOM 2494 O O . GLN A 1 305 ? 6.223 10.025 30.846 1.000 9.664 309 GLN AAA O 1
ATOM 2500 N N . ARG A 1 306 ? 7.745 10.732 32.336 1.000 9.038 310 ARG AAA N 1
ATOM 2501 C CA . ARG A 1 306 ? 8.659 11.293 31.304 1.000 9.202 310 ARG AAA CA 1
ATOM 2502 C C . ARG A 1 306 ? 9.216 10.173 30.420 1.000 8.129 310 ARG AAA C 1
ATOM 2503 O O . ARG A 1 306 ? 9.283 10.341 29.197 1.000 8.516 310 ARG AAA O 1
ATOM 2511 N N . TYR A 1 307 ? 9.612 9.069 31.028 1.000 8.101 311 TYR AAA N 1
ATOM 2512 C CA . TYR A 1 307 ? 10.088 7.877 30.290 1.000 7.956 311 TYR AAA CA 1
ATOM 2513 C C . TYR A 1 307 ? 9.020 7.442 29.295 1.000 7.396 311 TYR AAA C 1
ATOM 2514 O O . TYR A 1 307 ? 9.283 7.267 28.107 1.000 7.899 311 TYR AAA O 1
ATOM 2523 N N . MET A 1 308 ? 7.810 7.259 29.787 1.000 7.751 312 MET AAA N 1
ATOM 2524 C CA . MET A 1 308 ? 6.711 6.749 28.949 1.000 7.871 312 MET AAA CA 1
ATOM 2525 C C . MET A 1 308 ? 6.446 7.729 27.806 1.000 7.794 312 MET AAA C 1
ATOM 2526 O O . MET A 1 308 ? 6.290 7.300 26.661 1.000 7.829 312 MET AAA O 1
ATOM 2531 N N . ARG A 1 309 ? 6.388 9.021 28.113 1.000 7.787 313 ARG AAA N 1
ATOM 2532 C CA . ARG A 1 309 ? 6.099 10.024 27.072 1.000 8.030 313 ARG AAA CA 1
ATOM 2533 C C . ARG A 1 309 ? 7.194 10.025 26.010 1.000 7.583 313 ARG AAA C 1
ATOM 2534 O O . ARG A 1 309 ? 6.878 10.029 24.822 1.000 7.889 313 ARG AAA O 1
ATOM 2542 N N . ASP A 1 310 ? 8.457 10.050 26.409 1.000 7.394 314 ASP AAA N 1
ATOM 2543 C CA . ASP A 1 310 ? 9.546 10.125 25.402 1.000 7.767 314 ASP AAA CA 1
ATOM 2544 C C . ASP A 1 310 ? 9.572 8.829 24.586 1.000 7.021 314 ASP AAA C 1
ATOM 2545 O O . ASP A 1 310 ? 9.794 8.874 23.379 1.000 7.438 314 ASP AAA O 1
ATOM 2550 N N . TYR A 1 311 ? 9.348 7.696 25.237 1.000 7.316 315 TYR AAA N 1
ATOM 2551 C CA . TYR A 1 311 ? 9.265 6.400 24.535 1.000 6.889 315 TYR AAA CA 1
ATOM 2552 C C . TYR A 1 311 ? 8.160 6.484 23.484 1.000 6.697 315 TYR AAA C 1
ATOM 2553 O O . TYR A 1 311 ? 8.363 6.129 22.324 1.000 6.836 315 TYR AAA O 1
ATOM 2562 N N A MET A 1 312 ? 6.966 6.905 23.899 0.500 7.460 316 MET AAA N 1
ATOM 2563 N N B MET A 1 312 ? 7.013 7.036 23.873 0.500 6.920 316 MET AAA N 1
ATOM 2564 C CA A MET A 1 312 ? 5.781 6.934 23.005 0.500 7.798 316 MET AAA CA 1
ATOM 2565 C CA B MET A 1 312 ? 5.855 7.158 22.959 0.500 6.642 316 MET AAA CA 1
ATOM 2566 C C A MET A 1 312 ? 6.036 7.849 21.806 0.500 7.433 316 MET AAA C 1
ATOM 2567 C C B MET A 1 312 ? 6.151 8.139 21.822 0.500 6.247 316 MET AAA C 1
ATOM 2568 O O A MET A 1 312 ? 5.696 7.483 20.675 0.500 7.731 316 MET AAA O 1
ATOM 2569 O O B MET A 1 312 ? 5.744 7.871 20.691 0.500 5.452 316 MET AAA O 1
ATOM 2578 N N A LYS A 1 313 ? 6.591 9.031 22.061 0.300 7.668 317 LYS AAA N 1
ATOM 2579 N N B LYS A 1 313 ? 6.832 9.243 22.087 0.700 6.855 317 LYS AAA N 1
ATOM 2580 C CA A LYS A 1 313 ? 7.011 9.975 20.992 0.300 7.922 317 LYS AAA CA 1
ATOM 2581 C CA B LYS A 1 313 ? 7.167 10.157 20.969 0.700 7.462 317 LYS AAA CA 1
ATOM 2582 C C A LYS A 1 313 ? 7.854 9.224 19.957 0.300 7.538 317 LYS AAA C 1
ATOM 2583 C C B LYS A 1 313 ? 8.017 9.393 19.946 0.700 6.868 317 LYS AAA C 1
ATOM 2584 O O A LYS A 1 313 ? 7.572 9.333 18.750 0.300 8.056 317 LYS AAA O 1
ATOM 2585 O O B LYS A 1 313 ? 7.909 9.642 18.744 0.700 6.871 317 LYS AAA O 1
ATOM 2596 N N . THR A 1 314 ? 8.859 8.488 20.432 1.000 6.825 318 THR AAA N 1
ATOM 2597 C CA . THR A 1 314 ? 9.784 7.705 19.582 1.000 6.868 318 THR AAA CA 1
ATOM 2598 C C . THR A 1 314 ? 8.995 6.631 18.827 1.000 6.806 318 THR AAA C 1
ATOM 2599 O O . THR A 1 314 ? 9.234 6.414 17.622 1.000 7.067 318 THR AAA O 1
ATOM 2603 N N . VAL A 1 315 ? 8.038 5.982 19.488 1.000 6.699 319 VAL AAA N 1
ATOM 2604 C CA . VAL A 1 315 ? 7.150 4.999 18.811 1.000 6.574 319 VAL AAA CA 1
ATOM 2605 C C . VAL A 1 315 ? 6.367 5.683 17.691 1.000 6.730 319 VAL AAA C 1
ATOM 2606 O O . VAL A 1 315 ? 6.132 5.052 16.650 1.000 6.720 319 VAL AAA O 1
ATOM 2610 N N . LYS A 1 316 ? 5.923 6.917 17.889 1.000 6.973 320 LYS AAA N 1
ATOM 2611 C CA . LYS A 1 316 ? 5.045 7.536 16.874 1.000 7.434 320 LYS AAA CA 1
ATOM 2612 C C . LYS A 1 316 ? 5.748 7.541 15.511 1.000 7.182 320 LYS AAA C 1
ATOM 2613 O O . LYS A 1 316 ? 5.126 7.217 14.505 1.000 7.293 320 LYS AAA O 1
ATOM 2619 N N A SER A 1 317 ? 7.015 7.946 15.464 0.700 7.022 321 SER AAA N 1
ATOM 2620 N N B SER A 1 317 ? 7.022 7.926 15.470 0.300 7.792 321 SER AAA N 1
ATOM 2621 C CA A SER A 1 317 ? 7.768 7.926 14.189 0.700 6.936 321 SER AAA CA 1
ATOM 2622 C CA B SER A 1 317 ? 7.787 7.959 14.200 0.300 8.301 321 SER AAA CA 1
ATOM 2623 C C A SER A 1 317 ? 7.788 6.504 13.634 0.700 6.368 321 SER AAA C 1
ATOM 2624 C C B SER A 1 317 ? 7.913 6.542 13.632 0.300 7.458 321 SER AAA C 1
ATOM 2625 O O A SER A 1 317 ? 7.639 6.309 12.419 0.700 6.411 321 SER AAA O 1
ATOM 2626 O O B SER A 1 317 ? 7.915 6.398 12.395 0.300 7.327 321 SER AAA O 1
ATOM 2631 N N . LEU A 1 318 ? 8.047 5.532 14.495 1.000 6.540 322 LEU AAA N 1
ATOM 2632 C CA . LEU A 1 318 ? 8.131 4.136 14.029 1.000 6.204 322 LEU AAA CA 1
ATOM 2633 C C . LEU A 1 318 ? 6.789 3.727 13.418 1.000 6.079 322 LEU AAA C 1
ATOM 2634 O O . LEU A 1 318 ? 6.780 3.184 12.311 1.000 6.056 322 LEU AAA O 1
ATOM 2639 N N . ASP A 1 319 ? 5.678 3.983 14.094 1.000 6.181 323 ASP AAA N 1
ATOM 2640 C CA . ASP A 1 319 ? 4.370 3.544 13.568 1.000 6.673 323 ASP AAA CA 1
ATOM 2641 C C . ASP A 1 319 ? 4.116 4.235 12.222 1.000 6.899 323 ASP AAA C 1
ATOM 2642 O O . ASP A 1 319 ? 3.705 3.570 11.268 1.000 6.905 323 ASP AAA O 1
ATOM 2647 N N . ASP A 1 320 ? 4.376 5.533 12.137 1.000 6.896 324 ASP AAA N 1
ATOM 2648 C CA . ASP A 1 320 ? 4.141 6.264 10.876 1.000 7.535 324 ASP AAA CA 1
ATOM 2649 C C . ASP A 1 320 ? 5.019 5.680 9.765 1.000 6.709 324 ASP AAA C 1
ATOM 2650 O O . ASP A 1 320 ? 4.574 5.537 8.619 1.000 7.330 324 ASP AAA O 1
ATOM 2655 N N . ASN A 1 321 ? 6.265 5.359 10.075 1.000 6.649 325 ASN AAA N 1
ATOM 2656 C CA . ASN A 1 321 ? 7.207 4.843 9.054 1.000 6.775 325 ASN AAA CA 1
ATOM 2657 C C . ASN A 1 321 ? 6.851 3.416 8.648 1.000 6.712 325 ASN AAA C 1
ATOM 2658 O O . ASN A 1 321 ? 7.066 3.062 7.479 1.000 7.483 325 ASN AAA O 1
ATOM 2663 N N . VAL A 1 322 ? 6.316 2.611 9.557 1.000 6.659 326 VAL AAA N 1
ATOM 2664 C CA . VAL A 1 322 ? 5.804 1.288 9.134 1.000 6.836 326 VAL AAA CA 1
ATOM 2665 C C . VAL A 1 322 ? 4.597 1.503 8.215 1.000 6.677 326 VAL AAA C 1
ATOM 2666 O O . VAL A 1 322 ? 4.468 0.788 7.215 1.000 7.204 326 VAL AAA O 1
ATOM 2670 N N . GLY A 1 323 ? 3.754 2.482 8.519 1.000 7.064 327 GLY AAA N 1
ATOM 2671 C CA . GLY A 1 323 ? 2.652 2.839 7.611 1.000 7.741 327 GLY AAA CA 1
ATOM 2672 C C . GLY A 1 323 ? 3.143 3.153 6.212 1.000 7.699 327 GLY AAA C 1
ATOM 2673 O O . GLY A 1 323 ? 2.516 2.763 5.228 1.000 8.179 327 GLY AAA O 1
ATOM 2674 N N A ARG A 1 324 ? 4.248 3.887 6.100 0.700 7.506 328 ARG AAA N 1
ATOM 2675 N N B ARG A 1 324 ? 4.266 3.859 6.121 0.300 8.206 328 ARG AAA N 1
ATOM 2676 C CA A ARG A 1 324 ? 4.805 4.223 4.767 0.700 8.064 328 ARG AAA CA 1
ATOM 2677 C CA B ARG A 1 324 ? 4.855 4.262 4.823 0.300 8.856 328 ARG AAA CA 1
ATOM 2678 C C A ARG A 1 324 ? 5.147 2.931 4.027 0.700 7.689 328 ARG AAA C 1
ATOM 2679 C C B ARG A 1 324 ? 5.255 3.011 4.031 0.300 8.188 328 ARG AAA C 1
ATOM 2680 O O A ARG A 1 324 ? 4.872 2.815 2.824 0.700 7.395 328 ARG AAA O 1
ATOM 2681 O O B ARG A 1 324 ? 5.095 3.013 2.797 0.300 8.649 328 ARG AAA O 1
ATOM 2696 N N . VAL A 1 325 ? 5.795 1.991 4.706 1.000 7.641 329 VAL AAA N 1
ATOM 2697 C CA . VAL A 1 325 ? 6.166 0.723 4.032 1.000 7.826 329 VAL AAA CA 1
ATOM 2698 C C . VAL A 1 325 ? 4.898 -0.009 3.605 1.000 7.607 329 VAL AAA C 1
ATOM 2699 O O . VAL A 1 325 ? 4.840 -0.504 2.472 1.000 7.958 329 VAL AAA O 1
ATOM 2703 N N . PHE A 1 326 ? 3.932 -0.112 4.506 1.000 7.673 330 PHE AAA N 1
ATOM 2704 C CA . PHE A 1 326 ? 2.668 -0.819 4.220 1.000 8.236 330 PHE AAA CA 1
ATOM 2705 C C . PHE A 1 326 ? 2.005 -0.178 3.000 1.000 8.485 330 PHE AAA C 1
ATOM 2706 O O . PHE A 1 326 ? 1.587 -0.894 2.070 1.000 8.524 330 PHE AAA O 1
ATOM 2714 N N . ASP A 1 327 ? 1.906 1.147 3.001 1.000 8.473 331 ASP AAA N 1
ATOM 2715 C CA . ASP A 1 327 ? 1.206 1.873 1.917 1.000 9.120 331 ASP AAA CA 1
ATOM 2716 C C . ASP A 1 327 ? 1.949 1.677 0.600 1.000 8.569 331 ASP AAA C 1
ATOM 2717 O O . ASP A 1 327 ? 1.308 1.542 -0.462 1.000 8.908 331 ASP AAA O 1
ATOM 2722 N N . TYR A 1 328 ? 3.274 1.660 0.640 1.000 8.058 332 TYR AAA N 1
ATOM 2723 C CA . TYR A 1 328 ? 4.065 1.428 -0.582 1.000 8.312 332 TYR AAA CA 1
ATOM 2724 C C . TYR A 1 328 ? 3.781 0.025 -1.124 1.000 8.183 332 TYR AAA C 1
ATOM 2725 O O . TYR A 1 328 ? 3.521 -0.156 -2.327 1.000 8.375 332 TYR AAA O 1
ATOM 2734 N N . LEU A 1 329 ? 3.868 -0.982 -0.263 1.000 7.728 333 LEU AAA N 1
ATOM 2735 C CA . LEU A 1 329 ? 3.634 -2.370 -0.724 1.000 8.018 333 LEU AAA CA 1
ATOM 2736 C C . LEU A 1 329 ? 2.236 -2.493 -1.309 1.000 8.617 333 LEU AAA C 1
ATOM 2737 O O . LEU A 1 329 ? 2.037 -3.169 -2.331 1.000 9.812 333 LEU AAA O 1
ATOM 2742 N N . LYS A 1 330 ? 1.259 -1.856 -0.675 1.000 9.157 334 LYS AAA N 1
ATOM 2743 C CA . LYS A 1 330 ? -0.132 -1.933 -1.131 1.000 10.416 334 LYS AAA CA 1
ATOM 2744 C C . LYS A 1 330 ? -0.239 -1.298 -2.516 1.000 10.391 334 LYS AAA C 1
ATOM 2745 O O . LYS A 1 330 ? -0.839 -1.913 -3.412 1.000 12.062 334 LYS AAA O 1
ATOM 2751 N N . LYS A 1 331 ? 0.316 -0.104 -2.679 1.000 10.480 335 LYS AAA N 1
ATOM 2752 C CA . LYS A 1 331 ? 0.230 0.657 -3.949 1.000 12.284 335 LYS AAA CA 1
ATOM 2753 C C . LYS A 1 331 ? 0.908 -0.118 -5.084 1.000 11.483 335 LYS AAA C 1
ATOM 2754 O O . LYS A 1 331 ? 0.434 -0.054 -6.216 1.000 13.674 335 LYS AAA O 1
ATOM 2760 N N . LYS A 1 332 ? 2.002 -0.812 -4.800 1.000 11.009 336 LYS AAA N 1
ATOM 2761 C CA . LYS A 1 332 ? 2.763 -1.579 -5.819 1.000 12.591 336 LYS AAA CA 1
ATOM 2762 C C . LYS A 1 332 ? 2.083 -2.913 -6.124 1.000 12.677 336 LYS AAA C 1
ATOM 2763 O O . LYS A 1 332 ? 2.570 -3.623 -7.018 1.000 16.036 336 LYS AAA O 1
ATOM 2769 N N . GLY A 1 333 ? 1.048 -3.275 -5.377 1.000 12.058 337 GLY AAA N 1
ATOM 2770 C CA . GLY A 1 333 ? 0.363 -4.566 -5.553 1.000 13.147 337 GLY AAA CA 1
ATOM 2771 C C . GLY A 1 333 ? 1.226 -5.710 -5.082 1.000 12.838 337 GLY AAA C 1
ATOM 2772 O O . GLY A 1 333 ? 1.141 -6.792 -5.663 1.000 15.914 337 GLY AAA O 1
ATOM 2773 N N . LEU A 1 334 ? 2.074 -5.467 -4.081 1.000 10.931 338 LEU AAA N 1
ATOM 2774 C CA . LEU A 1 334 ? 2.989 -6.505 -3.568 1.000 11.528 338 LEU AAA CA 1
ATOM 2775 C C . LEU A 1 334 ? 2.358 -7.278 -2.409 1.000 11.612 338 LEU AAA C 1
ATOM 2776 O O . LEU A 1 334 ? 2.830 -8.364 -2.128 1.000 11.656 338 LEU AAA O 1
ATOM 2781 N N . LEU A 1 335 ? 1.396 -6.735 -1.687 1.000 11.168 339 LEU AAA N 1
ATOM 2782 C CA . LEU A 1 335 ? 0.940 -7.396 -0.438 1.000 11.467 339 LEU AAA CA 1
ATOM 2783 C C . LEU A 1 335 ? 0.385 -8.796 -0.699 1.000 11.391 339 LEU AAA C 1
ATOM 2784 O O . LEU A 1 335 ? 0.595 -9.675 0.153 1.000 12.237 339 LEU AAA O 1
ATOM 2789 N N . ASP A 1 336 ? -0.282 -9.013 -1.825 1.000 11.898 340 ASP AAA N 1
ATOM 2790 C CA . ASP A 1 336 ? -0.918 -10.319 -2.082 1.000 13.003 340 ASP AAA CA 1
ATOM 2791 C C . ASP A 1 336 ? 0.107 -11.442 -2.112 1.000 10.832 340 ASP AAA C 1
ATOM 2792 O O . ASP A 1 336 ? -0.269 -12.576 -1.865 1.000 11.584 340 ASP AAA O 1
ATOM 2797 N N A ASN A 1 337 ? 1.359 -11.129 -2.444 0.500 10.474 341 ASN AAA N 1
ATOM 2798 N N B ASN A 1 337 ? 1.355 -11.153 -2.465 0.500 10.862 341 ASN AAA N 1
ATOM 2799 C CA A ASN A 1 337 ? 2.413 -12.155 -2.623 0.500 10.272 341 ASN AAA CA 1
ATOM 2800 C CA B ASN A 1 337 ? 2.385 -12.212 -2.575 0.500 10.975 341 ASN AAA CA 1
ATOM 2801 C C A ASN A 1 337 ? 3.576 -11.897 -1.663 0.500 10.076 341 ASN AAA C 1
ATOM 2802 C C B ASN A 1 337 ? 3.581 -11.845 -1.697 0.500 10.356 341 ASN AAA C 1
ATOM 2803 O O A ASN A 1 337 ? 4.655 -12.424 -1.927 0.500 9.083 341 ASN AAA O 1
ATOM 2804 O O B ASN A 1 337 ? 4.691 -12.223 -2.064 0.500 9.948 341 ASN AAA O 1
ATOM 2813 N N . THR A 1 338 ? 3.354 -11.175 -0.565 1.000 11.499 342 THR AAA N 1
ATOM 2814 C CA . THR A 1 338 ? 4.433 -10.800 0.381 1.000 12.895 342 THR AAA CA 1
ATOM 2815 C C . THR A 1 338 ? 3.959 -11.081 1.795 1.000 17.564 342 THR AAA C 1
ATOM 2816 O O . THR A 1 338 ? 2.891 -10.540 2.172 1.000 122.189 342 THR AAA O 1
ATOM 2820 N N . LEU A 1 339 ? 4.715 -11.855 2.566 1.000 8.442 343 LEU AAA N 1
ATOM 2821 C CA . LEU A 1 339 ? 4.519 -11.941 4.023 1.000 8.666 343 LEU AAA CA 1
ATOM 2822 C C . LEU A 1 339 ? 5.110 -10.684 4.635 1.000 9.113 343 LEU AAA C 1
ATOM 2823 O O . LEU A 1 339 ? 6.306 -10.411 4.388 1.000 12.338 343 LEU AAA O 1
ATOM 2828 N N . VAL A 1 340 ? 4.334 -9.945 5.406 1.000 7.526 344 VAL AAA N 1
ATOM 2829 C CA . VAL A 1 340 ? 4.849 -8.785 6.164 1.000 7.060 344 VAL AAA CA 1
ATOM 2830 C C . VAL A 1 340 ? 4.902 -9.193 7.623 1.000 6.819 344 VAL AAA C 1
ATOM 2831 O O . VAL A 1 340 ? 3.853 -9.575 8.200 1.000 9.857 344 VAL AAA O 1
ATOM 2835 N N . VAL A 1 341 ? 6.091 -9.156 8.213 1.000 6.410 345 VAL AAA N 1
ATOM 2836 C CA . VAL A 1 341 ? 6.268 -9.515 9.632 1.000 6.379 345 VAL AAA CA 1
ATOM 2837 C C . VAL A 1 341 ? 6.646 -8.258 10.393 1.000 7.160 345 VAL AAA C 1
ATOM 2838 O O . VAL A 1 341 ? 7.505 -7.483 9.898 1.000 7.336 345 VAL AAA O 1
ATOM 2842 N N . TYR A 1 342 ? 6.103 -8.068 11.577 1.000 7.174 346 TYR AAA N 1
ATOM 2843 C CA . TYR A 1 342 ? 6.582 -7.036 12.511 1.000 6.466 346 TYR AAA CA 1
ATOM 2844 C C . TYR A 1 342 ? 6.872 -7.680 13.850 1.000 6.152 346 TYR AAA C 1
ATOM 2845 O O . TYR A 1 342 ? 6.039 -8.434 14.398 1.000 6.906 346 TYR AAA O 1
ATOM 2854 N N . THR A 1 343 ? 8.048 -7.376 14.373 1.000 6.116 347 THR AAA N 1
ATOM 2855 C CA . THR A 1 343 ? 8.483 -7.870 15.686 1.000 6.291 347 THR AAA CA 1
ATOM 2856 C C . THR A 1 343 ? 9.499 -6.901 16.269 1.000 6.573 347 THR AAA C 1
ATOM 2857 O O . THR A 1 343 ? 9.817 -5.876 15.655 1.000 6.534 347 THR AAA O 1
ATOM 2861 N N . SER A 1 344 ? 9.963 -7.238 17.462 1.000 6.583 348 SER 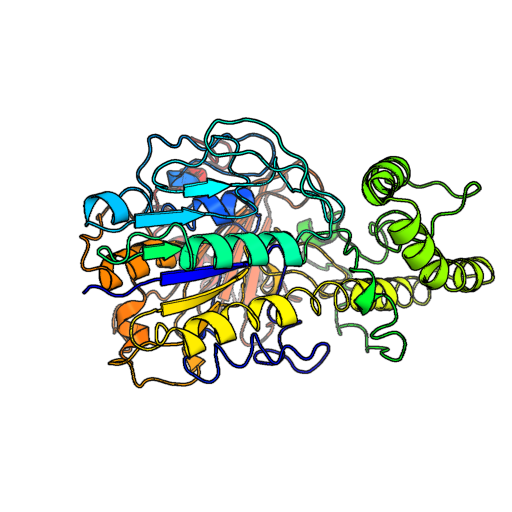AAA N 1
ATOM 2862 C CA . SER A 1 344 ? 11.037 -6.515 18.153 1.000 6.732 348 SER AAA CA 1
ATOM 2863 C C . SER A 1 344 ? 12.142 -7.511 18.470 1.000 6.672 348 SER AAA C 1
ATOM 2864 O O . SER A 1 344 ? 11.889 -8.714 18.673 1.000 6.410 348 SER AAA O 1
ATOM 2867 N N . ASP A 1 345 ? 13.362 -7.020 18.613 1.000 6.727 349 ASP AAA N 1
ATOM 2868 C CA . ASP A 1 345 ? 14.463 -7.926 18.996 1.000 6.842 349 ASP AAA CA 1
ATOM 2869 C C . ASP A 1 345 ? 14.159 -8.584 20.356 1.000 6.628 349 ASP AAA C 1
ATOM 2870 O O . ASP A 1 345 ? 14.492 -9.760 20.564 1.000 6.251 349 ASP AAA O 1
ATOM 2875 N N . GLN A 1 346 ? 13.537 -7.852 21.268 1.000 6.312 350 GLN AAA N 1
ATOM 2876 C CA . GLN A 1 346 ? 12.966 -8.427 22.496 1.000 6.317 350 GLN AAA CA 1
ATOM 2877 C C . GLN A 1 346 ? 11.887 -7.461 22.987 1.000 6.208 350 GLN AAA C 1
ATOM 2878 O O . GLN A 1 346 ? 11.815 -6.331 22.533 1.000 6.607 350 GLN AAA O 1
ATOM 2884 N N . GLY A 1 347 ? 11.100 -7.918 23.938 1.000 6.601 351 GLY AAA N 1
ATOM 2885 C CA . GLY A 1 347 ? 10.213 -7.034 24.687 1.000 6.868 351 GLY AAA CA 1
ATOM 2886 C C . GLY A 1 347 ? 11.006 -6.157 25.630 1.000 6.271 351 GLY AAA C 1
ATOM 2887 O O . GLY A 1 347 ? 12.245 -6.102 25.584 1.000 6.600 351 GLY AAA O 1
ATOM 2888 N N . PHE A 1 348 ? 10.280 -5.436 26.463 1.000 6.660 352 PHE AAA N 1
ATOM 2889 C CA . PHE A 1 348 ? 10.874 -4.353 27.258 1.000 6.543 352 PHE AAA CA 1
ATOM 2890 C C . PHE A 1 348 ? 9.998 -4.119 28.475 1.000 6.398 352 PHE AAA C 1
ATOM 2891 O O . PHE A 1 348 ? 8.778 -4.248 28.397 1.000 7.315 352 PHE AAA O 1
ATOM 2899 N N . TYR A 1 349 ? 10.620 -3.712 29.569 1.000 6.665 353 TYR AAA N 1
ATOM 2900 C CA . TYR A 1 349 ? 9.881 -3.313 30.790 1.000 6.742 353 TYR AAA CA 1
ATOM 2901 C C . TYR A 1 349 ? 9.440 -1.861 30.644 1.000 6.737 353 TYR AAA C 1
ATOM 2902 O O . TYR A 1 349 ? 10.272 -0.946 30.467 1.000 6.885 353 TYR AAA O 1
ATOM 2911 N N . MET A 1 350 ? 8.134 -1.674 30.764 1.000 6.995 354 MET AAA N 1
ATOM 2912 C CA . MET A 1 350 ? 7.486 -0.353 30.855 1.000 7.241 354 MET AAA CA 1
ATOM 2913 C C . MET A 1 350 ? 7.074 -0.141 32.313 1.000 7.185 354 MET AAA C 1
ATOM 2914 O O . MET A 1 350 ? 5.913 0.135 32.614 1.000 8.387 354 MET AAA O 1
ATOM 2919 N N . GLY A 1 351 ? 8.033 -0.268 33.218 1.000 7.643 355 GLY AAA N 1
ATOM 2920 C CA . GLY A 1 351 ? 7.808 -0.051 34.652 1.000 8.208 355 GLY AAA CA 1
ATOM 2921 C C . GLY A 1 351 ? 7.340 -1.276 35.413 1.000 8.134 355 GLY AAA C 1
ATOM 2922 O O . GLY A 1 351 ? 7.231 -1.184 36.644 1.000 8.638 355 GLY AAA O 1
ATOM 2923 N N . GLU A 1 352 ? 7.072 -2.402 34.758 1.000 7.818 356 GLU AAA N 1
ATOM 2924 C CA . GLU A 1 352 ? 6.764 -3.625 35.530 1.000 7.945 356 GLU AAA CA 1
ATOM 2925 C C . GLU A 1 352 ? 7.991 -3.960 36.373 1.000 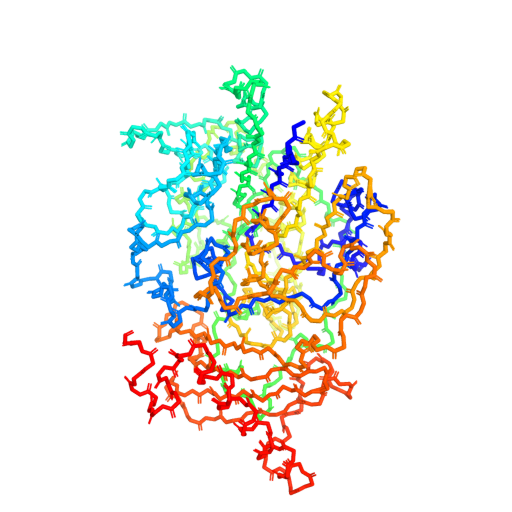7.909 356 GLU AAA C 1
ATOM 2926 O O . GLU A 1 352 ? 9.125 -3.823 35.880 1.000 7.853 356 GLU AAA O 1
ATOM 2932 N N . HIS A 1 353 ? 7.752 -4.323 37.626 1.000 8.138 357 HIS AAA N 1
ATOM 2933 C CA . HIS A 1 353 ? 8.811 -4.644 38.613 1.000 8.408 357 HIS AAA CA 1
ATOM 2934 C C . HIS A 1 353 ? 9.675 -3.410 38.874 1.000 8.600 357 HIS AAA C 1
ATOM 2935 O O . HIS A 1 353 ? 10.717 -3.551 39.508 1.000 9.381 357 HIS AAA O 1
ATOM 2942 N N . GLY A 1 354 ? 9.243 -2.231 38.432 1.000 8.160 358 GLY AAA N 1
ATOM 2943 C CA . GLY A 1 354 ? 10.018 -0.990 38.587 1.000 8.432 358 GLY AAA CA 1
ATOM 2944 C C . GLY A 1 354 ? 11.072 -0.794 37.514 1.000 8.007 358 GLY AAA C 1
ATOM 2945 O O . GLY A 1 354 ? 11.884 0.126 37.675 1.000 8.894 358 GLY AAA O 1
ATOM 2946 N N . TRP A 1 355 ? 11.056 -1.576 36.441 1.000 7.732 359 TRP AAA N 1
ATOM 2947 C CA . TRP A 1 355 ? 12.196 -1.638 35.506 1.000 7.668 359 TRP AAA CA 1
ATOM 2948 C C . TRP A 1 355 ? 11.953 -0.933 34.179 1.000 7.121 359 TRP AAA C 1
ATOM 2949 O O . TRP A 1 355 ? 10.813 -0.711 33.761 1.000 7.291 359 TRP AAA O 1
ATOM 2960 N N . PHE A 1 356 ? 13.077 -0.665 33.530 1.000 7.020 360 PHE AAA N 1
ATOM 2961 C CA . PHE A 1 356 ? 13.192 -0.555 32.061 1.000 6.888 360 PHE AAA CA 1
ATOM 2962 C C . PHE A 1 356 ? 14.175 -1.636 31.612 1.000 6.696 360 PHE AAA C 1
ATOM 2963 O O . PHE A 1 356 ? 14.708 -2.371 32.447 1.000 7.569 360 PHE AAA O 1
ATOM 2971 N N . ASP A 1 357 ? 14.386 -1.755 30.306 1.000 6.732 361 ASP AAA N 1
ATOM 2972 C CA . ASP A 1 357 ? 15.354 -2.720 29.712 1.000 6.312 361 ASP AAA CA 1
ATOM 2973 C C . ASP A 1 357 ? 14.719 -4.117 29.621 1.000 6.001 361 ASP AAA C 1
ATOM 2974 O O . ASP A 1 357 ? 13.508 -4.219 29.446 1.000 6.493 361 ASP AAA O 1
ATOM 2979 N N . LYS A 1 358 ? 15.537 -5.170 29.601 1.000 6.232 362 LYS AAA N 1
ATOM 2980 C CA . LYS A 1 358 ? 15.068 -6.500 29.129 1.000 6.577 362 LYS AAA CA 1
ATOM 2981 C C . LYS A 1 358 ? 15.833 -7.576 29.913 1.000 6.115 362 LYS AAA C 1
ATOM 2982 O O . LYS A 1 358 ? 15.772 -7.548 31.147 1.000 6.426 362 LYS AAA O 1
ATOM 2988 N N . ARG A 1 359 ? 16.512 -8.507 29.240 1.000 5.990 363 ARG AAA N 1
ATOM 2989 C CA . ARG A 1 359 ? 17.527 -9.436 29.800 1.000 6.190 363 ARG AAA CA 1
ATOM 2990 C C . ARG A 1 359 ? 16.918 -10.597 30.589 1.000 6.313 363 ARG AAA C 1
ATOM 2991 O O . ARG A 1 359 ? 17.319 -11.749 30.395 1.000 6.587 363 ARG AAA O 1
ATOM 2999 N N . PHE A 1 360 ? 16.017 -10.321 31.515 1.000 6.657 364 PHE AAA N 1
ATOM 3000 C CA . PHE A 1 360 ? 15.448 -11.386 32.363 1.000 6.740 364 PHE AAA CA 1
ATOM 3001 C C . PHE A 1 360 ? 14.576 -12.334 31.546 1.000 6.474 364 PHE AAA C 1
ATOM 3002 O O . PHE A 1 360 ? 13.908 -11.960 30.563 1.000 6.940 364 PHE AAA O 1
ATOM 3010 N N . MET A 1 361 ? 14.494 -13.561 32.034 1.000 6.758 365 MET AAA N 1
ATOM 3011 C CA . MET A 1 361 ? 13.544 -14.557 31.514 1.000 6.709 365 MET AAA CA 1
ATOM 3012 C C . MET A 1 361 ? 12.114 -14.215 31.953 1.000 6.564 365 MET AAA C 1
ATOM 3013 O O . MET A 1 361 ? 11.195 -14.836 31.456 1.000 6.873 365 MET AAA O 1
ATOM 3018 N N . TYR A 1 362 ? 11.931 -13.282 32.883 1.000 6.707 366 TYR AAA N 1
ATOM 3019 C CA . TYR A 1 362 ? 10.581 -12.891 33.331 1.000 7.060 366 TYR AAA CA 1
ATOM 3020 C C . TYR A 1 362 ? 9.782 -12.455 32.099 1.000 6.886 366 TYR AAA C 1
ATOM 3021 O O . TYR A 1 362 ? 10.320 -12.043 31.053 1.000 6.864 366 TYR AAA O 1
ATOM 3030 N N . GLU A 1 363 ? 8.473 -12.565 32.222 1.000 7.061 367 GLU AAA N 1
ATOM 3031 C CA . GLU A 1 363 ? 7.567 -12.546 31.057 1.000 7.129 367 GLU AAA CA 1
ATOM 3032 C C . GLU A 1 363 ? 7.766 -11.329 30.157 1.000 6.723 367 GLU AAA C 1
ATOM 3033 O O . GLU A 1 363 ? 7.770 -11.503 28.940 1.000 6.721 367 GLU AAA O 1
ATOM 3039 N N . GLU A 1 364 ? 7.830 -10.121 30.696 1.000 6.536 368 GLU AAA N 1
ATOM 3040 C CA . GLU A 1 364 ? 7.722 -8.945 29.808 1.000 6.861 368 GLU AAA CA 1
ATOM 3041 C C . GLU A 1 364 ? 8.921 -8.849 28.861 1.000 6.613 368 GLU AAA C 1
ATOM 3042 O O . GLU A 1 364 ? 8.780 -8.310 27.767 1.000 7.152 368 GLU AAA O 1
ATOM 3048 N N . SER A 1 365 ? 10.088 -9.334 29.285 1.000 6.565 369 SER AAA N 1
ATOM 3049 C CA . SER A 1 365 ? 11.315 -9.305 28.457 1.000 6.694 369 SER AAA CA 1
ATOM 3050 C C . SER A 1 365 ? 11.554 -10.621 27.724 1.000 6.847 369 SER AAA C 1
ATOM 3051 O O . SER A 1 365 ? 12.211 -10.591 26.680 1.000 7.293 369 SER AAA O 1
ATOM 3054 N N . MET A 1 366 ? 11.032 -11.736 28.210 1.000 6.610 370 MET AAA N 1
ATOM 3055 C CA . MET A 1 366 ? 11.144 -12.988 27.436 1.000 6.573 370 MET AAA CA 1
ATOM 3056 C C . MET A 1 366 ? 10.188 -12.918 26.247 1.000 6.365 370 MET AAA C 1
ATOM 3057 O O . MET A 1 366 ? 10.444 -13.519 25.203 1.000 6.735 370 MET AAA O 1
ATOM 3062 N N . ARG A 1 367 ? 9.061 -12.238 26.419 1.000 6.477 371 ARG AAA N 1
ATOM 3063 C CA . ARG A 1 367 ? 8.093 -12.054 25.321 1.000 6.538 371 ARG AAA CA 1
ATOM 3064 C C . ARG A 1 367 ? 8.625 -11.036 24.319 1.000 6.900 371 ARG AAA C 1
ATOM 3065 O O . ARG A 1 367 ? 9.396 -10.141 24.686 1.000 9.239 371 ARG AAA O 1
ATOM 3073 N N . THR A 1 368 ? 8.192 -11.166 23.080 1.000 6.086 372 THR AAA N 1
ATOM 3074 C CA . THR A 1 368 ? 8.359 -10.128 22.054 1.000 6.344 372 THR AAA CA 1
ATOM 3075 C C . THR A 1 368 ? 7.104 -10.126 21.218 1.000 6.136 372 THR AAA C 1
ATOM 3076 O O . THR A 1 368 ? 6.517 -11.174 20.955 1.000 6.403 372 THR AAA O 1
ATOM 3080 N N . PRO A 1 369 ? 6.643 -8.954 20.757 1.000 6.577 373 PRO AAA N 1
ATOM 3081 C CA . PRO A 1 369 ? 5.465 -8.941 19.898 1.000 7.133 373 PRO AAA CA 1
ATOM 3082 C C . PRO A 1 369 ? 5.787 -9.645 18.580 1.000 7.318 373 PRO AAA C 1
ATOM 3083 O O . PRO A 1 369 ? 6.918 -9.567 18.107 1.000 7.421 373 PRO AAA O 1
ATOM 3087 N N . LEU A 1 370 ? 4.769 -10.233 17.951 1.000 7.390 374 LEU AAA N 1
ATOM 3088 C CA . LEU A 1 370 ? 4.959 -10.852 16.628 1.000 6.867 374 LEU AAA CA 1
ATOM 3089 C C . LEU A 1 370 ? 3.621 -10.822 15.925 1.000 6.811 374 LEU AAA C 1
ATOM 3090 O O . LEU A 1 370 ? 2.656 -11.476 16.393 1.000 7.206 374 LEU AAA O 1
ATOM 3095 N N . ILE A 1 371 ? 3.564 -10.074 14.846 1.000 7.454 375 ILE AAA N 1
ATOM 3096 C CA . ILE A 1 371 ? 2.340 -9.954 14.035 1.000 8.158 375 ILE AAA CA 1
ATOM 3097 C C . ILE A 1 371 ? 2.725 -10.146 12.582 1.000 8.889 375 ILE AAA C 1
ATOM 3098 O O . ILE A 1 371 ? 3.882 -9.833 12.177 1.000 8.814 375 ILE AAA O 1
ATOM 3103 N N . MET A 1 372 ? 1.790 -10.657 11.777 1.000 10.379 376 MET AAA N 1
ATOM 3104 C CA . MET A 1 372 ? 2.097 -10.910 10.359 1.000 10.212 376 MET AAA CA 1
ATOM 3105 C C . MET A 1 372 ? 0.885 -10.608 9.504 1.000 13.764 376 MET AAA C 1
ATOM 3106 O O . MET A 1 372 ? -0.239 -11.069 9.862 1.000 13.195 376 MET AAA O 1
ATOM 3111 N N . ARG A 1 373 ? 1.086 -9.898 8.414 1.000 13.174 377 ARG AAA N 1
ATOM 3112 C CA . ARG A 1 373 ? 0.033 -9.754 7.399 1.000 9.832 377 ARG AAA CA 1
ATOM 3113 C C . ARG A 1 373 ? 0.182 -10.920 6.438 1.000 9.631 377 ARG AAA C 1
ATOM 3114 O O . ARG A 1 373 ? 1.277 -11.106 5.846 1.000 8.222 377 ARG AAA O 1
ATOM 3122 N N . LEU A 1 374 ? -0.880 -11.694 6.269 1.000 9.411 378 LEU AAA N 1
ATOM 3123 C CA . LEU A 1 374 ? -0.771 -12.944 5.502 1.000 8.526 378 LEU AAA CA 1
ATOM 3124 C C . LEU A 1 374 ? -1.151 -12.724 4.051 1.000 8.892 378 LEU AAA C 1
ATOM 3125 O O . LEU A 1 374 ? -2.133 -12.059 3.745 1.000 10.229 378 LEU AAA O 1
ATOM 3130 N N . PRO A 1 375 ? -0.366 -13.322 3.142 1.000 9.396 379 PRO AAA N 1
ATOM 3131 C CA . PRO A 1 375 ? -0.615 -13.173 1.718 1.000 9.979 379 PRO AAA CA 1
ATOM 3132 C C . PRO A 1 375 ? -1.791 -14.022 1.255 1.000 9.770 379 PRO AAA C 1
ATOM 3133 O O . PRO A 1 375 ? -2.383 -14.780 2.021 1.000 10.002 379 PRO AAA O 1
ATOM 3137 N N . LYS A 1 376 ? -2.112 -13.847 -0.015 1.000 11.443 380 LYS AAA N 1
ATOM 3138 C CA . LYS A 1 376 ? -3.226 -14.586 -0.635 1.000 14.309 380 LYS AAA CA 1
ATOM 3139 C C . LYS A 1 376 ? -2.936 -16.075 -0.481 1.000 16.005 380 LYS AAA C 1
ATOM 3140 O O . LYS A 1 376 ? -1.775 -16.485 -0.636 1.000 20.923 380 LYS AAA O 1
ATOM 3146 N N A GLY A 1 377 ? -3.963 -16.853 -0.141 0.500 16.953 381 GLY AAA N 1
ATOM 3147 N N B GLY A 1 377 ? -3.982 -16.848 -0.198 0.500 17.383 381 GLY AAA N 1
ATOM 3148 C CA A GLY A 1 377 ? -3.853 -18.306 0.093 0.500 17.641 381 GLY AAA CA 1
ATOM 3149 C CA B GLY A 1 377 ? -3.894 -18.290 0.092 0.500 18.131 381 GLY AAA CA 1
ATOM 3150 C C A GLY A 1 377 ? -3.741 -18.641 1.570 0.500 14.333 381 GLY AAA C 1
ATOM 3151 C C B GLY A 1 377 ? -4.089 -18.564 1.570 0.500 15.058 381 GLY AAA C 1
ATOM 3152 O O A GLY A 1 377 ? -3.683 -19.840 1.894 0.500 14.555 381 GLY AAA O 1
ATOM 3153 O O B GLY A 1 377 ? -4.640 -19.623 1.897 0.500 17.062 381 GLY AAA O 1
ATOM 3154 N N . PHE A 1 378 ? -3.703 -17.629 2.442 1.000 11.405 382 PHE AAA N 1
ATOM 3155 C CA . PHE A 1 378 ? -3.793 -17.822 3.905 1.000 10.239 382 PHE AAA CA 1
ATOM 3156 C C . PHE A 1 378 ? -4.961 -17.013 4.441 1.000 10.297 382 PHE AAA C 1
ATOM 3157 O O . PHE A 1 378 ? -4.834 -15.786 4.589 1.000 12.869 382 PHE AAA O 1
ATOM 3165 N N A ASP A 1 379 ? -6.072 -17.663 4.762 0.300 9.648 383 ASP AAA N 1
ATOM 3166 N N B ASP A 1 379 ? -6.059 -17.705 4.754 0.700 9.028 383 ASP AAA N 1
ATOM 3167 C CA A ASP A 1 379 ? -7.286 -16.920 5.173 0.300 9.418 383 ASP AAA CA 1
ATOM 3168 C CA B ASP A 1 379 ? -7.334 -17.080 5.181 0.700 9.933 383 ASP AAA CA 1
ATOM 3169 C C A ASP A 1 379 ? -7.388 -16.846 6.696 0.300 8.765 383 ASP AAA C 1
ATOM 3170 C C B ASP A 1 379 ? -7.357 -16.832 6.685 0.700 8.852 383 ASP AAA C 1
ATOM 3171 O O A ASP A 1 379 ? -8.338 -16.211 7.166 0.300 9.270 383 ASP AAA O 1
ATOM 3172 O O B ASP A 1 379 ? -8.249 -16.117 7.134 0.700 9.568 383 ASP AAA O 1
ATOM 3181 N N . ARG A 1 380 ? -6.467 -17.439 7.458 1.000 8.446 384 ARG AAA N 1
ATOM 3182 C CA . ARG A 1 380 ? -6.570 -17.313 8.921 1.000 8.225 384 ARG AAA CA 1
ATOM 3183 C C . ARG A 1 380 ? -6.447 -15.850 9.319 1.000 8.372 384 ARG AAA C 1
ATOM 3184 O O . ARG A 1 380 ? -5.528 -15.150 8.826 1.000 8.742 384 ARG AAA O 1
ATOM 3192 N N . ARG A 1 381 ? -7.281 -15.428 10.254 1.000 8.413 385 ARG AAA N 1
ATOM 3193 C CA . ARG A 1 381 ? -7.139 -14.114 10.900 1.000 8.988 385 ARG AAA CA 1
ATOM 3194 C C . ARG A 1 381 ? -7.208 -14.286 12.406 1.000 8.578 385 ARG AAA C 1
ATOM 3195 O O . ARG A 1 381 ? -7.806 -15.244 12.901 1.000 8.044 385 ARG AAA O 1
ATOM 3203 N N A GLY A 1 382 ? -6.612 -13.349 13.131 0.700 8.104 386 GLY AAA N 1
ATOM 3204 N N B GLY A 1 382 ? -6.586 -13.347 13.115 0.300 8.515 386 GLY AAA N 1
ATOM 3205 C CA A GLY A 1 382 ? -6.791 -13.268 14.585 0.700 8.701 386 GLY AAA CA 1
ATOM 3206 C CA B GLY A 1 382 ? -6.700 -13.228 14.574 0.300 8.519 386 GLY AAA CA 1
ATOM 3207 C C A GLY A 1 382 ? -5.613 -13.818 15.341 0.700 10.665 386 GLY AAA C 1
ATOM 3208 C C B GLY A 1 382 ? -5.566 -13.914 15.300 0.300 9.003 386 GLY AAA C 1
ATOM 3209 O O A GLY A 1 382 ? -4.456 -13.571 14.930 0.700 17.072 386 GLY AAA O 1
ATOM 3210 O O B GLY A 1 382 ? -4.400 -13.926 14.810 0.300 7.967 386 GLY AAA O 1
ATOM 3211 N N . LYS A 1 383 ? -5.866 -14.462 16.464 1.000 10.031 387 LYS AAA N 1
ATOM 3212 C CA . LYS A 1 383 ? -4.826 -14.783 17.447 1.000 9.537 387 LYS AAA CA 1
ATOM 3213 C C . LYS A 1 383 ? -4.344 -16.206 17.251 1.000 8.639 387 LYS AAA C 1
ATOM 3214 O O . LYS A 1 383 ? -5.170 -17.122 17.052 1.000 9.240 387 LYS AAA O 1
ATOM 3220 N N . ILE A 1 384 ? -3.037 -16.370 17.353 1.000 8.137 388 ILE AAA N 1
ATOM 3221 C CA . ILE A 1 384 ? -2.385 -17.693 17.381 1.000 7.239 388 ILE AAA CA 1
ATOM 3222 C C . ILE A 1 384 ? -1.791 -17.860 18.772 1.000 7.172 388 ILE AAA C 1
ATOM 3223 O O . ILE A 1 384 ? -0.992 -17.008 19.186 1.000 7.468 388 ILE AAA O 1
ATOM 3228 N N . THR A 1 385 ? -2.125 -18.935 19.467 1.000 7.340 389 THR AAA N 1
ATOM 3229 C CA . THR A 1 385 ? -1.770 -19.077 20.897 1.000 7.865 389 THR AAA CA 1
ATOM 3230 C C . THR A 1 385 ? -0.643 -20.077 21.136 1.000 7.611 389 THR AAA C 1
ATOM 3231 O O . THR A 1 385 ? -0.135 -20.088 22.250 1.000 7.881 389 THR AAA O 1
ATOM 3235 N N . GLU A 1 386 ? -0.284 -20.896 20.152 1.000 7.470 390 GLU AAA N 1
ATOM 3236 C CA . GLU A 1 386 ? 0.818 -21.860 20.340 1.000 7.900 390 GLU AAA CA 1
ATOM 3237 C C . GLU A 1 386 ? 2.091 -21.086 20.672 1.000 7.663 390 GLU AAA C 1
ATOM 3238 O O . GLU A 1 386 ? 2.314 -19.974 20.173 1.000 8.238 390 GLU AAA O 1
ATOM 3244 N N A MET A 1 387 ? 2.945 -21.674 21.489 0.350 7.088 391 MET AAA N 1
ATOM 3245 N N B MET A 1 387 ? 2.931 -21.665 21.533 0.350 8.041 391 MET AAA N 1
ATOM 3246 N N C MET A 1 387 ? 2.937 -21.695 21.494 0.300 7.527 391 MET AAA N 1
ATOM 3247 C CA A MET A 1 387 ? 4.147 -20.950 21.942 0.350 6.798 391 MET AAA CA 1
ATOM 3248 C CA B MET A 1 387 ? 4.205 -21.032 21.962 0.350 8.423 391 MET AAA CA 1
ATOM 3249 C CA C MET A 1 387 ? 4.211 -21.079 21.921 0.300 7.625 391 MET AAA CA 1
ATOM 3250 C C A MET A 1 387 ? 5.197 -20.978 20.826 0.350 6.716 391 MET AAA C 1
ATOM 3251 C C B MET A 1 387 ? 5.160 -20.985 20.762 0.350 7.023 391 MET A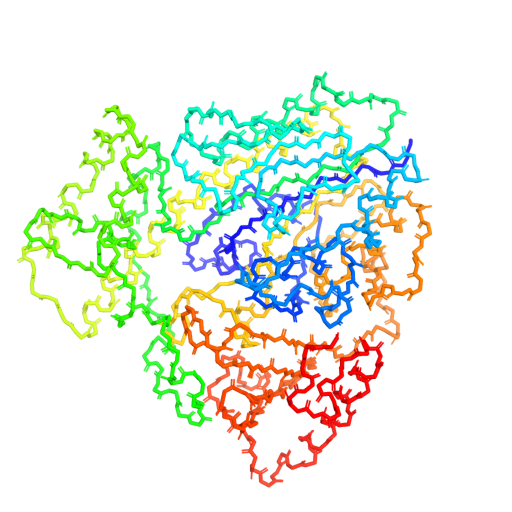AA C 1
ATOM 3252 C C C MET A 1 387 ? 5.145 -20.989 20.714 0.300 6.933 391 MET AAA C 1
ATOM 3253 O O A MET A 1 387 ? 5.595 -22.063 20.373 0.350 6.730 391 MET AAA O 1
ATOM 3254 O O B MET A 1 387 ? 5.448 -22.035 20.164 0.350 7.085 391 MET AAA O 1
ATOM 3255 O O C MET A 1 387 ? 5.387 -22.011 20.049 0.300 6.978 391 MET AAA O 1
ATOM 3268 N N . VAL A 1 388 ? 5.644 -19.788 20.435 1.000 6.537 392 VAL AAA N 1
ATOM 3269 C CA . VAL A 1 388 ? 6.607 -19.582 19.326 1.000 6.656 392 VAL AAA CA 1
ATOM 3270 C C . VAL A 1 388 ? 7.767 -18.766 19.858 1.000 6.770 392 VAL AAA C 1
ATOM 3271 O O . VAL A 1 388 ? 7.657 -18.071 20.876 1.000 6.625 392 VAL AAA O 1
ATOM 3275 N N . GLN A 1 389 ? 8.883 -18.869 19.157 1.000 6.505 393 GLN AAA N 1
ATOM 3276 C CA . GLN A 1 389 ? 10.108 -18.208 19.607 1.000 6.403 393 GLN AAA CA 1
ATOM 3277 C C . GLN A 1 389 ? 10.853 -17.709 18.378 1.000 6.279 393 GLN AAA C 1
ATOM 3278 O O . GLN A 1 389 ? 10.658 -18.209 17.271 1.000 6.332 393 GLN AAA O 1
ATOM 3284 N N . ASN A 1 390 ? 11.788 -16.789 18.593 1.000 6.324 394 ASN AAA N 1
ATOM 3285 C CA . ASN A 1 390 ? 12.518 -16.174 17.461 1.000 6.380 394 ASN AAA CA 1
ATOM 3286 C C . ASN A 1 390 ? 13.397 -17.183 16.725 1.000 6.311 394 ASN AAA C 1
ATOM 3287 O O . ASN A 1 390 ? 13.707 -16.931 15.565 1.000 6.756 394 ASN AAA O 1
ATOM 3292 N N . ILE A 1 391 ? 13.733 -18.317 17.338 1.000 6.546 395 ILE AAA N 1
ATOM 3293 C CA . ILE A 1 391 ? 14.437 -19.409 16.613 1.000 6.564 395 ILE AAA CA 1
ATOM 3294 C C . ILE A 1 391 ? 13.536 -20.025 15.542 1.000 6.671 395 ILE AAA C 1
ATOM 3295 O O . ILE A 1 391 ? 14.057 -20.799 14.724 1.000 6.459 395 ILE AAA O 1
ATOM 3300 N N . ASP A 1 392 ? 12.234 -19.733 15.547 1.000 6.418 396 ASP AAA N 1
ATOM 3301 C CA . ASP A 1 392 ? 11.301 -20.327 14.566 1.000 6.639 396 ASP AAA CA 1
ATOM 3302 C C . ASP A 1 392 ? 11.214 -19.506 13.281 1.000 6.492 396 ASP AAA C 1
ATOM 3303 O O . ASP A 1 392 ? 10.620 -19.975 12.300 1.000 6.194 396 ASP AAA O 1
ATOM 3308 N N . TYR A 1 393 ? 11.735 -18.288 13.269 1.000 6.178 397 TYR AAA N 1
ATOM 3309 C CA . TYR A 1 393 ? 11.521 -17.420 12.095 1.000 6.119 397 TYR AAA CA 1
ATOM 3310 C C . TYR A 1 393 ? 12.229 -17.994 10.870 1.000 6.137 397 TYR AAA C 1
ATOM 3311 O O . TYR A 1 393 ? 11.639 -18.054 9.779 1.000 6.420 397 TYR AAA O 1
ATOM 3320 N N . ALA A 1 394 ? 13.481 -18.401 11.030 1.000 6.129 398 ALA AAA N 1
ATOM 3321 C CA . ALA A 1 394 ? 14.292 -18.914 9.905 1.000 6.040 398 ALA AAA CA 1
ATOM 3322 C C . ALA A 1 394 ? 13.576 -20.071 9.218 1.000 6.189 398 ALA AAA C 1
ATOM 3323 O O . ALA A 1 394 ? 13.413 -20.031 7.999 1.000 6.207 398 ALA AAA O 1
ATOM 3325 N N . PRO A 1 395 ? 13.165 -21.154 9.922 1.000 6.265 399 PRO AAA N 1
ATOM 3326 C CA . PRO A 1 395 ? 12.535 -22.259 9.203 1.000 6.522 399 PRO AAA CA 1
ATOM 3327 C C . PRO A 1 395 ? 11.189 -21.853 8.592 1.000 6.378 399 PRO AAA C 1
ATOM 3328 O O . PRO A 1 395 ? 10.810 -22.384 7.565 1.000 6.760 399 PRO AAA O 1
ATOM 3332 N N . THR A 1 396 ? 10.475 -20.925 9.234 1.000 6.661 400 THR AAA N 1
ATOM 3333 C CA . THR A 1 396 ? 9.219 -20.407 8.649 1.000 7.092 400 THR AAA CA 1
ATOM 3334 C C . THR A 1 396 ? 9.507 -19.790 7.280 1.000 7.038 400 THR AAA C 1
ATOM 3335 O O . THR A 1 396 ? 8.800 -20.057 6.291 1.000 6.980 400 THR AAA O 1
ATOM 3339 N N . PHE A 1 397 ? 10.494 -18.901 7.230 1.000 6.831 401 PHE AAA N 1
ATOM 3340 C CA . PHE A 1 397 ? 10.811 -18.188 5.978 1.000 6.924 401 PHE AAA CA 1
ATOM 3341 C C . PHE A 1 397 ? 11.292 -19.168 4.915 1.000 6.684 401 PHE AAA C 1
ATOM 3342 O O . PHE A 1 397 ? 10.925 -19.021 3.742 1.000 7.157 401 PHE AAA O 1
ATOM 3350 N N . LEU A 1 398 ? 12.148 -20.108 5.299 1.000 6.525 402 LEU AAA N 1
ATOM 3351 C CA . LEU A 1 398 ? 12.625 -21.104 4.319 1.000 6.795 402 LEU AAA CA 1
ATOM 3352 C C . LEU A 1 398 ? 11.448 -21.902 3.772 1.000 6.636 402 LEU AAA C 1
ATOM 3353 O O . LEU A 1 398 ? 11.347 -22.068 2.546 1.000 7.543 402 LEU AAA O 1
ATOM 3358 N N . GLU A 1 399 ? 10.535 -22.356 4.624 1.000 6.905 403 GLU AAA N 1
ATOM 3359 C CA . GLU A 1 399 ? 9.399 -23.150 4.120 1.000 7.291 403 GLU AAA CA 1
ATOM 3360 C C . GLU A 1 399 ? 8.547 -22.278 3.197 1.000 7.613 403 GLU AAA C 1
ATOM 3361 O O . GLU A 1 399 ? 8.119 -22.747 2.136 1.000 8.586 403 GLU AAA O 1
ATOM 3367 N N . LEU A 1 400 ? 8.263 -21.045 3.579 1.000 7.689 404 LEU AAA N 1
ATOM 3368 C CA . LEU A 1 400 ? 7.424 -20.177 2.728 1.000 8.484 404 LEU AAA CA 1
ATOM 3369 C C . LEU A 1 400 ? 8.103 -19.931 1.380 1.000 9.047 404 LEU AAA C 1
ATOM 3370 O O . LEU A 1 400 ? 7.378 -19.768 0.391 1.000 11.264 404 LEU AAA O 1
ATOM 3375 N N . ALA A 1 401 ? 9.431 -19.904 1.344 1.000 8.185 405 ALA AAA N 1
ATOM 3376 C CA . ALA A 1 401 ? 10.218 -19.680 0.115 1.000 8.894 405 ALA AAA CA 1
ATOM 3377 C C . ALA A 1 401 ? 10.336 -20.958 -0.712 1.000 9.819 405 ALA AAA C 1
ATOM 3378 O O . ALA A 1 401 ? 10.901 -20.880 -1.813 1.000 12.092 405 ALA AAA O 1
ATOM 3380 N N . GLY A 1 402 ? 9.864 -22.088 -0.187 1.000 9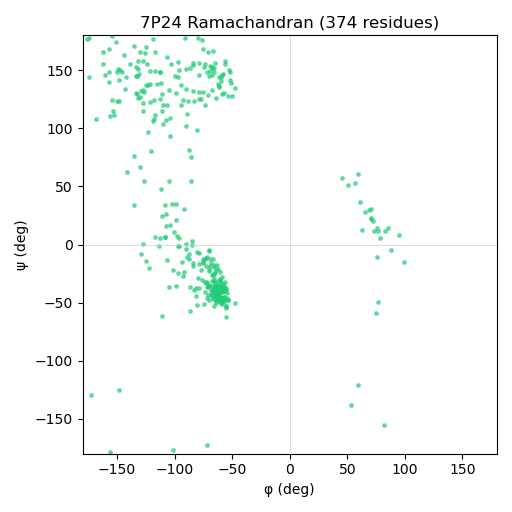.116 406 GLY AAA N 1
ATOM 3381 C CA . GLY A 1 402 ? 10.029 -23.386 -0.854 1.000 10.070 406 GLY AAA CA 1
ATOM 3382 C C . GLY A 1 402 ? 11.456 -23.871 -0.788 1.000 9.529 406 GLY AAA C 1
ATOM 3383 O O . GLY A 1 402 ? 11.820 -24.745 -1.571 1.000 11.262 406 GLY AAA O 1
ATOM 3384 N N . ALA A 1 403 ? 12.248 -23.354 0.145 1.000 9.586 407 ALA AAA N 1
ATOM 3385 C CA . ALA A 1 403 ? 13.644 -23.776 0.329 1.000 9.887 407 ALA AAA CA 1
ATOM 3386 C C . ALA A 1 403 ? 13.698 -24.926 1.323 1.000 9.529 407 ALA AAA C 1
ATOM 3387 O O . ALA A 1 403 ? 12.914 -24.986 2.272 1.000 10.698 407 ALA AAA O 1
ATOM 3389 N N . PRO A 1 404 ? 14.694 -25.830 1.202 1.000 9.596 408 PRO AAA N 1
ATOM 3390 C CA . PRO A 1 404 ? 14.872 -26.871 2.205 1.000 10.432 408 PRO AAA CA 1
ATOM 3391 C C . PRO A 1 404 ? 15.092 -26.255 3.584 1.000 8.973 408 PRO AAA C 1
ATOM 3392 O O . PRO A 1 404 ? 15.729 -25.210 3.706 1.000 9.801 408 PRO AAA O 1
ATOM 3396 N N . VAL A 1 405 ? 14.606 -26.941 4.604 1.000 8.451 409 VAL AAA N 1
ATOM 3397 C CA . VAL A 1 405 ? 14.825 -26.538 6.011 1.000 8.423 409 VAL AAA CA 1
ATOM 3398 C C . VAL A 1 405 ? 15.876 -27.462 6.595 1.000 8.657 409 VAL AAA C 1
ATOM 3399 O O . VAL A 1 405 ? 15.621 -28.644 6.803 1.000 9.967 409 VAL AAA O 1
ATOM 3403 N N . PRO A 1 406 ? 17.093 -26.970 6.857 1.000 8.303 410 PRO AAA N 1
ATOM 3404 C CA . PRO A 1 406 ? 18.131 -27.825 7.420 1.000 9.177 410 PRO AAA CA 1
ATOM 3405 C C . PRO A 1 406 ? 17.756 -28.388 8.796 1.000 8.394 410 PRO AAA C 1
ATOM 3406 O O . PRO A 1 406 ? 17.168 -27.693 9.625 1.000 8.376 410 PRO AAA O 1
ATOM 3410 N N . GLU A 1 407 ? 18.169 -29.623 9.034 1.000 9.245 411 GLU AAA N 1
ATOM 3411 C CA . GLU A 1 407 ? 17.870 -30.330 10.296 1.000 9.953 411 GLU AAA CA 1
ATOM 3412 C C . GLU A 1 407 ? 18.573 -29.666 11.483 1.000 8.913 411 GLU AAA C 1
ATOM 3413 O O . GLU A 1 407 ? 18.058 -29.779 12.596 1.000 10.364 411 GLU AAA O 1
ATOM 3419 N N . ASP A 1 408 ? 19.685 -28.976 11.272 1.000 8.391 412 ASP AAA N 1
ATOM 3420 C CA . ASP A 1 408 ? 20.442 -28.396 12.407 1.000 8.690 412 ASP AAA CA 1
ATOM 3421 C C . ASP A 1 408 ? 19.754 -27.178 13.018 1.000 7.755 412 ASP AAA C 1
ATOM 3422 O O . ASP A 1 408 ? 20.149 -26.760 14.107 1.000 9.024 412 ASP AAA O 1
ATOM 3427 N N . ILE A 1 409 ? 18.758 -26.622 12.359 1.000 7.199 413 ILE AAA N 1
ATOM 3428 C CA . ILE A 1 409 ? 17.974 -25.516 12.945 1.000 6.822 413 ILE AAA CA 1
ATOM 3429 C C . ILE A 1 409 ? 17.268 -26.015 14.207 1.000 6.802 413 ILE AAA C 1
ATOM 3430 O O . ILE A 1 409 ? 16.712 -27.120 14.220 1.000 8.171 413 ILE AAA O 1
ATOM 3435 N N . HIS A 1 410 ? 17.270 -25.199 15.247 1.000 6.532 414 HIS AAA N 1
ATOM 3436 C CA . HIS A 1 410 ? 16.599 -25.522 16.527 1.000 6.828 414 HIS AAA CA 1
ATOM 3437 C C . HIS A 1 410 ? 15.103 -25.233 16.481 1.000 6.597 414 HIS AAA C 1
ATOM 3438 O O . HIS A 1 410 ? 14.332 -25.976 17.088 1.000 7.203 414 HIS AAA O 1
ATOM 3445 N N . GLY A 1 411 ? 14.711 -24.158 15.815 1.000 6.955 415 GLY AAA N 1
ATOM 3446 C CA . GLY A 1 411 ? 13.309 -23.760 15.760 1.000 6.975 415 GLY AAA CA 1
ATOM 3447 C C . GLY A 1 411 ? 12.499 -24.644 14.854 1.000 6.723 415 GLY AAA C 1
ATOM 3448 O O . GLY A 1 411 ? 13.020 -25.588 14.233 1.000 7.156 415 GLY AAA O 1
ATOM 3449 N N A VAL A 1 412 ? 11.228 -24.294 14.761 0.500 6.835 416 VAL AAA N 1
ATOM 3450 N N B VAL A 1 412 ? 11.219 -24.348 14.798 0.500 6.989 416 VAL AAA N 1
ATOM 3451 C CA A VAL A 1 412 ? 10.186 -25.079 14.058 0.500 7.259 416 VAL AAA CA 1
ATOM 3452 C CA B VAL A 1 412 ? 10.269 -25.110 13.961 0.500 7.634 416 VAL AAA CA 1
ATOM 3453 C C A VAL A 1 412 ? 9.405 -24.126 13.159 0.500 7.443 416 VAL AAA C 1
ATOM 3454 C C B VAL A 1 412 ? 9.505 -24.102 13.119 0.500 7.748 416 VAL AAA C 1
ATOM 3455 O O A VAL A 1 412 ? 8.900 -23.106 13.662 0.500 7.336 416 VAL AAA O 1
ATOM 3456 O O B VAL A 1 412 ? 9.208 -22.997 13.588 0.500 7.856 416 VAL AAA O 1
ATOM 3463 N N . SER A 1 413 ? 9.223 -24.480 11.887 1.000 7.374 417 SER AAA N 1
ATOM 3464 C CA . SER A 1 413 ? 8.444 -23.627 10.980 1.000 7.897 417 SER AAA CA 1
ATOM 3465 C C . SER A 1 413 ? 7.056 -23.352 11.580 1.000 8.294 417 SER AAA C 1
ATOM 3466 O O . SER A 1 413 ? 6.349 -24.275 12.027 1.000 7.701 417 SER AAA O 1
ATOM 3469 N N . LEU A 1 414 ? 6.643 -22.095 11.496 1.000 8.161 418 LEU AAA N 1
ATOM 3470 C CA . LEU A 1 414 ? 5.315 -21.658 11.982 1.000 8.738 418 LEU AAA CA 1
ATOM 3471 C C . LEU A 1 414 ? 4.288 -21.768 10.862 1.000 10.188 418 LEU AAA C 1
ATOM 3472 O O . LEU A 1 414 ? 3.107 -21.448 11.112 1.000 10.024 418 LEU AAA O 1
ATOM 3477 N N . VAL A 1 415 ? 4.667 -22.211 9.677 1.000 10.111 419 VAL AAA N 1
ATOM 3478 C CA . VAL A 1 415 ? 3.715 -22.251 8.537 1.000 9.141 419 VAL AAA CA 1
ATOM 3479 C C . VAL A 1 415 ? 2.456 -23.037 8.897 1.000 9.170 419 VAL AAA C 1
ATOM 3480 O O . VAL A 1 415 ? 1.349 -22.593 8.549 1.000 9.154 419 VAL AAA O 1
ATOM 3484 N N . PRO A 1 416 ? 2.517 -24.195 9.593 1.000 8.676 420 PRO AAA N 1
ATOM 3485 C CA . PRO A 1 416 ? 1.271 -24.877 9.931 1.000 8.841 420 PRO AAA CA 1
ATOM 3486 C C . PRO A 1 416 ? 0.300 -23.985 10.707 1.000 8.332 420 PRO AAA C 1
ATOM 3487 O O . PRO A 1 416 ? -0.901 -24.044 10.468 1.000 9.195 420 PRO AAA O 1
ATOM 3491 N N . LEU A 1 417 ? 0.829 -23.187 11.626 1.000 7.745 421 LEU AAA N 1
ATOM 3492 C CA . LEU A 1 417 ? -0.027 -22.273 12.411 1.000 7.671 421 LEU AAA CA 1
ATOM 3493 C C . LEU A 1 417 ? -0.645 -21.226 11.477 1.000 8.008 421 LEU AAA C 1
ATOM 3494 O O . LEU A 1 417 ? -1.825 -20.888 11.620 1.000 8.743 421 LEU AAA O 1
ATOM 3499 N N . LEU A 1 418 ? 0.130 -20.692 10.542 1.000 7.588 422 LEU AAA N 1
ATOM 3500 C CA . LEU A 1 418 ? -0.392 -19.706 9.572 1.000 7.980 422 LEU AAA CA 1
ATOM 3501 C C . LEU A 1 418 ? -1.523 -20.318 8.750 1.000 8.926 422 LEU AAA C 1
ATOM 3502 O O . LEU A 1 418 ? -2.427 -19.580 8.341 1.000 10.077 422 LEU AAA O 1
ATOM 3507 N N . LYS A 1 419 ? -1.468 -21.628 8.531 1.000 9.638 423 LYS AAA N 1
ATOM 3508 C CA . LYS A 1 419 ? -2.481 -22.375 7.750 1.000 10.128 423 LYS AAA CA 1
ATOM 3509 C C . LYS A 1 419 ? -3.673 -22.773 8.622 1.000 10.911 423 LYS AAA C 1
ATOM 3510 O O . LYS A 1 419 ? -4.594 -23.386 8.085 1.000 13.897 423 LYS AAA O 1
ATOM 3516 N N . GLY A 1 420 ? -3.675 -22.445 9.910 1.000 10.391 424 GLY AAA N 1
ATOM 3517 C CA . GLY A 1 420 ? -4.806 -22.774 10.793 1.000 10.330 424 GLY AAA CA 1
ATOM 3518 C C . GLY A 1 420 ? -4.726 -24.164 11.381 1.000 10.690 424 GLY AAA C 1
ATOM 3519 O O . GLY A 1 420 ? -5.742 -24.610 11.910 1.000 12.276 424 GLY AAA O 1
ATOM 3520 N N . GLU A 1 421 ? -3.580 -24.819 11.302 1.000 10.290 425 GLU AAA N 1
ATOM 3521 C CA . GLU A 1 421 ? -3.382 -26.142 11.920 1.000 10.952 425 GLU AAA CA 1
ATOM 3522 C C . GLU A 1 421 ? -2.956 -25.971 13.378 1.000 11.365 425 GLU AAA C 1
ATOM 3523 O O . GLU A 1 421 ? -2.324 -24.980 13.717 1.000 11.747 425 GLU AAA O 1
ATOM 3529 N N . HIS A 1 422 ? -3.280 -26.958 14.201 1.000 13.612 426 HIS AAA N 1
ATOM 3530 C CA . HIS A 1 422 ? -2.847 -27.087 15.611 1.000 16.557 426 HIS AAA CA 1
ATOM 3531 C C . HIS A 1 422 ? -2.087 -28.405 15.687 1.000 17.517 426 HIS AAA C 1
ATOM 3532 O O . HIS A 1 422 ? -2.680 -29.429 16.023 1.000 21.015 426 HIS AAA O 1
ATOM 3539 N N . PRO A 1 423 ? -0.793 -28.449 15.280 1.000 17.821 427 PRO AAA N 1
ATOM 3540 C CA . PRO A 1 423 ? -0.067 -29.716 15.204 1.000 18.772 427 PRO AAA CA 1
ATOM 3541 C C . PRO A 1 423 ? -0.062 -30.427 16.563 1.000 19.657 427 PRO AAA C 1
ATOM 3542 O O . PRO A 1 423 ? 0.236 -29.813 17.563 1.000 18.388 427 PRO AAA O 1
ATOM 3546 N N . GLN A 1 424 ? -0.413 -31.710 16.568 1.000 21.712 428 GLN AAA N 1
ATOM 3547 C CA . GLN A 1 424 ? -0.534 -32.509 17.812 1.000 23.174 428 GLN AAA CA 1
ATOM 3548 C C . GLN A 1 424 ? 0.809 -32.533 18.543 1.000 21.273 428 GLN AAA C 1
ATOM 3549 O O . GLN A 1 424 ? 0.797 -32.588 19.785 1.000 24.357 428 GLN AAA O 1
ATOM 3555 N N . ASP A 1 425 ? 1.912 -32.488 17.794 1.000 19.462 429 ASP AAA N 1
ATOM 3556 C CA . ASP A 1 425 ? 3.285 -32.578 18.351 1.000 18.369 429 ASP AAA CA 1
ATOM 3557 C C . ASP A 1 425 ? 3.899 -31.186 18.499 1.000 15.414 429 ASP AAA C 1
ATOM 3558 O O . ASP A 1 425 ? 5.136 -31.107 18.612 1.000 16.223 429 ASP AAA O 1
ATOM 3563 N N . TRP A 1 426 ? 3.090 -30.129 18.555 1.000 13.416 430 TRP AAA N 1
ATOM 3564 C CA . TRP A 1 426 ? 3.646 -28.788 18.831 1.000 11.272 430 TRP AAA CA 1
ATOM 3565 C C . TRP A 1 426 ? 4.361 -28.814 20.176 1.000 11.235 430 TRP AAA C 1
ATOM 3566 O O . TRP A 1 426 ? 3.934 -29.520 21.086 1.000 13.352 430 TRP AAA O 1
ATOM 3577 N N . ARG A 1 427 ? 5.433 -28.060 20.289 1.000 10.019 431 ARG AAA N 1
ATOM 3578 C CA . ARG A 1 427 ? 6.194 -27.985 21.549 1.000 10.193 431 ARG AAA CA 1
ATOM 3579 C C . ARG A 1 427 ? 5.262 -27.640 22.710 1.000 11.575 431 ARG AAA C 1
ATOM 3580 O O . ARG A 1 427 ? 4.282 -26.891 22.520 1.000 12.487 431 ARG AAA O 1
ATOM 3588 N N . THR A 1 428 ? 5.628 -28.123 23.890 1.000 12.485 432 THR AAA N 1
ATOM 3589 C CA . THR A 1 428 ? 4.959 -27.783 25.168 1.000 14.049 432 THR AAA CA 1
ATOM 3590 C C . THR A 1 428 ? 5.892 -26.988 26.073 1.000 12.235 432 THR AAA C 1
ATOM 3591 O O . THR A 1 428 ? 5.458 -26.598 27.158 1.000 13.017 432 THR AAA O 1
ATOM 3595 N N . ALA A 1 429 ? 7.121 -26.735 25.645 1.000 11.116 433 ALA AAA N 1
ATOM 3596 C CA . ALA A 1 429 ? 8.060 -25.964 26.473 1.000 10.148 433 ALA AAA CA 1
ATOM 3597 C C . ALA A 1 429 ? 9.006 -25.187 25.578 1.000 8.902 433 ALA AAA C 1
ATOM 3598 O O . ALA A 1 429 ? 9.326 -25.652 24.478 1.000 9.548 433 ALA AAA O 1
ATOM 3600 N N . LEU A 1 430 ? 9.459 -24.052 26.092 1.000 8.068 434 LEU AAA N 1
ATOM 3601 C CA . LEU A 1 430 ? 10.545 -23.258 25.485 1.000 7.536 434 LEU AAA CA 1
ATOM 3602 C C . LEU A 1 430 ? 11.718 -23.212 26.443 1.000 7.110 434 LEU AAA C 1
ATOM 3603 O O . LEU A 1 430 ? 11.546 -23.200 27.676 1.000 8.119 434 LEU AAA O 1
ATOM 3608 N N . TYR A 1 431 ? 12.892 -23.119 25.852 1.000 7.034 435 TYR AAA N 1
ATOM 3609 C CA . TYR A 1 431 ? 14.153 -22.922 26.577 1.000 7.030 435 TYR AAA CA 1
ATOM 3610 C C . TYR A 1 431 ? 14.605 -21.469 26.452 1.000 6.336 435 TYR AAA C 1
ATOM 3611 O O . TYR A 1 431 ? 14.287 -20.778 25.485 1.000 6.800 435 TYR AAA O 1
ATOM 3620 N N . TYR A 1 432 ? 15.390 -21.038 27.418 1.000 6.669 436 TYR AAA N 1
ATOM 3621 C CA . TYR A 1 432 ? 15.898 -19.655 27.486 1.000 6.778 436 TYR AAA CA 1
ATOM 3622 C C . TYR A 1 432 ? 17.271 -19.682 28.132 1.000 6.672 436 TYR AAA C 1
ATOM 3623 O O . TYR A 1 432 ? 17.474 -20.427 29.098 1.000 7.153 436 TYR AAA O 1
ATOM 3632 N N . HIS A 1 433 ? 18.183 -18.852 27.647 1.000 6.422 437 HIS AAA N 1
ATOM 3633 C CA . HIS A 1 433 ? 19.490 -18.687 28.304 1.000 6.907 437 HIS AAA CA 1
ATOM 3634 C C . HIS A 1 433 ? 19.995 -17.270 28.044 1.000 6.888 437 HIS AAA C 1
ATOM 3635 O O . HIS A 1 433 ? 20.114 -16.878 26.878 1.000 6.996 437 HIS AAA O 1
ATOM 3642 N N . PHE A 1 434 ? 20.270 -16.548 29.121 1.000 6.728 438 PHE AAA N 1
ATOM 3643 C CA . PHE A 1 434 ? 20.827 -15.189 29.118 1.000 6.818 438 PHE AAA CA 1
ATOM 3644 C C . PHE A 1 434 ? 22.218 -15.249 29.766 1.000 6.854 438 PHE AAA C 1
ATOM 3645 O O . PHE A 1 434 ? 22.407 -15.910 30.784 1.000 7.527 438 PHE AAA O 1
ATOM 3653 N N . TYR A 1 435 ? 23.164 -14.536 29.180 1.000 7.028 439 TYR AAA N 1
ATOM 3654 C CA . TYR A 1 435 ? 24.600 -14.731 29.478 1.000 7.611 439 TYR AAA CA 1
ATOM 3655 C C . TYR A 1 435 ? 25.316 -13.454 29.914 1.000 7.402 439 TYR AAA C 1
ATOM 3656 O O . TYR A 1 435 ? 26.460 -13.576 30.345 1.000 8.239 439 TYR AAA O 1
ATOM 3665 N N . GLU A 1 436 ? 24.744 -12.267 29.739 1.000 7.772 440 GLU AAA N 1
ATOM 3666 C CA . GLU A 1 436 ? 25.556 -11.034 29.782 1.000 7.736 440 GLU AAA CA 1
ATOM 3667 C C . GLU A 1 436 ? 25.678 -10.512 31.218 1.000 7.812 440 GLU AAA C 1
ATOM 3668 O O . GLU A 1 436 ? 24.981 -9.568 31.605 1.000 8.104 440 GLU AAA O 1
ATOM 3674 N N . TYR A 1 437 ? 26.603 -11.097 31.959 1.000 8.509 441 TYR AAA N 1
ATOM 3675 C CA . TYR A 1 437 ? 26.888 -10.723 33.356 1.000 8.848 441 TYR AAA CA 1
ATOM 3676 C C . TYR A 1 437 ? 28.305 -11.155 33.663 1.000 9.592 441 TYR AAA C 1
ATOM 3677 O O . TYR A 1 437 ? 28.689 -12.254 33.286 1.000 10.047 441 TYR AAA O 1
ATOM 3686 N N . PRO A 1 438 ? 29.096 -10.360 34.396 1.000 10.710 442 PRO AAA N 1
ATOM 3687 C CA . PRO A 1 438 ? 28.774 -8.998 34.811 1.000 10.881 442 PRO AAA CA 1
ATOM 3688 C C . PRO A 1 438 ? 28.795 -8.048 33.617 1.000 10.883 442 PRO AAA C 1
ATOM 3689 O O . PRO A 1 438 ? 29.616 -8.213 32.732 1.000 12.758 442 PRO AAA O 1
ATOM 3693 N N . ALA A 1 439 ? 27.913 -7.068 33.625 1.000 9.935 443 ALA AAA N 1
ATOM 3694 C CA . ALA A 1 439 ? 27.738 -6.149 32.490 1.000 9.675 443 ALA AAA CA 1
ATOM 3695 C C . ALA A 1 439 ? 26.718 -5.093 32.868 1.000 8.901 443 ALA AAA C 1
ATOM 3696 O O . ALA A 1 439 ? 26.112 -5.168 33.942 1.000 9.655 443 ALA AAA O 1
ATOM 3698 N N . GLU A 1 440 ? 26.514 -4.154 31.968 1.000 9.245 444 GLU AAA N 1
ATOM 3699 C CA . GLU A 1 440 ? 25.497 -3.113 32.145 1.000 9.533 444 GLU AAA CA 1
ATOM 3700 C C . GLU A 1 440 ? 24.164 -3.744 32.576 1.000 8.585 444 GLU AAA C 1
ATOM 3701 O O . GLU A 1 440 ? 23.762 -4.779 32.009 1.000 8.361 444 GLU AAA O 1
ATOM 3707 N N . HIS A 1 441 ? 23.550 -3.128 33.578 1.000 8.319 445 HIS AAA N 1
ATOM 3708 C CA . HIS A 1 441 ? 22.259 -3.517 34.201 1.000 8.144 445 HIS AAA CA 1
ATOM 3709 C C . HIS A 1 441 ? 22.391 -4.724 35.134 1.000 7.989 445 HIS AAA C 1
ATOM 3710 O O . HIS A 1 441 ? 21.439 -4.970 35.885 1.000 8.458 445 HIS AAA O 1
ATOM 3717 N N . MET A 1 442 ? 23.522 -5.420 35.134 1.000 8.055 446 MET AAA N 1
ATOM 3718 C CA . MET A 1 442 ? 23.869 -6.412 36.175 1.000 8.531 446 MET AAA CA 1
ATOM 3719 C C . MET A 1 442 ? 22.737 -7.414 36.411 1.000 8.046 446 MET AAA C 1
ATOM 3720 O O . MET A 1 442 ? 22.388 -7.718 37.559 1.000 9.119 446 MET AAA O 1
ATOM 3725 N N . VAL A 1 443 ? 22.269 -7.990 35.319 1.000 7.672 447 VAL AAA N 1
ATOM 3726 C CA . VAL A 1 443 ? 21.316 -9.123 35.350 1.000 7.799 447 VAL AAA CA 1
ATOM 3727 C C . VAL A 1 443 ? 22.117 -10.419 35.328 1.000 7.913 447 VAL AAA C 1
ATOM 3728 O O . VAL A 1 443 ? 22.877 -10.664 34.382 1.000 8.019 447 VAL AAA O 1
ATOM 3732 N N A LYS A 1 444 ? 21.986 -11.207 36.394 0.500 8.209 448 LYS AAA N 1
ATOM 3733 N N B LYS A 1 444 ? 21.945 -11.253 36.345 0.500 8.148 448 LYS AAA N 1
ATOM 3734 C CA A LYS A 1 444 ? 22.714 -12.485 36.538 0.500 8.317 448 LYS AAA CA 1
ATOM 3735 C CA B LYS A 1 444 ? 22.776 -12.465 36.501 0.500 8.152 448 LYS AAA CA 1
ATOM 3736 C C A LYS A 1 444 ? 22.488 -13.358 35.301 0.500 7.652 448 LYS AAA C 1
ATOM 3737 C C B LYS A 1 444 ? 22.466 -13.481 35.398 0.500 7.843 448 LYS AAA C 1
ATOM 3738 O O A LYS A 1 444 ? 21.424 -13.286 34.664 0.500 7.607 448 LYS AAA O 1
ATOM 3739 O O B LYS A 1 444 ? 21.328 -13.545 34.911 0.500 6.976 448 LYS AAA O 1
ATOM 3750 N N A ARG A 1 445 ? 23.467 -14.199 34.991 0.500 8.105 449 ARG AAA N 1
ATOM 3751 N N B ARG A 1 445 ? 23.471 -14.274 35.037 0.500 7.977 449 ARG AAA N 1
ATOM 3752 C CA A ARG A 1 445 ? 23.260 -15.241 33.963 0.500 8.061 449 ARG AAA CA 1
ATOM 3753 C CA B ARG A 1 445 ? 23.320 -15.309 33.986 0.500 8.002 449 ARG AAA CA 1
ATOM 3754 C C A ARG A 1 445 ? 22.214 -16.225 34.472 0.500 8.021 449 ARG AAA C 1
ATOM 3755 C C B ARG A 1 445 ? 22.306 -16.349 34.447 0.500 7.876 449 ARG AAA C 1
ATOM 3756 O O A ARG A 1 445 ? 22.153 -16.489 35.687 0.500 7.727 449 ARG AAA O 1
ATOM 3757 O O B ARG A 1 445 ? 22.385 -16.811 35.599 0.500 7.599 449 ARG AAA O 1
ATOM 3772 N N . HIS A 1 446 ? 21.394 -16.720 33.560 1.000 7.480 450 HIS AAA N 1
ATOM 3773 C CA . HIS A 1 446 ? 20.351 -17.686 33.923 1.000 7.651 450 HIS AAA CA 1
ATOM 3774 C C . HIS A 1 446 ? 19.860 -18.414 32.696 1.000 7.447 450 HIS AAA C 1
ATOM 3775 O O . HIS A 1 446 ? 19.892 -17.876 31.588 1.000 7.606 450 HIS AAA O 1
ATOM 3782 N N . TYR A 1 447 ? 19.402 -19.626 32.919 1.000 7.635 451 TYR AAA N 1
ATOM 3783 C CA . TYR A 1 447 ? 18.680 -20.400 31.896 1.000 7.719 451 TYR AAA CA 1
ATOM 3784 C C . TYR A 1 447 ? 17.405 -20.920 32.539 1.000 7.581 451 TYR AAA C 1
ATOM 3785 O O . TYR A 1 447 ? 17.229 -20.865 33.763 1.000 8.696 451 TYR AAA O 1
ATOM 3794 N N . GLY A 1 448 ? 16.487 -21.392 31.717 1.000 7.403 452 GLY AAA N 1
ATOM 3795 C CA . GLY A 1 448 ? 15.243 -21.903 32.280 1.000 7.822 452 GLY AAA CA 1
ATOM 3796 C C . GLY A 1 448 ? 14.350 -22.527 31.246 1.000 7.721 452 GLY AAA C 1
ATOM 3797 O O . GLY A 1 448 ? 14.655 -22.516 30.036 1.000 7.961 452 GLY AAA O 1
ATOM 3798 N N . ILE A 1 449 ? 13.241 -23.034 31.750 1.000 7.920 453 ILE AAA N 1
ATOM 3799 C CA . ILE A 1 449 ? 12.187 -23.658 30.926 1.000 8.194 453 ILE AAA CA 1
ATOM 3800 C C . ILE A 1 449 ? 10.884 -22.924 31.211 1.000 7.840 453 ILE AAA C 1
ATOM 3801 O O . ILE A 1 449 ? 10.573 -22.628 32.368 1.000 8.241 453 ILE AAA O 1
ATOM 3806 N N . ARG A 1 450 ? 10.137 -22.655 30.153 1.000 7.947 454 ARG AAA N 1
ATOM 3807 C CA . ARG A 1 450 ? 8.787 -22.097 30.279 1.000 8.225 454 ARG AAA CA 1
ATOM 3808 C C . ARG A 1 450 ? 7.825 -23.069 29.612 1.000 8.337 454 ARG AAA C 1
ATOM 3809 O O . ARG A 1 450 ? 7.973 -23.348 28.412 1.000 8.440 454 ARG AAA O 1
ATOM 3817 N N . THR A 1 451 ? 6.849 -23.547 30.367 1.000 9.141 455 THR AAA N 1
ATOM 3818 C CA . THR A 1 451 ? 5.727 -24.307 29.796 1.000 10.230 455 THR AAA CA 1
ATOM 3819 C C . THR A 1 451 ? 4.531 -23.367 29.698 1.000 11.305 455 THR AAA C 1
ATOM 3820 O O . THR A 1 451 ? 4.635 -22.185 30.028 1.000 13.186 455 THR AAA O 1
ATOM 3824 N N . GLU A 1 452 ? 3.394 -23.884 29.274 1.000 12.230 456 GLU AAA N 1
ATOM 3825 C CA . GLU A 1 452 ? 2.174 -23.060 29.217 1.000 14.921 456 GLU AAA CA 1
ATOM 3826 C C . GLU A 1 452 ? 1.789 -22.600 30.624 1.000 14.241 456 GLU AAA C 1
ATOM 3827 O O . GLU A 1 452 ? 1.194 -21.520 30.730 1.000 20.408 456 GLU AAA O 1
ATOM 3833 N N A ARG A 1 453 ? 2.146 -23.395 31.648 0.500 13.201 457 ARG AAA N 1
ATOM 3834 N N B ARG A 1 453 ? 2.085 -23.364 31.675 0.500 13.010 457 ARG AAA N 1
ATOM 3835 C CA A ARG A 1 453 ? 1.666 -23.284 33.056 0.500 14.096 457 ARG AAA CA 1
ATOM 3836 C CA B ARG A 1 453 ? 1.672 -22.936 33.035 0.500 13.996 457 ARG AAA CA 1
ATOM 3837 C C A ARG A 1 453 ? 2.756 -22.812 34.031 0.500 12.993 457 ARG AAA C 1
ATOM 3838 C C B ARG A 1 453 ? 2.859 -22.511 33.901 0.500 12.685 457 ARG AAA C 1
ATOM 3839 O O A ARG A 1 453 ? 2.388 -22.189 35.051 0.500 12.897 457 ARG AAA O 1
ATOM 3840 O O B ARG A 1 453 ? 2.668 -21.555 34.675 0.500 13.683 457 ARG AAA O 1
ATOM 3855 N N . TYR A 1 454 ? 4.025 -23.155 33.795 1.000 11.277 458 TYR AAA N 1
ATOM 3856 C CA . TYR A 1 454 ? 5.102 -22.938 34.787 1.000 10.708 458 TYR AAA CA 1
ATOM 3857 C C . TYR A 1 454 ? 6.340 -22.342 34.137 1.000 9.547 458 TYR AAA C 1
ATOM 3858 O O . TYR A 1 454 ? 6.624 -22.560 32.954 1.000 10.969 458 TYR AAA O 1
ATOM 3867 N N . LYS A 1 455 ? 7.109 -21.640 34.950 1.000 8.960 459 LYS AAA N 1
ATOM 3868 C CA . LYS A 1 455 ? 8.454 -21.204 34.547 1.000 8.586 459 LYS AAA CA 1
ATOM 3869 C C . LYS A 1 455 ? 9.424 -21.585 35.649 1.000 8.899 459 LYS AAA C 1
ATOM 3870 O O . LYS A 1 455 ? 9.188 -21.231 36.809 1.000 9.653 459 LYS AAA O 1
ATOM 3876 N N . LEU A 1 456 ? 10.480 -22.293 35.273 1.000 8.749 460 LEU AAA N 1
ATOM 3877 C CA . LEU A 1 456 ? 11.554 -22.662 36.212 1.000 8.970 460 LEU AAA CA 1
ATOM 3878 C C . LEU A 1 456 ? 12.832 -22.004 35.707 1.000 8.601 460 LEU AAA C 1
ATOM 3879 O O . LEU A 1 456 ? 13.190 -22.198 34.535 1.000 9.465 460 LEU AAA O 1
ATOM 3884 N N . ILE A 1 457 ? 13.463 -21.226 36.570 1.000 8.777 461 ILE AAA N 1
ATOM 3885 C CA . ILE A 1 457 ? 14.656 -20.428 36.212 1.000 8.549 461 ILE AAA CA 1
ATOM 3886 C C . ILE A 1 457 ? 15.797 -20.860 37.114 1.000 8.909 461 ILE AAA C 1
ATOM 3887 O O . ILE A 1 457 ? 15.598 -20.996 38.330 1.000 9.746 461 ILE AAA O 1
ATOM 3892 N N . HIS A 1 458 ? 16.987 -20.988 36.542 1.000 9.167 462 HIS AAA N 1
ATOM 3893 C CA . HIS A 1 458 ? 18.228 -21.181 37.313 1.000 9.402 462 HIS AAA CA 1
ATOM 3894 C C . HIS A 1 458 ? 19.176 -20.020 37.049 1.000 8.767 462 HIS AAA C 1
ATOM 3895 O O . HIS A 1 458 ? 19.764 -19.950 35.959 1.000 9.154 462 HIS AAA O 1
ATOM 3902 N N . PHE A 1 459 ? 19.310 -19.143 38.030 1.000 9.026 463 PHE AAA N 1
ATOM 3903 C CA . PHE A 1 459 ? 20.394 -18.142 38.039 1.000 9.443 463 PHE AAA CA 1
ATOM 3904 C C . PHE A 1 459 ? 21.652 -18.864 38.501 1.000 10.145 463 PHE AAA C 1
ATOM 3905 O O . PHE A 1 459 ? 21.621 -19.516 39.561 1.000 12.769 463 PHE AAA O 1
ATOM 3913 N N . TYR A 1 460 ? 22.721 -18.790 37.718 1.000 10.384 464 TYR AAA N 1
ATOM 3914 C CA . TYR A 1 460 ? 23.894 -19.661 37.959 1.000 10.870 464 TYR AAA CA 1
ATOM 3915 C C . TYR A 1 460 ? 25.212 -18.889 38.011 1.000 11.223 464 TYR AAA C 1
ATOM 3916 O O . TYR A 1 460 ? 26.207 -19.514 38.377 1.000 12.565 464 TYR AAA O 1
ATOM 3925 N N . ASN A 1 461 ? 25.235 -17.606 37.682 1.000 10.905 465 ASN AAA N 1
ATOM 3926 C CA . ASN A 1 461 ? 26.485 -16.809 37.719 1.000 11.449 465 ASN AAA CA 1
ATOM 3927 C C . ASN A 1 461 ? 26.073 -15.365 37.960 1.000 11.623 465 ASN AAA C 1
ATOM 3928 O O . ASN A 1 461 ? 25.430 -14.792 37.092 1.000 11.710 465 ASN AAA O 1
ATOM 3933 N N . ASN A 1 462 ? 26.375 -14.779 39.128 1.000 12.281 466 ASN AAA N 1
ATOM 3934 C CA . ASN A 1 462 ? 27.349 -15.231 40.102 1.000 13.053 466 ASN AAA CA 1
ATOM 3935 C C . ASN A 1 462 ? 26.666 -15.726 41.380 1.000 14.076 466 ASN AAA C 1
ATOM 3936 O O . ASN A 1 462 ? 27.298 -15.693 42.445 1.000 16.058 466 ASN AAA O 1
ATOM 3941 N N . ILE A 1 463 ? 25.414 -16.150 41.288 1.000 14.062 467 ILE AAA N 1
ATOM 3942 C CA . ILE A 1 463 ? 24.694 -16.815 42.407 1.000 14.140 467 ILE AAA CA 1
ATOM 3943 C C . ILE A 1 463 ? 24.186 -18.153 41.887 1.000 13.893 467 ILE AAA C 1
ATOM 3944 O O . ILE A 1 463 ? 24.204 -18.374 40.671 1.000 17.380 467 ILE AAA O 1
ATOM 3949 N N . ASN A 1 464 ? 23.704 -18.987 42.793 1.000 13.847 468 ASN AAA N 1
ATOM 3950 C CA . ASN A 1 464 ? 23.104 -20.301 42.477 1.000 14.236 468 ASN AAA CA 1
ATOM 3951 C C . ASN A 1 464 ? 21.702 -20.273 43.067 1.000 13.885 468 ASN AAA C 1
ATOM 3952 O O . ASN A 1 464 ? 21.569 -20.485 44.279 1.000 16.285 468 ASN AAA O 1
ATOM 3957 N N . TRP A 1 465 ? 20.706 -19.958 42.251 1.000 11.844 469 TRP AAA N 1
ATOM 3958 C CA . TRP A 1 465 ? 19.364 -19.652 42.780 1.000 11.369 469 TRP AAA CA 1
ATOM 3959 C C . TRP A 1 465 ? 18.317 -20.086 41.764 1.000 10.846 469 TRP AAA C 1
ATOM 3960 O O . TRP A 1 465 ? 18.337 -19.597 40.618 1.000 11.394 469 TRP AAA O 1
ATOM 3971 N N . TRP A 1 466 ? 17.409 -20.945 42.196 1.000 10.370 470 TRP AAA N 1
ATOM 3972 C CA . TRP A 1 466 ? 16.278 -21.438 41.388 1.000 10.261 470 TRP AAA CA 1
ATOM 3973 C C . TRP A 1 466 ? 15.020 -20.666 41.751 1.000 10.155 470 TRP AAA C 1
ATOM 3974 O O . TRP A 1 466 ? 14.780 -20.372 42.937 1.000 10.716 470 TRP AAA O 1
ATOM 3985 N N . GLU A 1 467 ? 14.193 -20.434 40.743 1.000 9.708 471 GLU AAA N 1
ATOM 3986 C CA . GLU A 1 467 ? 12.868 -19.812 40.928 1.000 9.784 471 GLU AAA CA 1
ATOM 3987 C C . GLU A 1 467 ? 11.830 -20.605 40.149 1.000 9.623 471 GLU AAA C 1
ATOM 3988 O O . GLU A 1 467 ? 12.131 -21.107 39.050 1.000 10.542 471 GLU AAA O 1
ATOM 3994 N N . LEU A 1 468 ? 10.632 -20.679 40.709 1.000 9.407 472 LEU AAA N 1
ATOM 3995 C CA . LEU A 1 468 ? 9.496 -21.378 40.078 1.000 9.656 472 LEU AAA CA 1
ATOM 3996 C C . LEU A 1 468 ? 8.271 -20.477 40.161 1.000 9.549 472 LEU AAA C 1
ATOM 3997 O O . LEU A 1 468 ? 7.941 -20.005 41.243 1.000 10.398 472 LEU AAA O 1
ATOM 4002 N N . TYR A 1 469 ? 7.601 -20.295 39.032 1.000 9.491 473 TYR AAA N 1
ATOM 4003 C CA . TYR A 1 469 ? 6.377 -19.474 38.943 1.000 9.771 473 TYR AAA CA 1
ATOM 4004 C C . TYR A 1 469 ? 5.254 -20.294 38.340 1.000 9.974 473 TYR AAA C 1
ATOM 4005 O O . TYR A 1 469 ? 5.454 -21.000 37.357 1.000 10.068 473 TYR AAA O 1
ATOM 4014 N N . ASP A 1 470 ? 4.086 -20.136 38.940 1.000 10.144 474 ASP AAA N 1
ATOM 4015 C CA . ASP A 1 470 ? 2.813 -20.597 38.364 1.000 10.899 474 ASP AAA CA 1
ATOM 4016 C C . ASP A 1 470 ? 2.282 -19.429 37.539 1.000 10.779 474 ASP AAA C 1
ATOM 4017 O O . ASP A 1 470 ? 1.802 -18.464 38.130 1.000 11.685 474 ASP AAA O 1
ATOM 4022 N N . LEU A 1 471 ? 2.423 -19.484 36.222 1.000 10.944 475 LEU AAA N 1
ATOM 4023 C CA . LEU A 1 471 ? 2.098 -18.325 35.351 1.000 11.870 475 LEU AAA CA 1
ATOM 4024 C C . LEU A 1 471 ? 0.589 -18.121 35.251 1.000 12.645 475 LEU AAA C 1
ATOM 4025 O O . LEU A 1 471 ? 0.179 -17.032 34.849 1.000 14.426 475 LEU AAA O 1
ATOM 4030 N N . GLN A 1 472 ? -0.207 -19.133 35.582 1.000 13.031 476 GLN AAA N 1
ATOM 4031 C CA . GLN A 1 472 ? -1.681 -18.988 35.592 1.000 14.366 476 GLN AAA CA 1
ATOM 4032 C C . GLN A 1 472 ? -2.081 -18.163 36.818 1.000 14.852 476 GLN AAA C 1
ATOM 4033 O O . GLN A 1 472 ? -2.845 -17.193 36.664 1.000 18.074 476 GLN AAA O 1
ATOM 4039 N N . ALA A 1 473 ? -1.597 -18.548 37.995 1.000 13.641 477 ALA AAA N 1
ATOM 4040 C CA . ALA A 1 473 ? -1.937 -17.907 39.283 1.000 14.534 477 ALA AAA CA 1
ATOM 4041 C C . ALA A 1 473 ? -1.191 -16.580 39.429 1.000 14.525 477 ALA AAA C 1
ATOM 4042 O O . ALA A 1 473 ? -1.694 -15.686 40.111 1.000 16.352 477 ALA AAA O 1
ATOM 4044 N N . ASP A 1 474 ? -0.004 -16.478 38.832 1.000 12.673 478 ASP AAA N 1
ATOM 4045 C CA . ASP A 1 474 ? 0.988 -15.424 39.156 1.000 11.972 478 ASP AAA CA 1
ATOM 4046 C C . ASP A 1 474 ? 1.647 -14.966 37.862 1.000 11.300 478 ASP AAA C 1
ATOM 4047 O O . ASP A 1 474 ? 2.853 -15.105 37.691 1.000 11.225 478 ASP AAA O 1
ATOM 4052 N N . PRO A 1 475 ? 0.875 -14.399 36.911 1.000 11.751 479 PRO AAA N 1
ATOM 4053 C CA . PRO A 1 475 ? 1.434 -14.024 35.614 1.000 12.591 479 PRO AAA CA 1
ATOM 4054 C C . PRO A 1 475 ? 2.478 -12.905 35.686 1.000 11.205 479 PRO AAA C 1
ATOM 4055 O O . PRO A 1 475 ? 3.215 -12.767 34.733 1.000 12.704 479 PRO AAA O 1
ATOM 4059 N N . THR A 1 476 ? 2.514 -12.150 36.787 1.000 10.690 480 THR AAA N 1
ATOM 4060 C CA . THR A 1 476 ? 3.502 -11.060 36.989 1.000 10.755 480 THR AAA CA 1
ATOM 4061 C C . THR A 1 476 ? 4.683 -11.537 37.842 1.000 9.822 480 THR AAA C 1
ATOM 4062 O O . THR A 1 476 ? 5.536 -10.707 38.154 1.000 10.624 480 THR AAA O 1
ATOM 4066 N N . GLU A 1 477 ? 4.757 -12.829 38.150 1.000 10.171 481 GLU AAA N 1
ATOM 4067 C CA . GLU A 1 477 ? 5.988 -13.478 38.681 1.000 9.863 481 GLU AAA CA 1
ATOM 4068 C C . GLU A 1 477 ? 6.459 -12.779 39.963 1.000 9.654 481 GLU AAA C 1
ATOM 4069 O O . GLU A 1 477 ? 7.650 -12.429 40.108 1.000 10.717 481 GLU AAA O 1
ATOM 4075 N N . MET A 1 478 ? 5.533 -12.660 40.910 1.000 9.801 482 MET AAA N 1
ATOM 4076 C CA . MET A 1 478 ? 5.817 -12.061 42.230 1.000 10.664 482 MET AAA CA 1
ATOM 4077 C C . MET A 1 478 ? 6.093 -13.110 43.311 1.000 10.856 482 MET AAA C 1
ATOM 4078 O O . MET A 1 478 ? 6.598 -12.727 44.365 1.000 12.116 482 MET AAA O 1
ATOM 4083 N N A HIS A 1 479 ? 5.781 -14.378 43.042 0.700 10.350 483 HIS AAA N 1
ATOM 4084 N N B HIS A 1 479 ? 5.723 -14.377 43.101 0.300 11.373 483 HIS AAA N 1
ATOM 4085 C CA A HIS A 1 479 ? 5.777 -15.446 44.070 0.700 10.927 483 HIS AAA CA 1
ATOM 4086 C CA B HIS A 1 479 ? 5.765 -15.418 44.164 0.300 11.874 483 HIS AAA CA 1
ATOM 4087 C C A HIS A 1 479 ? 6.679 -16.585 43.622 0.700 10.797 483 HIS AAA C 1
ATOM 4088 C C B HIS A 1 479 ? 6.639 -16.590 43.718 0.300 11.193 483 HIS AAA C 1
ATOM 4089 O O A HIS A 1 479 ? 6.235 -17.468 42.872 0.700 10.996 483 HIS AAA O 1
ATOM 4090 O O B HIS A 1 479 ? 6.107 -17.522 43.089 0.300 11.934 483 HIS AAA O 1
ATOM 4103 N N . ASN A 1 480 ? 7.929 -16.538 44.058 1.000 10.665 484 ASN AAA N 1
ATOM 4104 C CA . ASN A 1 480 ? 8.866 -17.642 43.792 1.000 10.594 484 ASN AAA CA 1
ATOM 4105 C C . ASN A 1 480 ? 8.464 -18.821 44.681 1.000 11.010 484 ASN AAA C 1
ATOM 4106 O O . ASN A 1 480 ? 8.573 -18.707 45.915 1.000 12.981 484 ASN AAA O 1
ATOM 4111 N N . LEU A 1 481 ? 8.006 -19.903 44.062 1.000 10.660 485 LEU AAA N 1
ATOM 4112 C CA . LEU A 1 481 ? 7.460 -21.088 44.769 1.000 11.799 485 LEU AAA CA 1
ATOM 4113 C C . LEU A 1 481 ? 8.560 -22.093 45.079 1.000 11.945 485 LEU AAA C 1
ATOM 4114 O O . LEU A 1 481 ? 8.278 -23.082 45.764 1.000 13.356 485 LEU AAA O 1
ATOM 4119 N N . TYR A 1 482 ? 9.752 -21.912 44.526 1.000 11.364 486 TYR AAA N 1
ATOM 4120 C CA . TYR A 1 482 ? 10.811 -22.943 44.627 1.000 12.096 486 TYR AAA CA 1
ATOM 4121 C C . TYR A 1 482 ? 11.116 -23.200 46.102 1.000 13.142 486 TYR AAA C 1
ATOM 4122 O O . TYR A 1 482 ? 11.366 -22.250 46.863 1.000 14.919 486 TYR AAA O 1
ATOM 4131 N N . GLY A 1 483 ? 11.117 -24.476 46.478 1.000 15.281 487 GLY AAA N 1
ATOM 4132 C CA . GLY A 1 483 ? 11.395 -24.904 47.856 1.000 16.963 487 GLY AAA CA 1
ATOM 4133 C C . GLY A 1 483 ? 10.130 -25.209 48.635 1.000 17.733 487 GLY AAA C 1
ATOM 4134 O O . GLY A 1 483 ? 10.244 -25.851 49.689 1.000 20.437 487 GLY AAA O 1
ATOM 4135 N N . GLN A 1 484 ? 8.958 -24.790 48.155 1.000 16.342 488 GLN AAA N 1
ATOM 4136 C CA . GLN A 1 484 ? 7.682 -25.169 48.811 1.000 17.708 488 GLN AAA CA 1
ATOM 4137 C C . GLN A 1 484 ? 7.450 -26.652 48.558 1.000 18.966 488 GLN AAA C 1
ATOM 4138 O O . GLN A 1 484 ? 7.522 -27.109 47.420 1.000 19.924 488 GLN AAA O 1
ATOM 4144 N N . PRO A 1 485 ? 7.182 -27.453 49.612 1.000 23.082 489 PRO AAA N 1
ATOM 4145 C CA . PRO A 1 485 ? 7.099 -28.904 49.452 1.000 25.393 489 PRO AAA CA 1
ATOM 4146 C C . PRO A 1 485 ? 6.045 -29.333 48.419 1.000 25.558 489 PRO AAA C 1
ATOM 4147 O O . PRO A 1 485 ? 6.266 -30.313 47.728 1.000 28.786 489 PRO AAA O 1
ATOM 4151 N N . GLU A 1 486 ? 4.941 -28.589 48.319 1.000 24.786 490 GLU AAA N 1
ATOM 4152 C CA . GLU A 1 486 ? 3.797 -28.938 47.438 1.000 27.017 490 GLU AAA CA 1
ATOM 4153 C C . GLU A 1 486 ? 4.183 -28.726 45.966 1.000 24.220 490 GLU AAA C 1
ATOM 4154 O O . GLU A 1 486 ? 3.417 -29.174 45.103 1.000 25.586 490 GLU AAA O 1
ATOM 4160 N N . TYR A 1 487 ? 5.325 -28.087 45.680 1.000 20.729 491 TYR AAA N 1
ATOM 4161 C CA . TYR A 1 487 ? 5.822 -27.851 44.298 1.000 20.136 491 TYR AAA CA 1
ATOM 4162 C C . TYR A 1 487 ? 7.104 -28.645 44.019 1.000 20.005 491 TYR AAA C 1
ATOM 4163 O O . TYR A 1 487 ? 7.660 -28.494 42.924 1.000 19.831 491 TYR AAA O 1
ATOM 4172 N N . GLU A 1 488 ? 7.545 -29.493 44.946 1.000 21.497 492 GLU AAA N 1
ATOM 4173 C CA . GLU A 1 488 ? 8.804 -30.271 44.808 1.000 23.706 492 GLU AAA CA 1
ATOM 4174 C C . GLU A 1 488 ? 8.767 -31.137 43.541 1.000 21.620 492 GLU AAA C 1
ATOM 4175 O O . GLU A 1 488 ? 9.748 -31.117 42.771 1.000 22.795 492 GLU AAA O 1
ATOM 4181 N N A SER A 1 489 ? 7.680 -31.880 43.325 0.800 22.327 493 SER AAA N 1
ATOM 4182 N N B SER A 1 489 ? 7.678 -31.887 43.349 0.200 21.525 493 SER AAA N 1
ATOM 4183 C CA A SER A 1 489 ? 7.547 -32.823 42.182 0.800 23.369 493 SER AAA CA 1
ATOM 4184 C CA B SER A 1 489 ? 7.479 -32.824 42.211 0.200 20.931 493 SER AAA CA 1
ATOM 4185 C C A SER A 1 489 ? 7.450 -32.035 40.868 0.800 19.889 493 SER AAA C 1
ATOM 4186 C C B SER A 1 489 ? 7.441 -32.044 40.892 0.200 19.643 493 SER AAA C 1
ATOM 4187 O O A SER A 1 489 ? 8.087 -32.441 39.881 0.800 21.079 493 SER AAA O 1
ATOM 4188 O O B SER A 1 489 ? 8.095 -32.485 39.927 0.200 20.540 493 SER AAA O 1
ATOM 4193 N N . ILE A 1 490 ? 6.701 -30.930 40.858 1.000 19.120 494 ILE AAA N 1
ATOM 4194 C CA . ILE A 1 490 ? 6.605 -30.047 39.659 1.000 17.687 494 ILE AAA CA 1
ATOM 4195 C C . ILE A 1 490 ? 8.005 -29.526 39.311 1.000 15.449 494 ILE AAA C 1
ATOM 4196 O O . ILE A 1 490 ? 8.389 -29.616 38.131 1.000 15.582 494 ILE AAA O 1
ATOM 4201 N N . ALA A 1 491 ? 8.766 -29.033 40.290 1.000 15.438 495 ALA AAA N 1
ATOM 4202 C CA . ALA A 1 491 ? 10.129 -28.506 40.051 1.000 14.615 495 ALA AAA CA 1
ATOM 4203 C C . ALA A 1 491 ? 11.018 -29.620 39.478 1.000 15.297 495 ALA AAA C 1
ATOM 4204 O O . ALA A 1 491 ? 11.728 -29.374 38.489 1.000 15.532 495 ALA AAA O 1
ATOM 4206 N N . GLU A 1 492 ? 10.974 -30.824 40.047 1.000 16.628 496 GLU AAA N 1
ATOM 4207 C CA . GLU A 1 492 ? 11.840 -31.934 39.572 1.000 18.950 496 GLU AAA CA 1
ATOM 4208 C C . GLU A 1 492 ? 11.420 -32.342 38.150 1.000 17.609 496 GLU AAA C 1
ATOM 4209 O O . GLU A 1 492 ? 12.317 -32.581 37.330 1.000 18.316 496 GLU AAA O 1
ATOM 4215 N N . GLU A 1 493 ? 10.122 -32.397 37.848 1.000 17.710 497 GLU AAA N 1
ATOM 4216 C CA . GLU A 1 493 ? 9.624 -32.745 36.486 1.000 18.093 497 GLU AAA CA 1
ATOM 4217 C C . GLU A 1 493 ? 10.117 -31.687 35.490 1.000 15.598 497 GLU AAA C 1
ATOM 4218 O O . GLU A 1 493 ? 10.545 -32.048 34.384 1.000 16.265 497 GLU AAA O 1
ATOM 4224 N N . LEU A 1 494 ? 10.036 -30.414 35.858 1.000 14.423 498 LEU AAA N 1
ATOM 4225 C CA . LEU A 1 494 ? 10.493 -29.315 34.968 1.000 13.136 498 LEU AAA CA 1
ATOM 4226 C C . LEU A 1 494 ? 12.006 -29.395 34.752 1.000 12.423 498 LEU AAA C 1
ATOM 4227 O O . LEU A 1 494 ? 12.448 -29.111 33.637 1.000 12.659 498 LEU AAA O 1
ATOM 4232 N N . LYS A 1 495 ? 12.785 -29.791 35.759 1.000 13.352 499 LYS AAA N 1
ATOM 4233 C CA . LYS A 1 495 ? 14.246 -29.953 35.565 1.000 13.331 499 LYS AAA CA 1
ATOM 4234 C C . LYS A 1 495 ? 14.515 -31.062 34.546 1.000 13.768 499 LYS AAA C 1
ATOM 4235 O O . LYS A 1 495 ? 15.397 -30.885 33.709 1.000 14.316 499 LYS AAA O 1
ATOM 4241 N N . VAL A 1 496 ? 13.791 -32.177 34.623 1.000 15.201 500 VAL AAA N 1
ATOM 4242 C CA . VAL A 1 496 ? 13.953 -33.295 33.647 1.000 15.341 500 VAL AAA CA 1
ATOM 4243 C C . VAL A 1 496 ? 13.613 -32.767 32.250 1.000 14.545 500 VAL AAA C 1
ATOM 4244 O O . VAL A 1 496 ? 14.382 -33.005 31.314 1.000 15.441 500 VAL AAA O 1
ATOM 4248 N N . GLU A 1 497 ? 12.493 -32.067 32.118 1.000 14.199 501 GLU AAA N 1
ATOM 4249 C CA . GLU A 1 497 ? 12.035 -31.542 30.809 1.000 14.257 501 GLU AAA CA 1
ATOM 4250 C C . GLU A 1 497 ? 13.066 -30.533 30.288 1.000 12.392 501 GLU AAA C 1
ATOM 4251 O O . GLU A 1 497 ? 13.378 -30.538 29.080 1.000 13.235 501 GLU AAA O 1
ATOM 4257 N N . MET A 1 498 ? 13.584 -29.689 31.170 1.000 11.518 502 MET AAA N 1
ATOM 4258 C CA . MET A 1 498 ? 14.584 -28.678 30.762 1.000 11.060 502 MET AAA CA 1
ATOM 4259 C C . MET A 1 498 ? 15.869 -29.355 30.282 1.000 12.082 502 MET AAA C 1
ATOM 4260 O O . MET A 1 498 ? 16.443 -28.937 29.273 1.000 12.142 502 MET AAA O 1
ATOM 4265 N N A GLU A 1 499 ? 16.335 -30.378 30.990 0.500 12.272 503 GLU AAA N 1
ATOM 4266 N N B GLU A 1 499 ? 16.319 -30.384 30.999 0.500 12.593 503 GLU AAA N 1
ATOM 4267 C CA A GLU A 1 499 ? 17.565 -31.090 30.570 0.500 12.861 503 GLU AAA CA 1
ATOM 4268 C CA B GLU A 1 499 ? 17.532 -31.153 30.626 0.500 14.268 503 GLU AAA CA 1
ATOM 4269 C C A GLU A 1 499 ? 17.341 -31.709 29.185 0.500 12.745 503 GLU AAA C 1
ATOM 4270 C C B GLU A 1 499 ? 17.352 -31.762 29.231 0.500 13.287 503 GLU AAA C 1
ATOM 4271 O O A GLU A 1 499 ? 18.263 -31.647 28.362 0.500 12.132 503 GLU AAA O 1
ATOM 4272 O O B GLU A 1 499 ? 18.329 -31.784 28.470 0.500 14.074 503 GLU AAA O 1
ATOM 4283 N N . LYS A 1 500 ? 16.144 -32.228 28.901 1.000 12.958 504 LYS AAA N 1
ATOM 4284 C CA . LYS A 1 500 ? 15.833 -32.781 27.558 1.000 13.500 504 LYS AAA CA 1
ATOM 4285 C C . LYS A 1 500 ? 15.935 -31.656 26.515 1.000 12.450 504 LYS AAA C 1
ATOM 4286 O O . LYS A 1 500 ? 16.510 -31.894 25.446 1.000 13.182 504 LYS AAA O 1
ATOM 4292 N N . LEU A 1 501 ? 15.443 -30.455 26.812 1.000 11.310 505 LEU AAA N 1
ATOM 4293 C CA . LEU A 1 501 ? 15.608 -29.314 25.870 1.000 11.128 505 LEU AAA CA 1
ATOM 4294 C C . LEU A 1 501 ? 17.094 -28.985 25.719 1.000 9.974 505 LEU AAA C 1
ATOM 4295 O O . LEU A 1 501 ? 17.542 -28.706 24.612 1.000 10.183 505 LEU AAA O 1
ATOM 4300 N N . GLN A 1 502 ? 17.852 -28.997 26.809 1.000 10.328 506 GLN AAA N 1
ATOM 4301 C CA . GLN A 1 502 ? 19.294 -28.669 26.741 1.000 10.678 506 GLN AAA CA 1
ATOM 4302 C C . GLN A 1 502 ? 20.023 -29.703 25.886 1.000 10.917 506 GLN AAA C 1
ATOM 4303 O O . GLN A 1 502 ? 20.961 -29.337 25.190 1.000 11.831 506 GLN AAA O 1
ATOM 4309 N N A GLU A 1 503 ? 19.584 -30.960 25.937 0.500 12.132 507 GLU AAA N 1
ATOM 4310 N N B GLU A 1 503 ? 19.613 -30.969 25.937 0.500 11.738 507 GLU AAA N 1
ATOM 4311 C CA A GLU A 1 503 ? 20.115 -32.043 25.073 0.500 13.509 507 GLU AAA CA 1
ATOM 4312 C CA B GLU A 1 503 ? 20.187 -31.994 25.033 0.500 12.512 507 GLU AAA CA 1
ATOM 4313 C C A GLU A 1 503 ? 19.724 -31.775 23.616 0.500 12.891 507 GLU AAA C 1
ATOM 4314 C C B GLU A 1 503 ? 19.751 -31.688 23.597 0.500 12.144 507 GLU AAA C 1
ATOM 4315 O O A GLU A 1 503 ? 20.591 -31.905 22.734 0.500 15.132 507 GLU AAA O 1
ATOM 4316 O O B GLU A 1 503 ? 20.623 -31.664 22.710 0.500 13.100 507 GLU AAA O 1
ATOM 4327 N N . GLN A 1 504 ? 18.462 -31.417 23.384 1.000 12.340 508 GLN AAA N 1
ATOM 4328 C CA . GLN A 1 504 ? 17.916 -31.144 22.031 1.000 12.496 508 GLN AAA CA 1
ATOM 4329 C C . GLN A 1 504 ? 18.689 -30.003 21.365 1.000 11.361 508 GLN AAA C 1
ATOM 4330 O O . GLN A 1 504 ? 19.007 -30.090 20.174 1.000 12.713 508 GLN AAA O 1
ATOM 4336 N N . TYR A 1 505 ? 18.967 -28.953 22.122 1.000 9.487 509 TYR AAA N 1
ATOM 4337 C CA . TYR A 1 505 ? 19.616 -27.732 21.599 1.000 8.867 509 TYR AAA CA 1
ATOM 4338 C C . TYR A 1 505 ? 21.127 -27.733 21.820 1.000 9.270 509 TYR AAA C 1
ATOM 4339 O O . TYR A 1 505 ? 21.805 -26.796 21.415 1.000 9.680 509 TYR AAA O 1
ATOM 4348 N N A ASN A 1 506 ? 21.623 -28.781 22.464 0.800 10.335 510 ASN AAA N 1
ATOM 4349 N N B ASN A 1 506 ? 21.654 -28.767 22.484 0.200 10.215 510 ASN AAA N 1
ATOM 4350 C CA A ASN A 1 506 ? 23.055 -28.964 22.777 0.800 11.704 510 ASN AAA CA 1
ATOM 4351 C CA B ASN A 1 506 ? 23.114 -28.964 22.691 0.200 10.870 510 ASN AAA CA 1
ATOM 4352 C C A ASN A 1 506 ? 23.600 -27.743 23.522 0.800 11.016 510 ASN AAA C 1
ATOM 4353 C C B ASN A 1 506 ? 23.696 -27.861 23.590 0.200 10.511 510 ASN AAA C 1
ATOM 4354 O O A ASN A 1 506 ? 24.584 -27.124 23.083 0.800 11.684 510 ASN AAA O 1
ATOM 4355 O O B ASN A 1 506 ? 24.817 -27.420 23.284 0.200 10.259 510 ASN AAA O 1
ATOM 4364 N N . ASP A 1 507 ? 23.008 -27.457 24.668 1.000 10.173 511 ASP AAA N 1
ATOM 4365 C CA . ASP A 1 507 ? 23.519 -26.411 25.578 1.000 9.832 511 ASP AAA CA 1
ATOM 4366 C C . ASP A 1 507 ? 24.411 -27.098 26.598 1.000 11.068 511 ASP AAA C 1
ATOM 4367 O O . ASP A 1 507 ? 23.926 -27.862 27.433 1.000 12.406 511 ASP AAA O 1
ATOM 4372 N N . PRO A 1 508 ? 25.739 -26.865 26.555 1.000 12.605 512 PRO AAA N 1
ATOM 4373 C CA . PRO A 1 508 ? 26.649 -27.568 27.452 1.000 13.955 512 PRO AAA CA 1
ATOM 4374 C C . PRO A 1 508 ? 26.529 -27.130 28.915 1.000 14.071 512 PRO AAA C 1
ATOM 4375 O O . PRO A 1 508 ? 27.155 -27.748 29.748 1.000 16.145 512 PRO AAA O 1
ATOM 4379 N N . VAL A 1 509 ? 25.729 -26.106 29.212 1.000 13.503 513 VAL AAA N 1
ATOM 4380 C CA . VAL A 1 509 ? 25.543 -25.672 30.623 1.000 13.896 513 VAL AAA CA 1
ATOM 4381 C C . VAL A 1 509 ? 24.902 -26.832 31.393 1.000 15.451 513 VAL AAA C 1
ATOM 4382 O O . VAL A 1 509 ? 24.996 -26.833 32.625 1.000 17.383 513 VAL AAA O 1
ATOM 4386 N N . ARG A 1 510 ? 24.246 -27.776 30.702 1.000 16.006 514 ARG AAA N 1
ATOM 4387 C CA . ARG A 1 510 ? 23.630 -28.959 31.367 1.000 17.008 514 ARG AAA CA 1
ATOM 4388 C C . ARG A 1 510 ? 24.702 -29.784 32.092 1.000 20.323 514 ARG AAA C 1
ATOM 4389 O O . ARG A 1 510 ? 24.341 -30.509 33.033 1.000 23.547 514 ARG AAA O 1
ATOM 4397 N N . PHE A 1 511 ? 25.968 -29.685 31.679 1.000 21.804 515 PHE AAA N 1
ATOM 4398 C CA . PHE A 1 511 ? 27.104 -30.438 32.277 1.000 24.491 515 PHE AAA CA 1
ATOM 4399 C C . PHE A 1 511 ? 27.694 -29.696 33.484 1.000 29.218 515 PHE AAA C 1
ATOM 4400 O O . PHE A 1 511 ? 28.105 -30.375 34.438 1.000 33.414 515 PHE AAA O 1
ATOM 4408 N N . SER A 1 512 ? 27.748 -28.360 33.450 1.000 28.618 516 SER AAA N 1
ATOM 4409 C CA . SER A 1 512 ? 28.404 -27.518 34.489 1.000 29.402 516 SER AAA CA 1
ATOM 4410 C C . SER A 1 512 ? 28.163 -26.038 34.203 1.000 32.659 516 SER AAA C 1
ATOM 4411 O O . SER A 1 512 ? 28.170 -25.629 33.040 1.000 33.764 516 SER AAA O 1
ATOM 4414 N N . PRO A 1 513 ? 27.993 -25.186 35.244 1.000 29.719 517 PRO AAA N 1
ATOM 4415 C CA . PRO A 1 513 ? 27.787 -23.752 35.036 1.000 30.611 517 PRO AAA CA 1
ATOM 4416 C C . PRO A 1 513 ? 29.014 -23.047 34.432 1.000 32.049 517 PRO AAA C 1
ATOM 4417 O O . PRO A 1 513 ? 28.832 -22.035 33.788 1.000 30.854 517 PRO AAA O 1
ATOM 4421 N N . GLU A 1 514 ? 30.219 -23.595 34.640 1.000 32.058 518 GLU AAA N 1
ATOM 4422 C CA . GLU A 1 514 ? 31.494 -23.036 34.106 1.000 35.159 518 GLU AAA CA 1
ATOM 4423 C C . GLU A 1 514 ? 31.609 -23.328 32.604 1.000 31.816 518 GLU AAA C 1
ATOM 4424 O O . GLU A 1 514 ? 32.462 -22.692 31.949 1.000 38.553 518 GLU AAA O 1
ATOM 4430 N N . ARG A 1 515 ? 30.804 -24.264 32.087 1.000 30.726 519 ARG AAA N 1
ATOM 4431 C CA . ARG A 1 515 ? 30.826 -24.689 30.662 1.000 29.706 519 ARG AAA CA 1
ATOM 4432 C C . ARG A 1 515 ? 29.650 -24.047 29.921 1.000 26.213 519 ARG AAA C 1
ATOM 4433 O O . ARG A 1 515 ? 29.101 -24.700 29.015 1.000 30.239 519 ARG AAA O 1
ATOM 4441 N N . ASP A 1 516 ? 29.268 -22.818 30.282 1.000 22.736 520 ASP AAA N 1
ATOM 4442 C CA . ASP A 1 516 ? 28.098 -22.130 29.676 1.000 22.526 520 ASP AAA CA 1
ATOM 4443 C C . ASP A 1 516 ? 28.448 -21.609 28.273 1.000 25.671 520 ASP AAA C 1
ATOM 4444 O O . ASP A 1 516 ? 27.533 -21.421 27.490 1.000 27.250 520 ASP AAA O 1
ATOM 4449 N N A LYS A 1 517 ? 29.726 -21.404 27.947 0.500 25.937 521 LYS AAA N 1
ATOM 4450 N N B LYS A 1 517 ? 29.732 -21.363 27.995 0.500 28.531 521 LYS AAA N 1
ATOM 4451 C CA A LYS A 1 517 ? 30.133 -20.896 26.607 0.500 26.332 521 LYS AAA CA 1
ATOM 4452 C CA B LYS A 1 517 ? 30.230 -20.897 26.671 0.500 31.254 521 LYS AAA CA 1
ATOM 4453 C C A LYS A 1 517 ? 31.274 -21.766 26.062 0.500 29.894 521 LYS AAA C 1
ATOM 4454 C C B LYS A 1 517 ? 31.302 -21.867 26.168 0.500 34.527 521 LYS AAA C 1
ATOM 4455 O O A LYS A 1 517 ? 32.446 -21.467 26.368 0.500 35.105 521 LYS AAA O 1
ATOM 4456 O O B LYS A 1 517 ? 32.462 -21.744 26.616 0.500 37.480 521 LYS AAA O 1
ATOM 4467 N N . GLU A 1 518 ? 30.919 -22.811 25.303 1.000 33.815 522 GLU AAA N 1
ATOM 4468 C CA . GLU A 1 518 ? 31.856 -23.772 24.659 1.000 33.439 522 GLU AAA CA 1
ATOM 4469 C C . GLU A 1 518 ? 31.694 -23.711 23.137 1.000 35.284 522 GLU AAA C 1
ATOM 4470 O O . GLU A 1 518 ? 30.607 -23.457 22.637 1.000 35.308 522 GLU AAA O 1
#

Nearest PDB structures (foldseek):
  7p24-assembly1_AAA  TM=1.002E+00  e=0.000E+00  Bacteroides thetaiotaomicron VPI-5482
  7lj2-assembly2_B  TM=8.434E-01  e=2.624E-48  Bacteroides uniformis
  7snj-assembly1_A  TM=8.341E-01  e=1.453E-47  Phocaeicola plebeius DSM 17135
  7lha-assembly2_B  TM=8.367E-01  e=1.453E-47  Bacteroides uniformis
  7lha-assembly1_A  TM=8.278E-01  e=5.926E-47  Bacteroides uniformis

Solvent-accessible surface area: 18856 Å² total; per-residue (Å²): 119,64,28,11,0,0,0,2,2,0,0,0,0,2,24,15,0,0,24,35,63,25,120,127,14,6,144,0,86,30,0,34,59,0,12,128,53,0,0,11,1,36,34,3,0,0,1,0,0,0,3,0,0,1,1,0,0,1,3,2,0,20,4,3,2,34,2,103,3,14,4,37,97,100,20,106,5,92,32,85,38,50,5,2,2,37,32,0,60,154,43,36,3,9,1,0,0,1,0,0,9,24,0,118,25,77,8,40,11,13,77,23,13,20,8,2,60,41,65,11,31,4,3,3,0,38,2,23,26,76,118,85,73,95,64,144,32,102,21,6,0,0,46,27,0,0,60,18,0,32,53,6,1,71,135,111,33,61,136,136,91,14,1,2,0,0,0,1,2,10,0,0,26,26,2,0,4,0,17,61,102,9,10,72,61,42,54,133,80,101,12,113,38,14,162,15,9,90,14,115,35,131,34,4,48,0,0,52,47,8,86,0,10,0,50,156,38,5,12,41,2,13,0,0,1,0,28,84,124,98,62,127,39,177,20,29,73,59,1,79,145,61,4,52,65,16,56,187,76,24,74,62,27,6,42,176,34,2,77,80,25,17,38,64,22,49,179,75,157,48,142,55,128,116,42,3,50,40,7,0,12,7,0,0,32,0,0,2,0,0,0,61,5,0,0,58,5,2,3,93,3,2,75,23,0,122,173,83,60,22,9,74,55,0,1,1,0,0,0,3,0,0,0,0,0,0,0,12,1,5,0,1,6,11,10,0,0,0,14,27,0,0,67,4,1,0,0,1,33,3,3,154,83,26,136,43,121,35,136,0,82,28,15,0,0,2,0,0,4,0,0,0,1,0,69,22,8,70,9,115,63,33,173,74,17,25,10,68,16,0,4,33,0,1,122,34,87,127,35,184,133,30,43,101,6,0,0,0,4,0,3,6,16,98,21,102,12,55,0,18,34,0,19,0,0,12,17,153,93,33,0,0,0,19,0,18,41,95,49,118,97,48,0,0,0,9,14,136,81,13,78,62,0,49,118,27,20,75,68,67,111,112,48,120,71,41,5,88,114,9,47,83,55,7,85,132,20,6,96,116,5,95,0,14,5,65,118,31,65,146,97,6,83,112

Radius of gyration: 22.08 Å; Cα contacts (8 Å, |Δi|>4): 1146; chains: 1; bounding box: 40×58×61 Å

Secondary structure (P-SEA, 3-state):
ccbbbbbbbbccccccccccccccccccaaaaaaaaabbbbcccccccccaaaaaaaaaccccccccccccccccccccccccaaaaaaaabbbbbbccccccccccccccbbbbccccccccbbbbbccccbbbbbcccaaaaaaaaaaaaacccccccccbbbbbcccccccccccccccccccccccccccccccccccccccccccccccccccccccccccccccccccaaaaaaaaaccccaaaaaaaaacaaaaaaaaaacccccaaaaaaaaaaaaaaaaaaaaaaaaaaaaaaaaaaaacccccbbbbbbccbbbbcccccccccccccccccbbbbbbbccccccccccccccccccaaaaaaaaaacccccccccccccccccccccccccccbbbbbbcccccccccccccccccccbbbbbbccccbbbbbbcccccccccccccccccaaaaaaaaaaaaaaaaaaaccccccccccccc

Foldseek 3Di:
DFFAAEEEAEAAAFLCADCCRHVQAYDLPLVVVFQQLAEWAPFEFAFFLAQQQLLQLQFFLAHCQVQVRFYLPPAAGPQVDHGLLLLLVVLFEAEEEFEDRSRNDDDDSHPFYKYFDHLWAQAQTWIQGPVRDIDTDGFGQLQVLLVVQLCCVPPVHDPPTHYYYYRYGSPPDPQLAFHLVLLQPPPVPAGDFPPLLVPPCVQHVLLNPFQFFLQHRQWCCRNLVLDDPVDDDPCNVVSCVRCVSDDPVRVVSNCVRCVVVNVVVVVDDDHDPRVLSVSLSSNSSSSRSRVVSNSVSSSVVVVSCVVVVSQQRYKYKYKYSFYFDSSQNRGTGARDCQPRGRRMIIRINDHHPQPDHYYQHANAYSSQNSQQVCVSRVGDDDPLNLHHHCVCVSNVHDDPPRDQKDKHWHDDPPDHRHRATKIWMDGPFKIWIARVPPDGHIFMDGCVVCVSRSDGCPPPPVCPVVNVVRLVVNLVSCVSSVQCCNVPVVPRRD